Protein AF-0000000073124638 (afdb_homodimer)

InterPro domains:
  IPR000210 BTB/POZ domain [PF00651] (25-130)
  IPR000210 BTB/POZ domain [PS50097] (34-102)
  IPR000210 BTB/POZ domain [SM00225] (34-132)
  IPR011333 SKP1/BTB/POZ domain superfamily [G3DSA:3.30.710.10] (10-130)
  IPR011333 SKP1/BTB/POZ domain superfamily [SSF54695] (14-124)
  IPR011705 BTB/Kelch-associated [PF07707] (137-218)

Radius of gyration: 33.92 Å; Cα contacts (8 Å, |Δi|>4): 583; chains: 2; bounding box: 56×107×68 Å

Organism: Hermetia illucens (NCBI:txid343691)

pLDDT: mean 90.32, std 12.33, range [28.84, 98.12]

Foldseek 3Di:
DCVVPDDDDDDDDPCVVQVVLVVQVVCQVVVHPFFEWEAFPRDIGTHHLVLLLVQFVVSVVVPVDPDDSPRYYYDYDPDPDHPVLVVQVVVCSSHVDGDDDVVCLLVNLVVCVVRVRVSSNVVSLVVCLVVAALQCLLVQLLVCVVNVPVVSNVSSLVRCQVCVQVSLQHVSLQPDDPVSLVVNLVSVLVDALVSNLSSLVNNCVSPVPPCVVCNVVSSVVRRVPD/DPVVPDDDDDDDDPCVVQVVLVVQVVCQVVVHPFFEWEADPRDIGTHHLVLLLVQFVVSVVVPVDPDDSPGYYYDYDDPPDHPVLVVQVVVCSSHVDGDDDVVCLLVNLVVCVVRVRVSSNVCSLVVCLVVAALQCLLVQLLVCVVNVPVVSNVSSLVRCQVCVQVSLQHPSLQPDDPVSLVVNLVSVLVDALVSNLSSLVNNCVSPVVPCVVCNVVSSVVRRVPD

Solvent-accessible surface area (backbone atoms only — not comparable to full-atom values): 24860 Å² total; per-residue (Å²): 129,82,72,71,72,64,59,74,44,74,39,71,42,87,64,37,33,56,51,52,34,49,39,52,38,50,28,46,77,69,60,50,82,48,39,30,31,40,30,32,94,85,42,77,44,70,35,39,60,64,60,46,28,59,60,13,62,50,46,32,58,66,66,57,57,89,64,79,82,56,67,73,41,74,43,78,56,81,66,93,72,48,54,68,56,51,52,31,50,50,43,22,71,33,64,27,38,31,72,37,46,60,89,45,44,68,57,52,45,51,46,22,57,67,36,49,28,61,63,55,48,60,41,52,60,50,51,55,54,74,66,58,44,81,88,45,21,61,64,48,29,53,52,17,60,76,67,69,34,61,69,51,26,52,54,24,47,50,50,41,68,75,39,38,76,68,40,33,70,33,72,65,48,47,71,45,49,71,69,53,46,50,51,53,53,61,72,46,61,86,51,57,42,68,53,51,44,46,29,52,48,45,34,24,66,73,42,40,90,82,34,51,82,47,48,63,61,52,43,53,66,67,39,54,71,116,129,83,74,72,72,64,60,71,45,74,40,71,40,86,64,39,33,56,53,52,34,50,38,52,37,50,28,46,77,71,60,50,82,49,41,30,31,42,31,32,95,85,42,78,44,70,36,37,59,64,60,46,28,60,57,14,61,50,46,28,56,68,66,57,56,89,64,83,83,56,57,84,41,75,43,77,57,82,66,96,73,48,53,68,58,50,52,31,50,50,44,22,71,35,66,28,39,31,70,36,46,59,89,45,44,69,57,51,46,50,45,23,57,66,36,50,28,60,66,55,48,60,42,53,59,49,51,53,55,74,67,59,43,81,89,44,21,63,63,46,30,53,52,17,61,76,67,70,35,61,68,51,25,52,55,24,47,50,50,41,68,74,38,38,77,67,41,35,70,32,70,63,48,47,70,45,50,73,70,54,46,51,53,52,53,61,73,46,62,86,50,57,43,68,56,52,45,47,29,53,48,44,33,24,66,72,43,39,91,81,34,51,84,47,48,63,62,52,43,53,66,65,38,58,69,113

Nearest PDB structures (foldseek):
  8vpq-assembly1_B  TM=6.018E-01  e=1.359E-12  Homo sapiens
  9dtq-assembly1_B  TM=5.765E-01  e=1.154E-12  Homo sapiens
  8p2o-assembly1_B  TM=8.663E-01  e=1.699E-07  Xenopus laevis
  8rir-assembly1_B  TM=8.822E-01  e=6.259E-07  Xenopus laevis
  8p2n-assembly1_B  TM=8.417E-01  e=4.518E-07  Xenopus laevis

Secondary structure (DSSP, 8-state):
-----PPEEEEE-TTHHHHHHHHHHHHHHHT-S--EEEEETTEEEEE-HHHHHHH-HHHHHHHH-SS---TTEEEEP-SS--HHHHHHHHHHHTTSEEEEEGGGHHHHHHHHHHTT-HHHHHHHHHHHHHT--TTTHHHHHHHHHHTT-HHHHHHHHHHHHHTHHHHTTSHHHHT--HHHHHHHHHHTTTS-HHHHHHHHHHHHHHTHHHHGGGHHHHHHHHTS--/-----PPEEEEE-TTHHHHHHHHHHHHHHHT-S--EEEEETTEEEEE-HHHHHHH-HHHHHHTT-SS---SSEEEEP-SS--HHHHHHHHHHHTTSEEEEEGGGHHHHHHHHHHTT-HHHHHHHHHHHHHT--TTTHHHHHHHHHHTT-HHHHHHHHHHHHHTHHHHHTSHHHHT--HHHHHHHHHHTTTS-HHHHHHHHHHHHHHTHHHHGGGHHHHHHHHTS--

Sequence (452 aa):
MCSEVTPIIEVVCEGYPVDFVTKFADFRKLGRFTDVTLRVAGEEMVAHRAVLSAASPVFNAMFDDAFAETKKEVVDLHHETTPKVMAAILDYVYSGKLKMNVEYFTLFLRNADYFGLEGLKNELPKALSTRLNANNCISTLVLAVENGLDDLMNKAKQILVSHYQSINTSKEIQMLTKKQLELILNLVQQSPATQKYAAIMHWIKYDELNRQDYMYDLASKYVNKMMCSEVTPIIEVVCEGYPVDFVTKFADFRKLGRFTDVTLRVAGEEMVAHRAVLSAASPVFNAMFDDAFAETKKEVVDLHHETTPKVMAAILDYVYSGKLKMNVEYFTLFLRNADYFGLEGLKNELPKALSTRLNANNCISTLVLAVENGLDDLMNKAKQILVSHYQSINTSKEIQMLTKKQLELILNLVQQSPATQKYAAIMHWIKYDELNRQDYMYDLASKYVNKM

Structure (mmCIF, N/CA/C/O backbone):
data_AF-0000000073124638-model_v1
#
loop_
_entity.id
_entity.type
_entity.pdbx_description
1 polymer 'BTB domain-containing protein'
#
loop_
_atom_site.group_PDB
_atom_site.id
_atom_site.type_symbol
_atom_site.label_atom_id
_atom_site.label_alt_id
_atom_site.label_comp_id
_atom_site.label_asym_id
_atom_site.label_entity_id
_atom_site.label_seq_id
_atom_site.pdbx_PDB_ins_code
_atom_site.Cartn_x
_atom_site.Cartn_y
_atom_site.Cartn_z
_atom_site.occupancy
_atom_site.B_iso_or_equiv
_atom_site.auth_seq_id
_atom_site.auth_comp_id
_atom_site.auth_asym_id
_atom_site.auth_atom_id
_atom_site.pdbx_PDB_model_num
ATOM 1 N N . MET A 1 1 ? 1.289 26.484 35.375 1 28.84 1 MET A N 1
ATOM 2 C CA . MET A 1 1 ? 1.598 26.703 33.969 1 28.84 1 MET A CA 1
ATOM 3 C C . MET A 1 1 ? 1.075 25.562 33.094 1 28.84 1 MET A C 1
ATOM 5 O O . MET A 1 1 ? 1.618 24.453 33.156 1 28.84 1 MET A O 1
ATOM 9 N N . CYS A 1 2 ? -0.151 25.203 33.156 1 35.78 2 CYS A N 1
ATOM 10 C CA . CYS A 1 2 ? -0.833 24.031 32.625 1 35.78 2 CYS A CA 1
ATOM 11 C C . CYS A 1 2 ? -0.381 23.734 31.203 1 35.78 2 CYS A C 1
ATOM 13 O O . CYS A 1 2 ? -0.665 24.5 30.281 1 35.78 2 CYS A O 1
ATOM 15 N N . SER A 1 3 ? 0.734 23.219 31.016 1 41.62 3 SER A N 1
ATOM 16 C CA . SER A 1 3 ? 1.395 22.719 29.812 1 41.62 3 SER A CA 1
ATOM 17 C C . SER A 1 3 ? 0.43 21.922 28.938 1 41.62 3 SER A C 1
ATOM 19 O O . SER A 1 3 ? 0.235 20.719 29.156 1 41.62 3 SER A O 1
ATOM 21 N N . GLU A 1 4 ? -0.765 22.359 28.828 1 47.88 4 GLU A N 1
ATOM 22 C CA . GLU A 1 4 ? -1.776 21.609 28.094 1 47.88 4 GLU A CA 1
ATOM 23 C C . GLU A 1 4 ? -1.184 20.969 26.828 1 47.88 4 GLU A C 1
ATOM 25 O O . GLU A 1 4 ? -0.598 21.656 26 1 47.88 4 GLU A O 1
ATOM 30 N N . VAL A 1 5 ? -0.699 19.797 27.047 1 56.69 5 VAL A N 1
ATOM 31 C CA . VAL A 1 5 ? -0.156 18.891 26.047 1 56.69 5 VAL A CA 1
ATOM 32 C C . VAL A 1 5 ? -1.033 18.922 24.797 1 56.69 5 VAL A C 1
ATOM 34 O O . VAL A 1 5 ? -2.238 18.656 24.875 1 56.69 5 VAL A O 1
ATOM 37 N N . THR A 1 6 ? -0.661 19.844 23.922 1 69 6 THR A N 1
ATOM 38 C CA . THR A 1 6 ? -1.375 19.938 22.656 1 69 6 THR A CA 1
ATOM 39 C C . THR A 1 6 ? -1.539 18.547 22.031 1 69 6 THR A C 1
ATOM 41 O O . THR A 1 6 ? -0.627 17.719 22.094 1 69 6 THR A O 1
ATOM 44 N N . PRO A 1 7 ? -2.76 18.156 21.906 1 78.81 7 PRO A N 1
ATOM 45 C CA . PRO A 1 7 ? -3.117 16.812 21.422 1 78.81 7 PRO A CA 1
ATOM 46 C C . PRO A 1 7 ? -2.34 16.406 20.172 1 78.81 7 PRO A C 1
ATOM 48 O O . PRO A 1 7 ? -1.982 17.266 19.359 1 78.81 7 PRO A O 1
ATOM 51 N N . ILE A 1 8 ? -1.783 15.195 20.234 1 87.69 8 ILE A N 1
ATOM 52 C CA . ILE A 1 8 ? -1.191 14.602 19.031 1 87.69 8 ILE A CA 1
ATOM 53 C C . ILE A 1 8 ? -2.275 13.906 18.219 1 87.69 8 ILE A C 1
ATOM 55 O O . ILE A 1 8 ? -3.055 13.117 18.75 1 87.69 8 ILE A O 1
ATOM 59 N N . ILE A 1 9 ? -2.391 14.312 16.938 1 91.5 9 ILE A N 1
ATOM 60 C CA . ILE A 1 9 ? -3.373 13.75 16.016 1 91.5 9 ILE A CA 1
ATOM 61 C C . ILE A 1 9 ? -2.668 12.891 14.969 1 91.5 9 ILE A C 1
ATOM 63 O O . ILE A 1 9 ? -1.647 13.297 14.414 1 91.5 9 ILE A O 1
ATOM 67 N N . GLU A 1 10 ? -3.24 11.727 14.805 1 94.5 10 GLU A N 1
ATOM 68 C CA . GLU A 1 10 ? -2.715 10.883 13.742 1 94.5 10 GLU A CA 1
ATOM 69 C C . GLU A 1 10 ? -3.455 11.125 12.43 1 94.5 10 GLU A C 1
ATOM 71 O O . GLU A 1 10 ? -4.688 11.086 12.391 1 94.5 10 GLU A O 1
ATOM 76 N N . VAL A 1 11 ? -2.721 11.43 11.398 1 96.12 11 VAL A N 1
ATOM 77 C CA . VAL A 1 11 ? -3.254 11.633 10.055 1 96.12 11 VAL A CA 1
ATOM 78 C C . VAL A 1 11 ? -2.908 10.43 9.18 1 96.12 11 VAL A C 1
ATOM 80 O O . VAL A 1 11 ? -1.736 10.07 9.039 1 96.12 11 VAL A O 1
ATOM 83 N N . VAL A 1 12 ? -3.939 9.82 8.648 1 95.56 12 VAL A N 1
ATOM 84 C CA . VAL A 1 12 ? -3.721 8.633 7.836 1 95.56 12 VAL A CA 1
ATOM 85 C C . VAL A 1 12 ? -4.207 8.875 6.414 1 95.56 12 VAL A C 1
ATOM 87 O O . VAL A 1 12 ? -5.348 9.305 6.203 1 95.56 12 VAL A O 1
ATOM 90 N N . CYS A 1 13 ? -3.375 8.656 5.465 1 95.62 13 CYS A N 1
ATOM 91 C CA . CYS A 1 13 ? -3.764 8.656 4.059 1 95.62 13 CYS A CA 1
ATOM 92 C C . CYS A 1 13 ? -3.928 7.238 3.529 1 95.62 13 CYS A C 1
ATOM 94 O O . CYS A 1 13 ? -2.947 6.594 3.152 1 95.62 13 CYS A O 1
ATOM 96 N N . GLU A 1 14 ? -5.129 6.746 3.416 1 91.88 14 GLU A N 1
ATOM 97 C CA . GLU A 1 14 ? -5.453 5.344 3.16 1 91.88 14 GLU A CA 1
ATOM 98 C C . GLU A 1 14 ? -4.984 4.914 1.774 1 91.88 14 GLU A C 1
ATOM 100 O O . GLU A 1 14 ? -4.613 3.754 1.571 1 91.88 14 GLU A O 1
ATOM 105 N N . GLY A 1 15 ? -4.93 5.707 0.79 1 94 15 GLY A N 1
ATOM 106 C CA . GLY A 1 15 ? -4.551 5.336 -0.563 1 94 15 GLY A CA 1
ATOM 107 C C . GLY A 1 15 ? -3.057 5.422 -0.809 1 94 15 GLY A C 1
ATOM 108 O O . GLY A 1 15 ? -2.572 5.012 -1.866 1 94 15 GLY A O 1
ATOM 109 N N . TYR A 1 16 ? -2.33 5.766 0.233 1 96.19 16 TYR A N 1
ATOM 110 C CA . TYR A 1 16 ? -0.916 6.074 0.044 1 96.19 16 TYR A CA 1
ATOM 111 C C . TYR A 1 16 ? -0.126 4.82 -0.307 1 96.19 16 TYR A C 1
ATOM 113 O O . TYR A 1 16 ? 0.677 4.828 -1.243 1 96.19 16 TYR A O 1
ATOM 121 N N . PRO A 1 17 ? -0.336 3.635 0.362 1 95.69 17 PRO A N 1
ATOM 122 C CA . PRO A 1 17 ? 0.459 2.449 0.038 1 95.69 17 PRO A CA 1
ATOM 123 C C . PRO A 1 17 ? 0.319 2.025 -1.423 1 95.69 17 PRO A C 1
ATOM 125 O O . PRO A 1 17 ? 1.306 1.643 -2.057 1 95.69 17 PRO A O 1
ATOM 128 N N . VAL A 1 18 ? -0.871 2.143 -1.953 1 95.81 18 VAL A N 1
ATOM 129 C CA . VAL A 1 18 ? -1.108 1.774 -3.344 1 95.81 18 VAL A CA 1
ATOM 130 C C . VAL A 1 18 ? -0.355 2.729 -4.27 1 95.81 18 VAL A C 1
ATOM 132 O O . VAL A 1 18 ? 0.282 2.297 -5.23 1 95.81 18 VAL A O 1
ATOM 135 N N . ASP A 1 19 ? -0.391 4.027 -3.943 1 95.5 19 ASP A N 1
ATOM 136 C CA . ASP A 1 19 ? 0.348 5.012 -4.727 1 95.5 19 ASP A CA 1
ATOM 137 C C . ASP A 1 19 ? 1.848 4.727 -4.691 1 95.5 19 ASP A C 1
ATOM 139 O O . ASP A 1 19 ? 2.533 4.855 -5.711 1 95.5 19 ASP A O 1
ATOM 143 N N . PHE A 1 20 ? 2.273 4.332 -3.559 1 95.69 20 PHE A N 1
ATOM 144 C CA . PHE A 1 20 ? 3.686 4.051 -3.322 1 95.69 20 PHE A CA 1
ATOM 145 C C . PHE A 1 20 ? 4.168 2.92 -4.223 1 95.69 20 PHE A C 1
ATOM 147 O O . PHE A 1 20 ? 5.164 3.07 -4.938 1 95.69 20 PHE A O 1
ATOM 154 N N . VAL A 1 21 ? 3.484 1.88 -4.238 1 96.19 21 VAL A N 1
ATOM 155 C CA . VAL A 1 21 ? 3.855 0.709 -5.027 1 96.19 21 VAL A CA 1
ATOM 156 C C . VAL A 1 21 ? 3.787 1.045 -6.516 1 96.19 21 VAL A C 1
ATOM 158 O O . VAL A 1 21 ? 4.656 0.64 -7.289 1 96.19 21 VAL A O 1
ATOM 161 N N . THR A 1 22 ? 2.779 1.787 -6.918 1 96.75 22 THR A N 1
ATOM 162 C CA . THR A 1 22 ? 2.582 2.174 -8.312 1 96.75 22 THR A CA 1
ATOM 163 C C . THR A 1 22 ? 3.768 2.99 -8.82 1 96.75 22 THR A C 1
ATOM 165 O O . THR A 1 22 ? 4.227 2.793 -9.945 1 96.75 22 THR A O 1
ATOM 168 N N . LYS A 1 23 ? 4.258 3.848 -8.008 1 97.12 23 LYS A N 1
ATOM 169 C CA . LYS A 1 23 ? 5.395 4.676 -8.398 1 97.12 23 LYS A CA 1
ATOM 170 C C . LYS A 1 23 ? 6.645 3.826 -8.609 1 97.12 23 LYS A C 1
ATOM 172 O O . LYS A 1 23 ? 7.426 4.082 -9.531 1 97.12 23 LYS A O 1
ATOM 177 N N . PHE A 1 24 ? 6.828 2.846 -7.805 1 97.38 24 PHE A N 1
ATOM 178 C CA . PHE A 1 24 ? 7.992 1.984 -7.965 1 97.38 24 PHE A CA 1
ATOM 179 C C . PHE A 1 24 ? 7.883 1.156 -9.242 1 97.38 24 PHE A C 1
ATOM 181 O O . PHE A 1 24 ? 8.891 0.871 -9.891 1 97.38 24 PHE A O 1
ATOM 188 N N . ALA A 1 25 ? 6.625 0.762 -9.547 1 97.5 25 ALA A N 1
ATOM 189 C CA . ALA A 1 25 ? 6.426 0.09 -10.828 1 97.5 25 ALA A CA 1
ATOM 190 C C . ALA A 1 25 ? 6.828 0.992 -11.992 1 97.5 25 ALA A C 1
ATOM 192 O O . ALA A 1 25 ? 7.48 0.543 -12.938 1 97.5 25 ALA A O 1
ATOM 193 N N . ASP A 1 26 ? 6.496 2.246 -11.891 1 97.44 26 ASP A N 1
ATOM 194 C CA . ASP A 1 26 ? 6.871 3.219 -12.906 1 97.44 26 ASP A CA 1
ATOM 195 C C . ASP A 1 26 ? 8.383 3.379 -12.984 1 97.44 26 ASP A C 1
ATOM 197 O O . ASP A 1 26 ? 8.953 3.434 -14.078 1 97.44 26 ASP A O 1
ATOM 201 N N . PHE A 1 27 ? 8.992 3.457 -11.82 1 96.62 27 PHE A N 1
ATOM 202 C CA . PHE A 1 27 ? 10.445 3.592 -11.781 1 96.62 27 PHE A CA 1
ATOM 203 C C . PHE A 1 27 ? 11.117 2.416 -12.477 1 96.62 27 PHE A C 1
ATOM 205 O O . PHE A 1 27 ? 12.078 2.598 -13.227 1 96.62 27 PHE A O 1
ATOM 212 N N . ARG A 1 28 ? 10.633 1.242 -12.227 1 97.06 28 ARG A N 1
ATOM 213 C CA . ARG A 1 28 ? 11.219 0.064 -12.852 1 97.06 28 ARG A CA 1
ATOM 214 C C . ARG A 1 28 ? 11.07 0.119 -14.367 1 97.06 28 ARG A C 1
ATOM 216 O O . ARG A 1 28 ? 12.023 -0.127 -15.102 1 97.06 28 ARG A O 1
ATOM 223 N N . LYS A 1 29 ? 9.891 0.475 -14.828 1 96.31 29 LYS A N 1
ATOM 224 C CA . LYS A 1 29 ? 9.609 0.562 -16.25 1 96.31 29 LYS A CA 1
ATOM 225 C C . LYS A 1 29 ? 10.531 1.565 -16.938 1 96.31 29 LYS A C 1
ATOM 227 O O . LYS A 1 29 ? 10.977 1.344 -18.062 1 96.31 29 LYS A O 1
ATOM 232 N N . LEU A 1 30 ? 10.914 2.6 -16.203 1 94.62 30 LEU A N 1
ATOM 233 C CA . LEU A 1 30 ? 11.742 3.664 -16.766 1 94.62 30 LEU A CA 1
ATOM 234 C C . LEU A 1 30 ? 13.219 3.416 -16.469 1 94.62 30 LEU A C 1
ATOM 236 O O . LEU A 1 30 ? 14.078 4.172 -16.922 1 94.62 30 LEU A O 1
ATOM 240 N N . GLY A 1 31 ? 13.492 2.418 -15.703 1 94.06 31 GLY A N 1
ATOM 241 C CA . GLY A 1 31 ? 14.867 2.117 -15.328 1 94.06 31 GLY A CA 1
ATOM 242 C C . GLY A 1 31 ? 15.453 3.121 -14.352 1 94.06 31 GLY A C 1
ATOM 243 O O . GLY A 1 31 ? 16.672 3.279 -14.273 1 94.06 31 GLY A O 1
ATOM 244 N N . ARG A 1 32 ? 14.547 3.799 -13.609 1 93.62 32 ARG A N 1
ATOM 245 C CA . ARG A 1 32 ? 15.008 4.82 -12.672 1 93.62 32 ARG A CA 1
ATOM 246 C C . ARG A 1 32 ? 15.328 4.211 -11.312 1 93.62 32 ARG A C 1
ATOM 248 O O . ARG A 1 32 ? 14.555 3.412 -10.789 1 93.62 32 ARG A O 1
ATOM 255 N N . PHE A 1 33 ? 16.484 4.473 -10.75 1 92.25 33 PHE A N 1
ATOM 256 C CA . PHE A 1 33 ? 16.984 4.113 -9.43 1 92.25 33 PHE A CA 1
ATOM 257 C C . PHE A 1 33 ? 17.266 2.615 -9.344 1 92.25 33 PHE A C 1
ATOM 259 O O . PHE A 1 33 ? 17.531 2.088 -8.266 1 92.25 33 PHE A O 1
ATOM 266 N N . THR A 1 34 ? 17.062 1.877 -10.438 1 94.06 34 THR A N 1
ATOM 267 C CA . THR A 1 34 ? 17.344 0.446 -10.406 1 94.06 34 THR A CA 1
ATOM 268 C C . THR A 1 34 ? 18.828 0.191 -10.141 1 94.06 34 THR A C 1
ATOM 270 O O . THR A 1 34 ? 19.688 0.936 -10.617 1 94.06 34 THR A O 1
ATOM 273 N N . ASP A 1 35 ? 19.094 -0.896 -9.391 1 92.06 35 ASP A N 1
ATOM 274 C CA . ASP A 1 35 ? 20.484 -1.121 -9 1 92.06 35 ASP A CA 1
ATOM 275 C C . ASP A 1 35 ? 20.844 -2.598 -9.109 1 92.06 35 ASP A C 1
ATOM 277 O O . ASP A 1 35 ? 21.891 -3.023 -8.594 1 92.06 35 ASP A O 1
ATOM 281 N N . VAL A 1 36 ? 20.047 -3.396 -9.75 1 94.31 36 VAL A N 1
ATOM 282 C CA . VAL A 1 36 ? 20.359 -4.805 -9.984 1 94.31 36 VAL A CA 1
ATOM 283 C C . VAL A 1 36 ? 19.719 -5.27 -11.289 1 94.31 36 VAL A C 1
ATOM 285 O O . VAL A 1 36 ? 18.656 -4.773 -11.672 1 94.31 36 VAL A O 1
ATOM 288 N N . THR A 1 37 ? 20.344 -6.078 -11.961 1 96.25 37 THR A N 1
ATOM 289 C CA . THR A 1 37 ? 19.812 -6.742 -13.148 1 96.25 37 THR A CA 1
ATOM 290 C C . THR A 1 37 ? 19.734 -8.25 -12.93 1 96.25 37 THR A C 1
ATOM 292 O O . THR A 1 37 ? 20.734 -8.898 -12.617 1 96.25 37 THR A O 1
ATOM 295 N N . LEU A 1 38 ? 18.562 -8.797 -13.031 1 95.94 38 LEU A N 1
ATOM 296 C CA . LEU A 1 38 ? 18.359 -10.242 -12.953 1 95.94 38 LEU A CA 1
ATOM 297 C C . LEU A 1 38 ? 18.453 -10.875 -14.336 1 95.94 38 LEU A C 1
ATOM 299 O O . LEU A 1 38 ? 17.859 -10.383 -15.297 1 95.94 38 LEU A O 1
ATOM 303 N N . ARG A 1 39 ? 19.219 -11.898 -14.438 1 96.62 39 ARG A N 1
ATOM 304 C CA . ARG A 1 39 ? 19.344 -12.609 -15.703 1 96.62 39 ARG A CA 1
ATOM 305 C C . ARG A 1 39 ? 18.766 -14.016 -15.602 1 96.62 39 ARG A C 1
ATOM 307 O O . ARG A 1 39 ? 19.156 -14.789 -14.727 1 96.62 39 ARG A O 1
ATOM 314 N N . VAL A 1 40 ? 17.766 -14.32 -16.422 1 95.44 40 VAL A N 1
ATOM 315 C CA . VAL A 1 40 ? 17.094 -15.617 -16.516 1 95.44 40 VAL A CA 1
ATOM 316 C C . VAL A 1 40 ? 17.172 -16.125 -17.953 1 95.44 40 VAL A C 1
ATOM 318 O O . VAL A 1 40 ? 16.609 -15.531 -18.859 1 95.44 40 VAL A O 1
ATOM 321 N N . ALA A 1 41 ? 17.844 -17.219 -18.156 1 93.88 41 ALA A N 1
ATOM 322 C CA . ALA A 1 41 ? 18 -17.812 -19.484 1 93.88 41 ALA A CA 1
ATOM 323 C C . ALA A 1 41 ? 18.438 -16.781 -20.516 1 93.88 41 ALA A C 1
ATOM 325 O O . ALA A 1 41 ? 17.844 -16.672 -21.578 1 93.88 41 ALA A O 1
ATOM 326 N N . GLY A 1 42 ? 19.312 -15.883 -20.125 1 92.88 42 GLY A N 1
ATOM 327 C CA . GLY A 1 42 ? 19.906 -14.922 -21.047 1 92.88 42 GLY A CA 1
ATOM 328 C C . GLY A 1 42 ? 19.156 -13.609 -21.094 1 92.88 42 GLY A C 1
ATOM 329 O O . GLY A 1 42 ? 19.672 -12.609 -21.609 1 92.88 42 GLY A O 1
ATOM 330 N N . GLU A 1 43 ? 17.938 -13.609 -20.578 1 96.12 43 GLU A N 1
ATOM 331 C CA . GLU A 1 43 ? 17.172 -12.367 -20.578 1 96.12 43 GLU A CA 1
ATOM 332 C C . GLU A 1 43 ? 17.422 -11.562 -19.312 1 96.12 43 GLU A C 1
ATOM 334 O O . GLU A 1 43 ? 17.484 -12.125 -18.219 1 96.12 43 GLU A O 1
ATOM 339 N N . GLU A 1 44 ? 17.547 -10.273 -19.547 1 96.62 44 GLU A N 1
ATOM 340 C CA . GLU A 1 44 ? 17.875 -9.398 -18.422 1 96.62 44 GLU A CA 1
ATOM 341 C C . GLU A 1 44 ? 16.656 -8.562 -18.016 1 96.62 44 GLU A C 1
ATOM 343 O O . GLU A 1 44 ? 15.914 -8.086 -18.875 1 96.62 44 GLU A O 1
ATOM 348 N N . MET A 1 45 ? 16.484 -8.422 -16.688 1 97.06 45 MET A N 1
ATOM 349 C CA . MET A 1 45 ? 15.422 -7.613 -16.125 1 97.06 45 MET A CA 1
ATOM 350 C C . MET A 1 45 ? 15.945 -6.738 -14.992 1 97.06 45 MET A C 1
ATOM 352 O O . MET A 1 45 ? 16.547 -7.238 -14.031 1 97.06 45 MET A O 1
ATOM 356 N N . VAL A 1 46 ? 15.672 -5.445 -15.07 1 96.69 46 VAL A N 1
ATOM 357 C CA . VAL A 1 46 ? 16.188 -4.516 -14.062 1 96.69 46 VAL A CA 1
ATOM 358 C C . VAL A 1 46 ? 15.203 -4.441 -12.891 1 96.69 46 VAL A C 1
ATOM 360 O O . VAL A 1 46 ? 14 -4.613 -13.062 1 96.69 46 VAL A O 1
ATOM 363 N N . ALA A 1 47 ? 15.703 -4.285 -11.734 1 97 47 ALA A N 1
ATOM 364 C CA . ALA A 1 47 ? 14.891 -4.184 -10.523 1 97 47 ALA A CA 1
ATOM 365 C C . ALA A 1 47 ? 15.617 -3.375 -9.445 1 97 47 ALA A C 1
ATOM 367 O O . ALA A 1 47 ? 16.719 -2.887 -9.672 1 97 47 ALA A O 1
ATOM 368 N N . HIS A 1 48 ? 15.008 -3.072 -8.398 1 96.12 48 HIS A N 1
ATOM 369 C CA . HIS A 1 48 ? 15.594 -2.479 -7.207 1 96.12 48 HIS A CA 1
ATOM 370 C C . HIS A 1 48 ? 15.906 -3.541 -6.156 1 96.12 48 HIS A C 1
ATOM 372 O O . HIS A 1 48 ? 15.039 -4.344 -5.805 1 96.12 48 HIS A O 1
ATOM 378 N N . ARG A 1 49 ? 17.141 -3.527 -5.645 1 95.56 49 ARG A N 1
ATOM 379 C CA . ARG A 1 49 ? 17.5 -4.469 -4.59 1 95.56 49 ARG A CA 1
ATOM 380 C C . ARG A 1 49 ? 16.562 -4.355 -3.4 1 95.56 49 ARG A C 1
ATOM 382 O O . ARG A 1 49 ? 16.125 -5.367 -2.848 1 95.56 49 ARG A O 1
ATOM 389 N N . ALA A 1 50 ? 16.25 -3.109 -3.037 1 95.44 50 ALA A N 1
ATOM 390 C CA . ALA A 1 50 ? 15.383 -2.869 -1.887 1 95.44 50 ALA A CA 1
ATOM 391 C C . ALA A 1 50 ? 14 -3.484 -2.104 1 95.44 50 ALA A C 1
ATOM 393 O O . ALA A 1 50 ? 13.445 -4.105 -1.196 1 95.44 50 ALA A O 1
ATOM 394 N N . VAL A 1 51 ? 13.43 -3.338 -3.359 1 97.81 51 VAL A N 1
ATOM 395 C CA . VAL A 1 51 ? 12.109 -3.863 -3.672 1 97.81 51 VAL A CA 1
ATOM 396 C C . VAL A 1 51 ? 12.133 -5.391 -3.625 1 97.81 51 VAL A C 1
ATOM 398 O O . VAL A 1 51 ? 11.266 -6.012 -3.008 1 97.81 51 VAL A O 1
ATOM 401 N N . LEU A 1 52 ? 13.148 -5.988 -4.234 1 97.12 52 LEU A N 1
ATOM 402 C CA . LEU A 1 52 ? 13.281 -7.441 -4.227 1 97.12 52 LEU A CA 1
ATOM 403 C C . LEU A 1 52 ? 13.43 -7.965 -2.801 1 97.12 52 LEU A C 1
ATOM 405 O O . LEU A 1 52 ? 12.781 -8.953 -2.428 1 97.12 52 LEU A O 1
ATOM 409 N N . SER A 1 53 ? 14.266 -7.27 -1.991 1 96.38 53 SER A N 1
ATOM 410 C CA . SER A 1 53 ? 14.516 -7.676 -0.611 1 96.38 53 SER A CA 1
ATOM 411 C C . SER A 1 53 ? 13.266 -7.539 0.242 1 96.38 53 SER A C 1
ATOM 413 O O . SER A 1 53 ? 13.047 -8.328 1.165 1 96.38 53 SER A O 1
ATOM 415 N N . ALA A 1 54 ? 12.469 -6.543 -0.047 1 96.88 54 ALA A N 1
ATOM 416 C CA . ALA A 1 54 ? 11.227 -6.32 0.696 1 96.88 54 ALA A CA 1
ATOM 417 C C . ALA A 1 54 ? 10.227 -7.445 0.444 1 96.88 54 ALA A C 1
ATOM 419 O O . ALA A 1 54 ? 9.484 -7.84 1.347 1 96.88 54 ALA A O 1
ATOM 420 N N . ALA A 1 55 ? 10.188 -8 -0.732 1 97.5 55 ALA A N 1
ATOM 421 C CA . ALA A 1 55 ? 9.156 -8.953 -1.146 1 97.5 55 ALA A CA 1
ATOM 422 C C . ALA A 1 55 ? 9.578 -10.383 -0.843 1 97.5 55 ALA A C 1
ATOM 424 O O . ALA A 1 55 ? 8.734 -11.242 -0.573 1 97.5 55 ALA A O 1
ATOM 425 N N . SER A 1 56 ? 10.875 -10.648 -0.856 1 97.25 56 SER A N 1
ATOM 426 C CA . SER A 1 56 ? 11.359 -12.023 -0.867 1 97.25 56 SER A CA 1
ATOM 427 C C . SER A 1 56 ? 12.508 -12.219 0.118 1 97.25 56 SER A C 1
ATOM 429 O O . SER A 1 56 ? 13.547 -11.57 0.003 1 97.25 56 SER A O 1
ATOM 431 N N . PRO A 1 57 ? 12.414 -13.141 1.072 1 96.25 57 PRO A N 1
ATOM 432 C CA . PRO A 1 57 ? 13.523 -13.445 1.974 1 96.25 57 PRO A CA 1
ATOM 433 C C . PRO A 1 57 ? 14.758 -13.969 1.235 1 96.25 57 PRO A C 1
ATOM 435 O O . PRO A 1 57 ? 15.891 -13.758 1.686 1 96.25 57 PRO A O 1
ATOM 438 N N . VAL A 1 58 ? 14.562 -14.602 0.128 1 94.38 58 VAL A N 1
ATOM 439 C CA . VAL A 1 58 ? 15.664 -15.117 -0.675 1 94.38 58 VAL A CA 1
ATOM 440 C C . VAL A 1 58 ? 16.484 -13.961 -1.233 1 94.38 58 VAL A C 1
ATOM 442 O O . VAL A 1 58 ? 17.719 -13.922 -1.08 1 94.38 58 VAL A O 1
ATOM 445 N N . PHE A 1 59 ? 15.82 -13.008 -1.827 1 94.38 59 PHE A N 1
ATOM 446 C CA . PHE A 1 59 ? 16.516 -11.828 -2.324 1 94.38 59 PHE A CA 1
ATOM 447 C C . PHE A 1 59 ? 17.094 -11.016 -1.172 1 94.38 59 PHE A C 1
ATOM 449 O O . PHE A 1 59 ? 18.188 -10.453 -1.292 1 94.38 59 PHE A O 1
ATOM 456 N N . ASN A 1 60 ? 16.328 -10.938 -0.072 1 94.19 60 ASN A N 1
ATOM 457 C CA . ASN A 1 60 ? 16.828 -10.227 1.103 1 94.19 60 ASN A CA 1
ATOM 458 C C . ASN A 1 60 ? 18.141 -10.797 1.593 1 94.19 60 ASN A C 1
ATOM 460 O O . ASN A 1 60 ? 19.078 -10.047 1.908 1 94.19 60 ASN A O 1
ATOM 464 N N . ALA A 1 61 ? 18.234 -12.086 1.652 1 91.56 61 ALA A N 1
ATOM 465 C CA . ALA A 1 61 ? 19.469 -12.766 2.062 1 91.56 61 ALA A CA 1
ATOM 466 C C . ALA A 1 61 ? 20.578 -12.555 1.035 1 91.56 61 ALA A C 1
ATOM 468 O O . ALA A 1 61 ? 21.75 -12.375 1.397 1 91.56 61 ALA A O 1
ATOM 469 N N . MET A 1 62 ? 20.172 -12.539 -0.182 1 89.31 62 MET A N 1
ATOM 470 C CA . MET A 1 62 ? 21.125 -12.406 -1.28 1 89.31 62 MET A CA 1
ATOM 471 C C . MET A 1 62 ? 21.797 -11.031 -1.253 1 89.31 62 MET A C 1
ATOM 473 O O . MET A 1 62 ? 22.984 -10.914 -1.553 1 89.31 62 MET A O 1
ATOM 477 N N . PHE A 1 63 ? 21 -10.086 -0.879 1 89.81 63 PHE A N 1
ATOM 478 C CA . PHE A 1 63 ? 21.5 -8.719 -0.954 1 89.81 63 PHE A CA 1
ATOM 479 C C . PHE A 1 63 ? 21.953 -8.234 0.418 1 89.81 63 PHE A C 1
ATOM 481 O O . PHE A 1 63 ? 22.266 -7.055 0.595 1 89.81 63 PHE A O 1
ATOM 488 N N . ASP A 1 64 ? 21.656 -9.078 1.557 1 78.94 64 ASP A N 1
ATOM 489 C CA . ASP A 1 64 ? 22.141 -8.734 2.893 1 78.94 64 ASP A CA 1
ATOM 490 C C . ASP A 1 64 ? 23.656 -8.594 2.908 1 78.94 64 ASP A C 1
ATOM 492 O O . ASP A 1 64 ? 24.219 -7.969 3.812 1 78.94 64 ASP A O 1
ATOM 496 N N . ASP A 1 65 ? 24.391 -9.445 2.098 1 57.44 65 ASP A N 1
ATOM 497 C CA . ASP A 1 65 ? 25.844 -9.516 2.242 1 57.44 65 ASP A CA 1
ATOM 498 C C . ASP A 1 65 ? 26.453 -8.125 2.41 1 57.44 65 ASP A C 1
ATOM 500 O O . ASP A 1 65 ? 25.953 -7.148 1.845 1 57.44 65 ASP A O 1
ATOM 504 N N . ALA A 1 66 ? 27.219 -7.777 3.641 1 48.94 66 ALA A N 1
ATOM 505 C CA . ALA A 1 66 ? 28.406 -6.941 3.811 1 48.94 66 ALA A CA 1
ATOM 506 C C . ALA A 1 66 ? 29.047 -6.621 2.465 1 48.94 66 ALA A C 1
ATOM 508 O O . ALA A 1 66 ? 30.062 -5.934 2.404 1 48.94 66 ALA A O 1
ATOM 509 N N . PHE A 1 67 ? 29.125 -7.566 1.543 1 41.47 67 PHE A N 1
ATOM 510 C CA . PHE A 1 67 ? 29.984 -7.266 0.401 1 41.47 67 PHE A CA 1
ATOM 511 C C . PHE A 1 67 ? 29.484 -6.035 -0.342 1 41.47 67 PHE A C 1
ATOM 513 O O . PHE A 1 67 ? 28.312 -5.676 -0.239 1 41.47 67 PHE A O 1
ATOM 520 N N . ALA A 1 68 ? 30.359 -5.492 -1.363 1 43.59 68 ALA A N 1
ATOM 521 C CA . ALA A 1 68 ? 30.516 -4.234 -2.09 1 43.59 68 ALA A CA 1
ATOM 522 C C . ALA A 1 68 ? 29.266 -3.904 -2.898 1 43.59 68 ALA A C 1
ATOM 524 O O . ALA A 1 68 ? 28.75 -4.754 -3.625 1 43.59 68 ALA A O 1
ATOM 525 N N . GLU A 1 69 ? 28.188 -3.049 -2.395 1 47.62 69 GLU A N 1
ATOM 526 C CA . GLU A 1 69 ? 27.234 -2.25 -3.174 1 47.62 69 GLU A CA 1
ATOM 527 C C . GLU A 1 69 ? 27.656 -2.182 -4.641 1 47.62 69 GLU A C 1
ATOM 529 O O . GLU A 1 69 ? 28.422 -1.294 -5.035 1 47.62 69 GLU A O 1
ATOM 534 N N . THR A 1 70 ? 28.109 -3.217 -5.148 1 46.59 70 THR A N 1
ATOM 535 C CA . THR A 1 70 ? 28.438 -2.85 -6.52 1 46.59 70 THR A CA 1
ATOM 536 C C . THR A 1 70 ? 27.188 -2.434 -7.289 1 46.59 70 THR A C 1
ATOM 538 O O . THR A 1 70 ? 26.188 -3.146 -7.277 1 46.59 70 THR A O 1
ATOM 541 N N . LYS A 1 71 ? 27.062 -1.108 -7.363 1 51.03 71 LYS A N 1
ATOM 542 C CA . LYS A 1 71 ? 26.125 -0.351 -8.188 1 51.03 71 LYS A CA 1
ATOM 543 C C . LYS A 1 71 ? 25.641 -1.179 -9.375 1 51.03 71 LYS A C 1
ATOM 545 O O . LYS A 1 71 ? 24.484 -1.082 -9.773 1 51.03 71 LYS A O 1
ATOM 550 N N . LYS A 1 72 ? 25.609 -1.952 -10.078 1 62.16 72 LYS A N 1
ATOM 551 C CA . LYS A 1 72 ? 25.031 -2.586 -11.258 1 62.16 72 LYS A CA 1
ATOM 552 C C . LYS A 1 72 ? 25.469 -4.043 -11.375 1 62.16 72 LYS A C 1
ATOM 554 O O . LYS A 1 72 ? 26.219 -4.398 -12.289 1 62.16 72 LYS A O 1
ATOM 559 N N . GLU A 1 73 ? 25.031 -4.852 -10.32 1 79.19 73 GLU A N 1
ATOM 560 C CA . GLU A 1 73 ? 25.375 -6.27 -10.305 1 79.19 73 GLU A CA 1
ATOM 561 C C . GLU A 1 73 ? 24.359 -7.098 -11.086 1 79.19 73 GLU A C 1
ATOM 563 O O . GLU A 1 73 ? 23.172 -6.793 -11.078 1 79.19 73 GLU A O 1
ATOM 568 N N . VAL A 1 74 ? 24.938 -7.816 -12.016 1 89.94 74 VAL A N 1
ATOM 569 C CA . VAL A 1 74 ? 24.094 -8.797 -12.703 1 89.94 74 VAL A CA 1
ATOM 570 C C . VAL A 1 74 ? 24.031 -10.086 -11.875 1 89.94 74 VAL A C 1
ATOM 572 O O . VAL A 1 74 ? 25.062 -10.625 -11.477 1 89.94 74 VAL A O 1
ATOM 575 N N . VAL A 1 75 ? 22.875 -10.453 -11.484 1 92.06 75 VAL A N 1
ATOM 576 C CA . VAL A 1 75 ? 22.625 -11.664 -10.711 1 92.06 75 VAL A CA 1
ATOM 577 C C . VAL A 1 75 ? 22.047 -12.742 -11.625 1 92.06 75 VAL A C 1
ATOM 579 O O . VAL A 1 75 ? 20.969 -12.57 -12.195 1 92.06 75 VAL A O 1
ATOM 582 N N . ASP A 1 76 ? 22.703 -13.844 -11.773 1 92.69 76 ASP A N 1
ATOM 583 C CA . ASP A 1 76 ? 22.203 -14.984 -12.539 1 92.69 76 ASP A CA 1
ATOM 584 C C . ASP A 1 76 ? 21.312 -15.875 -11.68 1 92.69 76 ASP A C 1
ATOM 586 O O . ASP A 1 76 ? 21.75 -16.422 -10.672 1 92.69 76 ASP A O 1
ATOM 590 N N . LEU A 1 77 ? 20.094 -15.953 -12.078 1 90.69 77 LEU A N 1
ATOM 591 C CA . LEU A 1 77 ? 19.188 -16.844 -11.359 1 90.69 77 LEU A CA 1
ATOM 592 C C . LEU A 1 77 ? 19.219 -18.25 -11.938 1 90.69 77 LEU A C 1
ATOM 594 O O . LEU A 1 77 ? 18.984 -18.438 -13.133 1 90.69 77 LEU A O 1
ATOM 598 N N . HIS A 1 78 ? 19.547 -19.172 -11.125 1 81.88 78 HIS A N 1
ATOM 599 C CA . HIS A 1 78 ? 19.766 -20.547 -11.586 1 81.88 78 HIS A CA 1
ATOM 600 C C . HIS A 1 78 ? 18.609 -21.453 -11.188 1 81.88 78 HIS A C 1
ATOM 602 O O . HIS A 1 78 ? 18.562 -22.609 -11.578 1 81.88 78 HIS A O 1
ATOM 608 N N . HIS A 1 79 ? 17.688 -20.906 -10.547 1 80.56 79 HIS A N 1
ATOM 609 C CA . HIS A 1 79 ? 16.516 -21.703 -10.188 1 80.56 79 HIS A CA 1
ATOM 610 C C . HIS A 1 79 ? 15.672 -22.016 -11.414 1 80.56 79 HIS A C 1
ATOM 612 O O . HIS A 1 79 ? 15.875 -21.438 -12.477 1 80.56 79 HIS A O 1
ATOM 618 N N . GLU A 1 80 ? 14.898 -23.109 -11.32 1 86.38 80 GLU A N 1
ATOM 619 C CA . GLU A 1 80 ? 14.023 -23.516 -12.422 1 86.38 80 GLU A CA 1
ATOM 620 C C . GLU A 1 80 ? 12.945 -22.469 -12.672 1 86.38 80 GLU A C 1
ATOM 622 O O . GLU A 1 80 ? 11.906 -22.469 -12.016 1 86.38 80 GLU A O 1
ATOM 627 N N . THR A 1 81 ? 13.203 -21.547 -13.547 1 93.12 81 THR A N 1
ATOM 628 C CA . THR A 1 81 ? 12.258 -20.516 -13.945 1 93.12 81 THR A CA 1
ATOM 629 C C . THR A 1 81 ? 12.492 -20.109 -15.398 1 93.12 81 THR A C 1
ATOM 631 O O . THR A 1 81 ? 13.43 -20.594 -16.047 1 93.12 81 THR A O 1
ATOM 634 N N . THR A 1 82 ? 11.516 -19.453 -16.016 1 94.75 82 THR A N 1
ATOM 635 C CA . THR A 1 82 ? 11.617 -18.906 -17.375 1 94.75 82 THR A CA 1
ATOM 636 C C . THR A 1 82 ? 11.5 -17.375 -17.328 1 94.75 82 THR A C 1
ATOM 638 O O . THR A 1 82 ? 11.023 -16.812 -16.359 1 94.75 82 THR A O 1
ATOM 641 N N . PRO A 1 83 ? 12 -16.719 -18.375 1 95.81 83 PRO A N 1
ATOM 642 C CA . PRO A 1 83 ? 11.859 -15.266 -18.438 1 95.81 83 PRO A CA 1
ATOM 643 C C . PRO A 1 83 ? 10.414 -14.805 -18.297 1 95.81 83 PRO A C 1
ATOM 645 O O . PRO A 1 83 ? 10.141 -13.812 -17.609 1 95.81 83 PRO A O 1
ATOM 648 N N . LYS A 1 84 ? 9.516 -15.547 -18.875 1 94.88 84 LYS A N 1
ATOM 649 C CA . LYS A 1 84 ? 8.102 -15.18 -18.828 1 94.88 84 LYS A CA 1
ATOM 650 C C . LYS A 1 84 ? 7.559 -15.25 -17.406 1 94.88 84 LYS A C 1
ATOM 652 O O . LYS A 1 84 ? 6.879 -14.328 -16.953 1 94.88 84 LYS A O 1
ATOM 657 N N . VAL A 1 85 ? 7.887 -16.297 -16.719 1 96.25 85 VAL A N 1
ATOM 658 C CA . VAL A 1 85 ? 7.414 -16.5 -15.344 1 96.25 85 VAL A CA 1
ATOM 659 C C . VAL A 1 85 ? 8.047 -15.453 -14.43 1 96.25 85 VAL A C 1
ATOM 661 O O . VAL A 1 85 ? 7.359 -14.844 -13.609 1 96.25 85 VAL A O 1
ATOM 664 N N . MET A 1 86 ? 9.344 -15.195 -14.625 1 97.12 86 MET A N 1
ATOM 665 C CA . MET A 1 86 ? 10.047 -14.227 -13.781 1 97.12 86 MET A CA 1
ATOM 666 C C . MET A 1 86 ? 9.5 -12.82 -14.016 1 97.12 86 MET A C 1
ATOM 668 O O . MET A 1 86 ? 9.344 -12.047 -13.07 1 97.12 86 MET A O 1
ATOM 672 N N . ALA A 1 87 ? 9.234 -12.547 -15.289 1 96.94 87 ALA A N 1
ATOM 673 C CA . ALA A 1 87 ? 8.648 -11.242 -15.609 1 96.94 87 ALA A CA 1
ATOM 674 C C . ALA A 1 87 ? 7.32 -11.047 -14.891 1 96.94 87 ALA A C 1
ATOM 676 O O . ALA A 1 87 ? 7.062 -9.984 -14.328 1 96.94 87 ALA A O 1
ATOM 677 N N . ALA A 1 88 ? 6.461 -12.086 -14.867 1 97.25 88 ALA A N 1
ATOM 678 C CA . ALA A 1 88 ? 5.172 -12.023 -14.18 1 97.25 88 ALA A CA 1
ATOM 679 C C . ALA A 1 88 ? 5.363 -11.898 -12.672 1 97.25 88 ALA A C 1
ATOM 681 O O . ALA A 1 88 ? 4.621 -11.172 -12.008 1 97.25 88 ALA A O 1
ATOM 682 N N . ILE A 1 89 ? 6.344 -12.578 -12.156 1 97.69 89 ILE A N 1
ATOM 683 C CA . ILE A 1 89 ? 6.641 -12.516 -10.734 1 97.69 89 ILE A CA 1
ATOM 684 C C . ILE A 1 89 ? 7.102 -11.102 -10.367 1 97.69 89 ILE A C 1
ATOM 686 O O . ILE A 1 89 ? 6.691 -10.555 -9.336 1 97.69 89 ILE A O 1
ATOM 690 N N . LEU A 1 90 ? 7.949 -10.516 -11.188 1 97.94 90 LEU A N 1
ATOM 691 C CA . LEU A 1 90 ? 8.391 -9.148 -10.945 1 97.94 90 LEU A CA 1
ATOM 692 C C . LEU A 1 90 ? 7.219 -8.18 -11 1 97.94 90 LEU A C 1
ATOM 694 O O . LEU A 1 90 ? 7.148 -7.238 -10.203 1 97.94 90 LEU A O 1
ATOM 698 N N . ASP A 1 91 ? 6.316 -8.438 -11.93 1 97.38 91 ASP A N 1
ATOM 699 C CA . ASP A 1 91 ? 5.109 -7.613 -11.961 1 97.38 91 ASP A CA 1
ATOM 700 C C . ASP A 1 91 ? 4.359 -7.695 -10.633 1 97.38 91 ASP A C 1
ATOM 702 O O . ASP A 1 91 ? 3.9 -6.68 -10.109 1 97.38 91 ASP A O 1
ATOM 706 N N . TYR A 1 92 ? 4.285 -8.844 -10.094 1 98.06 92 TYR A N 1
ATOM 707 C CA . TYR A 1 92 ? 3.66 -9.031 -8.789 1 98.06 92 TYR A CA 1
ATOM 708 C C . TYR A 1 92 ? 4.426 -8.281 -7.707 1 98.06 92 TYR A C 1
ATOM 710 O O . TYR A 1 92 ? 3.824 -7.586 -6.883 1 98.06 92 TYR A O 1
ATOM 718 N N . VAL A 1 93 ? 5.703 -8.398 -7.723 1 98.12 93 VAL A N 1
ATOM 719 C CA . VAL A 1 93 ? 6.566 -7.789 -6.711 1 98.12 93 VAL A CA 1
ATOM 720 C C . VAL A 1 93 ? 6.395 -6.273 -6.727 1 98.12 93 VAL A C 1
ATOM 722 O O . VAL A 1 93 ? 6.441 -5.629 -5.676 1 98.12 93 VAL A O 1
ATOM 725 N N . TYR A 1 94 ? 6.035 -5.723 -7.863 1 98 94 TYR A N 1
ATOM 726 C CA . TYR A 1 94 ? 5.965 -4.27 -8 1 98 94 TYR A CA 1
ATOM 727 C C . TYR A 1 94 ? 4.516 -3.793 -7.98 1 98 94 TYR A C 1
ATOM 729 O O . TYR A 1 94 ? 4.246 -2.602 -8.141 1 98 94 TYR A O 1
ATOM 737 N N . SER A 1 95 ? 3.562 -4.656 -7.812 1 96.44 95 SER A N 1
ATOM 738 C CA . SER A 1 95 ? 2.191 -4.164 -7.906 1 96.44 95 SER A CA 1
ATOM 739 C C . SER A 1 95 ? 1.26 -4.949 -6.988 1 96.44 95 SER A C 1
ATOM 741 O O . SER A 1 95 ? 0.167 -4.48 -6.656 1 96.44 95 SER A O 1
ATOM 743 N N . GLY A 1 96 ? 1.605 -6.16 -6.652 1 97 96 GLY A N 1
ATOM 744 C CA . GLY A 1 96 ? 0.704 -7.043 -5.93 1 97 96 GLY A CA 1
ATOM 745 C C . GLY A 1 96 ? -0.247 -7.801 -6.836 1 97 96 GLY A C 1
ATOM 746 O O . GLY A 1 96 ? -1.169 -8.469 -6.363 1 97 96 GLY A O 1
ATOM 747 N N . LYS A 1 97 ? 0.003 -7.703 -8.148 1 97 97 LYS A N 1
ATOM 748 C CA . LYS A 1 97 ? -0.843 -8.367 -9.133 1 97 97 LYS A CA 1
ATOM 749 C C . LYS A 1 97 ? -0.013 -9.242 -10.07 1 97 97 LYS A C 1
ATOM 751 O O . LYS A 1 97 ? 1.091 -8.859 -10.469 1 97 97 LYS A O 1
ATOM 756 N N . LEU A 1 98 ? -0.501 -10.391 -10.336 1 97.44 98 LEU A N 1
ATOM 757 C CA . LEU A 1 98 ? 0.157 -11.344 -11.219 1 97.44 98 LEU A CA 1
ATOM 758 C C . LEU A 1 98 ? -0.813 -11.867 -12.273 1 97.44 98 LEU A C 1
ATOM 760 O O . LEU A 1 98 ? -1.936 -12.266 -11.945 1 97.44 98 LEU A O 1
ATOM 764 N N . LYS A 1 99 ? -0.43 -11.75 -13.516 1 96.12 99 LYS A N 1
ATOM 765 C CA . LYS A 1 99 ? -1.169 -12.406 -14.594 1 96.12 99 LYS A CA 1
ATOM 766 C C . LYS A 1 99 ? -0.581 -13.781 -14.906 1 96.12 99 LYS A C 1
ATOM 768 O O . LYS A 1 99 ? 0.576 -13.891 -15.32 1 96.12 99 LYS A O 1
ATOM 773 N N . MET A 1 100 ? -1.361 -14.695 -14.75 1 93.56 100 MET A N 1
ATOM 774 C CA . MET A 1 100 ? -0.876 -16.062 -14.875 1 93.56 100 MET A CA 1
ATOM 775 C C . MET A 1 100 ? -1.629 -16.812 -15.969 1 93.56 100 MET A C 1
ATOM 777 O O . MET A 1 100 ? -2.861 -16.828 -15.984 1 93.56 100 MET A O 1
ATOM 781 N N . ASN A 1 101 ? -0.914 -17.328 -16.844 1 91.06 101 ASN A N 1
ATOM 782 C CA . ASN A 1 101 ? -1.442 -18.422 -17.656 1 91.06 101 ASN A CA 1
ATOM 783 C C . ASN A 1 101 ? -1.525 -19.719 -16.875 1 91.06 101 ASN A C 1
ATOM 785 O O . ASN A 1 101 ? -0.522 -20.188 -16.344 1 91.06 101 ASN A O 1
ATOM 789 N N . VAL A 1 102 ? -2.666 -20.344 -16.875 1 88.5 102 VAL A N 1
ATOM 790 C CA . VAL A 1 102 ? -2.918 -21.516 -16.031 1 88.5 102 VAL A CA 1
ATOM 791 C C . VAL A 1 102 ? -1.931 -22.625 -16.375 1 88.5 102 VAL A C 1
ATOM 793 O O . VAL A 1 102 ? -1.559 -23.422 -15.508 1 88.5 102 VAL A O 1
ATOM 796 N N . GLU A 1 103 ? -1.507 -22.609 -17.594 1 86.25 103 GLU A N 1
ATOM 797 C CA . GLU A 1 103 ? -0.551 -23.625 -18.031 1 86.25 103 GLU A CA 1
ATOM 798 C C . GLU A 1 103 ? 0.737 -23.547 -17.219 1 86.25 103 GLU A C 1
ATOM 800 O O . GLU A 1 103 ? 1.447 -24.547 -17.078 1 86.25 103 GLU A O 1
ATOM 805 N N . TYR A 1 104 ? 0.997 -22.391 -16.594 1 92.25 104 TYR A N 1
ATOM 806 C CA . TYR A 1 104 ? 2.232 -22.188 -15.836 1 92.25 104 TYR A CA 1
ATOM 807 C C . TYR A 1 104 ? 1.971 -22.203 -14.336 1 92.25 104 TYR A C 1
ATOM 809 O O . TYR A 1 104 ? 2.824 -21.797 -13.547 1 92.25 104 TYR A O 1
ATOM 817 N N . PHE A 1 105 ? 0.838 -22.734 -13.961 1 94 105 PHE A N 1
ATOM 818 C CA . PHE A 1 105 ? 0.434 -22.688 -12.562 1 94 105 PHE A CA 1
ATOM 819 C C . PHE A 1 105 ? 1.492 -23.344 -11.68 1 94 105 PHE A C 1
ATOM 821 O O . PHE A 1 105 ? 1.941 -22.75 -10.695 1 94 105 PHE A O 1
ATOM 828 N N . THR A 1 106 ? 1.915 -24.516 -12.008 1 93.94 106 THR A N 1
ATOM 829 C CA . THR A 1 106 ? 2.883 -25.266 -11.211 1 93.94 106 THR A CA 1
ATOM 830 C C . THR A 1 106 ? 4.195 -24.5 -11.094 1 93.94 106 THR A C 1
ATOM 832 O O . THR A 1 106 ? 4.797 -24.438 -10.023 1 93.94 106 THR A O 1
ATOM 835 N N . LEU A 1 107 ? 4.594 -23.922 -12.164 1 95.12 107 LEU A N 1
ATOM 836 C CA . LEU A 1 107 ? 5.84 -23.156 -12.172 1 95.12 107 LEU A CA 1
ATOM 837 C C . LEU A 1 107 ? 5.719 -21.922 -11.297 1 95.12 107 LEU A C 1
ATOM 839 O O . LEU A 1 107 ? 6.637 -21.594 -10.547 1 95.12 107 LEU A O 1
ATOM 843 N N . PHE A 1 108 ? 4.598 -21.25 -11.375 1 96.75 108 PHE A N 1
ATOM 844 C CA . PHE A 1 108 ? 4.359 -20.078 -10.523 1 96.75 108 PHE A CA 1
ATOM 845 C C . PHE A 1 108 ? 4.363 -20.484 -9.055 1 96.75 108 PHE A C 1
ATOM 847 O O . PHE A 1 108 ? 4.953 -19.781 -8.219 1 96.75 108 PHE A O 1
ATOM 854 N N . LEU A 1 109 ? 3.709 -21.609 -8.766 1 96.19 109 LEU A N 1
ATOM 855 C CA . LEU A 1 109 ? 3.639 -22.078 -7.391 1 96.19 109 LEU A CA 1
ATOM 856 C C . LEU A 1 109 ? 5.031 -22.391 -6.852 1 96.19 109 LEU A C 1
ATOM 858 O O . LEU A 1 109 ? 5.375 -22 -5.734 1 96.19 109 LEU A O 1
ATOM 862 N N . ARG A 1 110 ? 5.832 -23.031 -7.602 1 95.5 110 ARG A N 1
ATOM 863 C CA . ARG A 1 110 ? 7.191 -23.391 -7.207 1 95.5 110 ARG A CA 1
ATOM 864 C C . ARG A 1 110 ? 8.047 -22.141 -7.012 1 95.5 110 ARG A C 1
ATOM 866 O O . ARG A 1 110 ? 8.82 -22.062 -6.055 1 95.5 110 ARG A O 1
ATOM 873 N N . ASN A 1 111 ? 7.926 -21.25 -7.895 1 97 111 ASN A N 1
ATOM 874 C CA . ASN A 1 111 ? 8.68 -20 -7.777 1 97 111 ASN A CA 1
ATOM 875 C C . ASN A 1 111 ? 8.242 -19.188 -6.562 1 97 111 ASN A C 1
ATOM 877 O O . ASN A 1 111 ? 9.078 -18.625 -5.855 1 97 111 ASN A O 1
ATOM 881 N N . ALA A 1 112 ? 6.934 -19.125 -6.395 1 97.31 112 ALA A N 1
ATOM 882 C CA . ALA A 1 112 ? 6.434 -18.453 -5.199 1 97.31 112 ALA A CA 1
ATOM 883 C C . ALA A 1 112 ? 7.012 -19.078 -3.932 1 97.31 112 ALA A C 1
ATOM 885 O O . ALA A 1 112 ? 7.414 -18.359 -3.01 1 97.31 112 ALA A O 1
ATOM 886 N N . ASP A 1 113 ? 7.039 -20.375 -3.949 1 96.06 113 ASP A N 1
ATOM 887 C CA . ASP A 1 113 ? 7.602 -21.094 -2.811 1 96.06 113 ASP A CA 1
ATOM 888 C C . ASP A 1 113 ? 9.094 -20.812 -2.664 1 96.06 113 ASP A C 1
ATOM 890 O O . ASP A 1 113 ? 9.57 -20.5 -1.569 1 96.06 113 ASP A O 1
ATOM 894 N N . TYR A 1 114 ? 9.797 -20.844 -3.721 1 96.06 114 TYR A N 1
ATOM 895 C CA . TYR A 1 114 ? 11.242 -20.641 -3.713 1 96.06 114 TYR A CA 1
ATOM 896 C C . TYR A 1 114 ? 11.609 -19.25 -3.221 1 96.06 114 TYR A C 1
ATOM 898 O O . TYR A 1 114 ? 12.469 -19.094 -2.355 1 96.06 114 TYR A O 1
ATOM 906 N N . PHE A 1 115 ? 10.961 -18.266 -3.703 1 97.19 115 PHE A N 1
ATOM 907 C CA . PHE A 1 115 ? 11.297 -16.891 -3.377 1 97.19 115 PHE A CA 1
ATOM 908 C C . PHE A 1 115 ? 10.641 -16.453 -2.07 1 97.19 115 PHE A C 1
ATOM 910 O O . PHE A 1 115 ? 10.805 -15.32 -1.623 1 97.19 115 PHE A O 1
ATOM 917 N N . GLY A 1 116 ? 9.859 -17.328 -1.501 1 97.31 116 GLY A N 1
ATOM 918 C CA . GLY A 1 116 ? 9.211 -17.031 -0.238 1 97.31 116 GLY A CA 1
ATOM 919 C C . GLY A 1 116 ? 8.094 -16 -0.373 1 97.31 116 GLY A C 1
ATOM 920 O O . GLY A 1 116 ? 7.91 -15.164 0.507 1 97.31 116 GLY A O 1
ATOM 921 N N . LEU A 1 117 ? 7.402 -16.031 -1.503 1 97.75 117 LEU A N 1
ATOM 922 C CA . LEU A 1 117 ? 6.273 -15.125 -1.725 1 97.75 117 LEU A CA 1
ATOM 923 C C . LEU A 1 117 ? 4.984 -15.727 -1.179 1 97.75 117 LEU A C 1
ATOM 925 O O . LEU A 1 117 ? 4.145 -16.203 -1.944 1 97.75 117 LEU A O 1
ATOM 929 N N . GLU A 1 118 ? 4.773 -15.617 0.13 1 96.56 118 GLU A N 1
ATOM 930 C CA . GLU A 1 118 ? 3.699 -16.312 0.835 1 96.56 118 GLU A CA 1
ATOM 931 C C . GLU A 1 118 ? 2.328 -15.852 0.343 1 96.56 118 GLU A C 1
ATOM 933 O O . GLU A 1 118 ? 1.421 -16.672 0.174 1 96.56 118 GLU A O 1
ATOM 938 N N . GLY A 1 119 ? 2.195 -14.547 0.164 1 96.31 119 GLY A N 1
ATOM 939 C CA . GLY A 1 119 ? 0.937 -14.055 -0.368 1 96.31 119 GLY A CA 1
ATOM 940 C C . GLY A 1 119 ? 0.555 -14.688 -1.69 1 96.31 119 GLY A C 1
ATOM 941 O O . GLY A 1 119 ? -0.576 -15.148 -1.861 1 96.31 119 GLY A O 1
ATOM 942 N N . LEU A 1 120 ? 1.487 -14.742 -2.545 1 96.69 120 LEU A N 1
ATOM 943 C CA . LEU A 1 120 ? 1.25 -15.32 -3.861 1 96.69 120 LEU A CA 1
ATOM 944 C C . LEU A 1 120 ? 0.987 -16.828 -3.758 1 96.69 120 LEU A C 1
ATOM 946 O O . LEU A 1 120 ? 0.069 -17.344 -4.395 1 96.69 120 LEU A O 1
ATOM 950 N N . LYS A 1 121 ? 1.756 -17.531 -2.961 1 96.19 121 LYS A N 1
ATOM 951 C CA . LYS A 1 121 ? 1.606 -18.969 -2.764 1 96.19 121 LYS A CA 1
ATOM 952 C C . LYS A 1 121 ? 0.199 -19.312 -2.285 1 96.19 121 LYS A C 1
ATOM 954 O O . LYS A 1 121 ? -0.387 -20.297 -2.73 1 96.19 121 LYS A O 1
ATOM 959 N N . ASN A 1 122 ? -0.342 -18.438 -1.475 1 95.62 122 ASN A N 1
ATOM 960 C CA . ASN A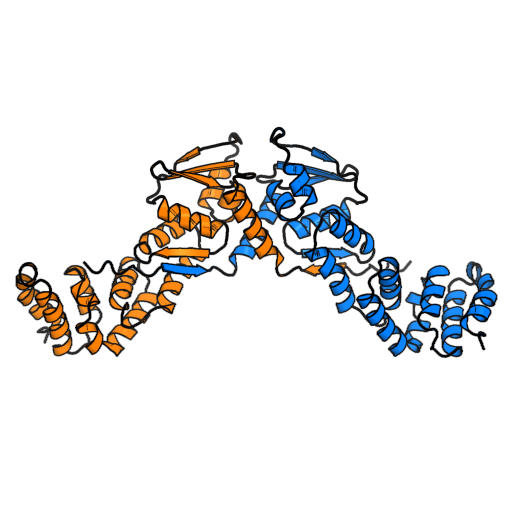 1 122 ? -1.669 -18.672 -0.913 1 95.62 122 ASN A CA 1
ATOM 961 C C . ASN A 1 122 ? -2.77 -18.281 -1.896 1 95.62 122 ASN A C 1
ATOM 963 O O . ASN A 1 122 ? -3.826 -18.906 -1.933 1 95.62 122 ASN A O 1
ATOM 967 N N . GLU A 1 123 ? -2.52 -17.297 -2.664 1 96.56 123 GLU A N 1
ATOM 968 C CA . GLU A 1 123 ? -3.574 -16.734 -3.512 1 96.56 123 GLU A CA 1
ATOM 969 C C . GLU A 1 123 ? -3.691 -17.516 -4.82 1 96.56 123 GLU A C 1
ATOM 971 O O . GLU A 1 123 ? -4.766 -17.578 -5.422 1 96.56 123 GLU A O 1
ATOM 976 N N . LEU A 1 124 ? -2.633 -18.203 -5.262 1 96.25 124 LEU A N 1
ATOM 977 C CA . LEU A 1 124 ? -2.637 -18.891 -6.547 1 96.25 124 LEU A CA 1
ATOM 978 C C . LEU A 1 124 ? -3.715 -19.969 -6.586 1 96.25 124 LEU A C 1
ATOM 980 O O . LEU A 1 124 ? -4.582 -19.953 -7.461 1 96.25 124 LEU A O 1
ATOM 984 N N . PRO A 1 125 ? -3.789 -20.875 -5.602 1 95.19 125 PRO A N 1
ATOM 985 C CA . PRO A 1 125 ? -4.844 -21.891 -5.625 1 95.19 125 PRO A CA 1
ATOM 986 C C . PRO A 1 125 ? -6.242 -21.297 -5.492 1 95.19 125 PRO A C 1
ATOM 988 O O . PRO A 1 125 ? -7.199 -21.812 -6.074 1 95.19 125 PRO A O 1
ATOM 991 N N . LYS A 1 126 ? -6.367 -20.219 -4.777 1 95.5 126 LYS A N 1
ATOM 992 C CA . LYS A 1 126 ? -7.664 -19.578 -4.602 1 95.5 126 LYS A CA 1
ATOM 993 C C . LYS A 1 126 ? -8.188 -19.016 -5.926 1 95.5 126 LYS A C 1
ATOM 995 O O . LYS A 1 126 ? -9.383 -19.094 -6.203 1 95.5 126 LYS A O 1
ATOM 1000 N N . ALA A 1 127 ? -7.273 -18.469 -6.641 1 94.12 127 ALA A N 1
ATOM 1001 C CA . ALA A 1 127 ? -7.664 -17.906 -7.934 1 94.12 127 ALA A CA 1
ATOM 1002 C C . ALA A 1 127 ? -8.242 -19 -8.836 1 94.12 127 ALA A C 1
ATOM 1004 O O . ALA A 1 127 ? -9.234 -18.781 -9.531 1 94.12 127 ALA A O 1
ATOM 1005 N N . LEU A 1 128 ? -7.707 -20.172 -8.836 1 91.94 128 LEU A N 1
ATOM 1006 C CA . LEU A 1 128 ? -8.219 -21.297 -9.609 1 91.94 128 LEU A CA 1
ATOM 1007 C C . LEU A 1 128 ? -9.57 -21.75 -9.078 1 91.94 128 LEU A C 1
ATOM 1009 O O . LEU A 1 128 ? -10.477 -22.062 -9.852 1 91.94 128 LEU A O 1
ATOM 1013 N N . SER A 1 129 ? -9.633 -21.734 -7.797 1 94.38 129 SER A N 1
ATOM 1014 C CA . SER A 1 129 ? -10.852 -22.203 -7.129 1 94.38 129 SER A CA 1
ATOM 1015 C C . SER A 1 129 ? -12.039 -21.312 -7.48 1 94.38 129 SER A C 1
ATOM 1017 O O . SER A 1 129 ? -13.148 -21.812 -7.68 1 94.38 129 SER A O 1
ATOM 1019 N N . THR A 1 130 ? -11.797 -20.047 -7.59 1 92.88 130 THR A N 1
ATOM 1020 C CA . THR A 1 130 ? -12.867 -19.094 -7.844 1 92.88 130 THR A CA 1
ATOM 1021 C C . THR A 1 130 ? -13.375 -19.219 -9.281 1 92.88 130 THR A C 1
ATOM 1023 O O . THR A 1 130 ? -14.516 -18.859 -9.578 1 92.88 130 THR A O 1
ATOM 1026 N N . ARG A 1 131 ? -12.648 -19.781 -10.141 1 90.44 131 ARG A N 1
ATOM 1027 C CA . ARG A 1 131 ? -13.031 -19.875 -11.547 1 90.44 131 ARG A CA 1
ATOM 1028 C C . ARG A 1 131 ? -13.422 -21.312 -11.898 1 90.44 131 ARG A C 1
ATOM 1030 O O . ARG A 1 131 ? -13.641 -21.625 -13.07 1 90.44 131 ARG A O 1
ATOM 1037 N N . LEU A 1 132 ? -13.477 -22.125 -10.945 1 92.06 132 LEU A N 1
ATOM 1038 C CA . LEU A 1 132 ? -13.742 -23.547 -11.117 1 92.06 132 LEU A CA 1
ATOM 1039 C C . LEU A 1 132 ? -15.164 -23.781 -11.625 1 92.06 132 LEU A C 1
ATOM 1041 O O . LEU A 1 132 ? -16.109 -23.156 -11.133 1 92.06 132 LEU A O 1
ATOM 1045 N N . ASN A 1 133 ? -15.32 -24.516 -12.648 1 91.06 133 ASN A N 1
ATOM 1046 C CA . ASN A 1 133 ? -16.609 -24.938 -13.195 1 91.06 133 ASN A CA 1
ATOM 1047 C C . ASN A 1 133 ? -16.484 -26.266 -13.945 1 91.06 133 ASN A C 1
ATOM 1049 O O . ASN A 1 133 ? -15.445 -26.922 -13.898 1 91.06 133 ASN A O 1
ATOM 1053 N N . ALA A 1 134 ? -17.531 -26.703 -14.633 1 89.88 134 ALA A N 1
ATOM 1054 C CA . ALA A 1 134 ? -17.609 -28.016 -15.266 1 89.88 134 ALA A CA 1
ATOM 1055 C C . ALA A 1 134 ? -16.625 -28.109 -16.438 1 89.88 134 ALA A C 1
ATOM 1057 O O . ALA A 1 134 ? -16.172 -29.203 -16.781 1 89.88 134 ALA A O 1
ATOM 1058 N N . ASN A 1 135 ? -16.25 -26.938 -17 1 88.38 135 ASN A N 1
ATOM 1059 C CA . ASN A 1 135 ? -15.43 -26.938 -18.203 1 88.38 135 ASN A CA 1
ATOM 1060 C C . ASN A 1 135 ? -13.945 -27.016 -17.875 1 88.38 135 ASN A C 1
ATOM 1062 O O . ASN A 1 135 ? -13.117 -27.25 -18.75 1 88.38 135 ASN A O 1
ATOM 1066 N N . ASN A 1 136 ? -13.664 -26.812 -16.578 1 90.19 136 ASN A N 1
ATOM 1067 C CA . ASN A 1 136 ? -12.25 -26.828 -16.234 1 90.19 136 ASN A CA 1
ATOM 1068 C C . ASN A 1 136 ? -11.984 -27.672 -14.992 1 90.19 136 ASN A C 1
ATOM 1070 O O . ASN A 1 136 ? -10.875 -27.656 -14.445 1 90.19 136 ASN A O 1
ATOM 1074 N N . CYS A 1 137 ? -12.945 -28.438 -14.5 1 93 137 CYS A N 1
ATOM 1075 C CA . CYS A 1 137 ? -12.836 -29.141 -13.227 1 93 137 CYS A CA 1
ATOM 1076 C C . CYS A 1 137 ? -11.852 -30.297 -13.328 1 93 137 CYS A C 1
ATOM 1078 O O . CYS A 1 137 ? -11.109 -30.578 -12.383 1 93 137 CYS A O 1
ATOM 1080 N N . ILE A 1 138 ? -11.758 -30.953 -14.531 1 92.94 138 ILE A N 1
ATOM 1081 C CA . ILE A 1 138 ? -10.859 -32.094 -14.68 1 92.94 138 ILE A CA 1
ATOM 1082 C C . ILE A 1 138 ? -9.406 -31.609 -14.664 1 92.94 138 ILE A C 1
ATOM 1084 O O . ILE A 1 138 ? -8.586 -32.125 -13.914 1 92.94 138 ILE A O 1
ATOM 1088 N N . SER A 1 139 ? -9.156 -30.625 -15.508 1 90.5 139 SER A N 1
ATOM 1089 C CA . SER A 1 139 ? -7.805 -30.078 -15.555 1 90.5 139 SER A CA 1
ATOM 1090 C C . SER A 1 139 ? -7.379 -29.531 -14.195 1 90.5 139 SER A C 1
ATOM 1092 O O . SER A 1 139 ? -6.234 -29.719 -13.781 1 90.5 139 SER A O 1
ATOM 1094 N N . THR A 1 140 ? -8.258 -28.922 -13.484 1 92.88 140 THR A N 1
ATOM 1095 C CA . THR A 1 140 ? -7.969 -28.391 -12.156 1 92.88 140 THR A CA 1
ATOM 1096 C C . THR A 1 140 ? -7.691 -29.531 -11.172 1 92.88 140 THR A C 1
ATOM 1098 O O . THR A 1 140 ? -6.812 -29.406 -10.312 1 92.88 140 THR A O 1
ATOM 1101 N N . LEU A 1 141 ? -8.531 -30.578 -11.305 1 93.94 141 LEU A N 1
ATOM 1102 C CA . LEU A 1 141 ? -8.344 -31.734 -10.445 1 93.94 141 LEU A CA 1
ATOM 1103 C C . LEU A 1 141 ? -6.953 -32.344 -10.625 1 93.94 141 LEU A C 1
ATOM 1105 O O . LEU A 1 141 ? -6.27 -32.625 -9.641 1 93.94 141 LEU A O 1
ATOM 1109 N N . VAL A 1 142 ? -6.547 -32.469 -11.875 1 92.44 142 VAL A N 1
ATOM 1110 C CA . VAL A 1 142 ? -5.227 -33 -12.18 1 92.44 142 VAL A CA 1
ATOM 1111 C C . VAL A 1 142 ? -4.152 -32.094 -11.586 1 92.44 142 VAL A C 1
ATOM 1113 O O . VAL A 1 142 ? -3.225 -32.562 -10.922 1 92.44 142 VAL A O 1
ATOM 1116 N N . LEU A 1 143 ? -4.273 -30.844 -11.727 1 91.88 143 LEU A N 1
ATOM 1117 C CA . LEU A 1 143 ? -3.324 -29.875 -11.219 1 91.88 143 LEU A CA 1
ATOM 1118 C C . LEU A 1 143 ? -3.252 -29.922 -9.695 1 91.88 143 LEU A C 1
ATOM 1120 O O . LEU A 1 143 ? -2.162 -29.875 -9.117 1 91.88 143 LEU A O 1
ATOM 1124 N N . ALA A 1 144 ? -4.398 -29.984 -9.047 1 94.94 144 ALA A N 1
ATOM 1125 C CA . ALA A 1 144 ? -4.48 -30 -7.59 1 94.94 144 ALA A CA 1
ATOM 1126 C C . ALA A 1 144 ? -3.77 -31.219 -7.012 1 94.94 144 ALA A C 1
ATOM 1128 O O . ALA A 1 144 ? -3 -31.109 -6.059 1 94.94 144 ALA A O 1
ATOM 1129 N N . VAL A 1 145 ? -4 -32.344 -7.625 1 94.25 145 VAL A N 1
ATOM 1130 C CA . VAL A 1 145 ? -3.404 -33.594 -7.148 1 94.25 145 VAL A CA 1
ATOM 1131 C C . VAL A 1 145 ? -1.891 -33.562 -7.34 1 94.25 145 VAL A C 1
ATOM 1133 O O . VAL A 1 145 ? -1.132 -33.875 -6.426 1 94.25 145 VAL A O 1
ATOM 1136 N N . GLU A 1 146 ? -1.455 -33.062 -8.461 1 91.44 146 GLU A N 1
ATOM 1137 C CA . GLU A 1 146 ? -0.033 -33.031 -8.789 1 91.44 146 GLU A CA 1
ATOM 1138 C C . GLU A 1 146 ? 0.722 -32.062 -7.875 1 91.44 146 GLU A C 1
ATOM 1140 O O . GLU A 1 146 ? 1.925 -32.219 -7.656 1 91.44 146 GLU A O 1
ATOM 1145 N N . ASN A 1 147 ? 0.061 -31.141 -7.344 1 93.5 147 ASN A N 1
ATOM 1146 C CA . ASN A 1 147 ? 0.731 -30.109 -6.547 1 93.5 147 ASN A CA 1
ATOM 1147 C C . ASN A 1 147 ? 0.34 -30.203 -5.074 1 93.5 147 ASN A C 1
ATOM 1149 O O . ASN A 1 147 ? 0.708 -29.344 -4.273 1 93.5 147 ASN A O 1
ATOM 1153 N N . GLY A 1 148 ? -0.451 -31.234 -4.746 1 94.25 148 GLY A N 1
ATOM 1154 C CA . GLY A 1 148 ? -0.815 -31.469 -3.359 1 94.25 148 GLY A CA 1
ATOM 1155 C C . GLY A 1 148 ? -1.738 -30.406 -2.801 1 94.25 148 GLY A C 1
ATOM 1156 O O . GLY A 1 148 ? -1.575 -29.969 -1.657 1 94.25 148 GLY A O 1
ATOM 1157 N N . LEU A 1 149 ? -2.686 -29.906 -3.588 1 95.69 149 LEU A N 1
ATOM 1158 C CA . LEU A 1 149 ? -3.643 -28.891 -3.154 1 95.69 149 LEU A CA 1
ATOM 1159 C C . LEU A 1 149 ? -4.98 -29.516 -2.793 1 95.69 149 LEU A C 1
ATOM 1161 O O . LEU A 1 149 ? -5.906 -29.531 -3.605 1 95.69 149 LEU A O 1
ATOM 1165 N N . ASP A 1 150 ? -5.152 -29.938 -1.567 1 96.38 150 ASP A N 1
ATOM 1166 C CA . ASP A 1 150 ? -6.27 -30.75 -1.111 1 96.38 150 ASP A CA 1
ATOM 1167 C C . ASP A 1 150 ? -7.586 -29.984 -1.209 1 96.38 150 ASP A C 1
ATOM 1169 O O . ASP A 1 150 ? -8.594 -30.531 -1.659 1 96.38 150 ASP A O 1
ATOM 1173 N N . ASP A 1 151 ? -7.52 -28.766 -0.778 1 96.62 151 ASP A N 1
ATOM 1174 C CA . ASP A 1 151 ? -8.75 -27.984 -0.809 1 96.62 151 ASP A CA 1
ATOM 1175 C C . ASP A 1 151 ? -9.258 -27.812 -2.24 1 96.62 151 ASP A C 1
ATOM 1177 O O . ASP A 1 151 ? -10.453 -27.953 -2.504 1 96.62 151 ASP A O 1
ATOM 1181 N N . LEU A 1 152 ? -8.367 -27.453 -3.092 1 95.75 152 LEU A N 1
ATOM 1182 C CA . LEU A 1 152 ? -8.727 -27.281 -4.496 1 95.75 152 LEU A CA 1
ATOM 1183 C C . LEU A 1 152 ? -9.188 -28.609 -5.098 1 95.75 152 LEU A C 1
ATOM 1185 O O . LEU A 1 152 ? -10.164 -28.641 -5.852 1 95.75 152 LEU A O 1
ATOM 1189 N N . MET A 1 153 ? -8.508 -29.688 -4.727 1 96.06 153 MET A N 1
ATOM 1190 C CA . MET A 1 153 ? -8.875 -31.031 -5.188 1 96.06 153 MET A CA 1
ATOM 1191 C C . MET A 1 153 ? -10.297 -31.375 -4.762 1 96.06 153 MET A C 1
ATOM 1193 O O . MET A 1 153 ? -11.109 -31.812 -5.582 1 96.06 153 MET A O 1
ATOM 1197 N N . ASN A 1 154 ? -10.617 -31.109 -3.564 1 96 154 ASN A N 1
ATOM 1198 C CA . ASN A 1 154 ? -11.93 -31.438 -3.029 1 96 154 ASN A CA 1
ATOM 1199 C C . ASN A 1 154 ? -13.031 -30.625 -3.709 1 96 154 ASN A C 1
ATOM 1201 O O . ASN A 1 154 ? -14.094 -31.156 -4.035 1 96 154 ASN A O 1
ATOM 1205 N N . LYS A 1 155 ? -12.75 -29.422 -3.918 1 96.31 155 LYS A N 1
ATOM 1206 C CA . LYS A 1 155 ? -13.734 -28.578 -4.586 1 96.31 155 LYS A CA 1
ATOM 1207 C C . LYS A 1 155 ? -13.961 -29.031 -6.023 1 96.31 155 LYS A C 1
ATOM 1209 O O . LYS A 1 155 ? -15.102 -29.109 -6.48 1 96.31 155 LYS A O 1
ATOM 1214 N N . ALA A 1 156 ? -12.914 -29.281 -6.703 1 95.88 156 ALA A N 1
ATOM 1215 C CA . ALA A 1 156 ? -13.023 -29.75 -8.086 1 95.88 156 ALA A CA 1
ATOM 1216 C C . ALA A 1 156 ? -13.734 -31.094 -8.148 1 95.88 156 ALA A C 1
ATOM 1218 O O . ALA A 1 156 ? -14.547 -31.344 -9.047 1 95.88 156 ALA A O 1
ATOM 1219 N N . LYS A 1 157 ? -13.453 -31.969 -7.234 1 94.31 157 LYS A N 1
ATOM 1220 C CA . LYS A 1 157 ? -14.078 -33.281 -7.168 1 94.31 157 LYS A CA 1
ATOM 1221 C C . LYS A 1 157 ? -15.586 -33.156 -6.965 1 94.31 157 LYS A C 1
ATOM 1223 O O . LYS A 1 157 ? -16.359 -33.906 -7.582 1 94.31 157 LYS A O 1
ATOM 1228 N N . GLN A 1 158 ? -15.906 -32.25 -6.137 1 94.12 158 GLN A N 1
ATOM 1229 C CA . GLN A 1 158 ? -17.328 -32.031 -5.887 1 94.12 158 GLN A CA 1
ATOM 1230 C C . GLN A 1 158 ? -18.047 -31.625 -7.168 1 94.12 158 GLN A C 1
ATOM 1232 O O . GLN A 1 158 ? -19.141 -32.094 -7.445 1 94.12 158 GLN A O 1
ATOM 1237 N N . ILE A 1 159 ? -17.484 -30.828 -7.879 1 94.62 159 ILE A N 1
ATOM 1238 C CA . ILE A 1 159 ? -18.078 -30.391 -9.133 1 94.62 159 ILE A CA 1
ATOM 1239 C C . ILE A 1 159 ? -18.156 -31.562 -10.109 1 94.62 159 ILE A C 1
ATOM 1241 O O . ILE A 1 159 ? -19.172 -31.781 -10.766 1 94.62 159 ILE A O 1
ATOM 1245 N N . LEU A 1 160 ? -17.109 -32.281 -10.188 1 92.12 160 LEU A N 1
ATOM 1246 C CA . LEU A 1 160 ? -17.047 -33.438 -11.062 1 92.12 160 LEU A CA 1
ATOM 1247 C C . LEU A 1 160 ? -18.172 -34.438 -10.734 1 92.12 160 LEU A C 1
ATOM 1249 O O . LEU A 1 160 ? -18.891 -34.875 -11.625 1 92.12 160 LEU A O 1
ATOM 1253 N N . VAL A 1 161 ? -18.328 -34.688 -9.477 1 88.56 161 VAL A N 1
ATOM 1254 C CA . VAL A 1 161 ? -19.328 -35.656 -9.039 1 88.56 161 VAL A CA 1
ATOM 1255 C C . VAL A 1 161 ? -20.719 -35.125 -9.336 1 88.56 161 VAL A C 1
ATOM 1257 O O . VAL A 1 161 ? -21.609 -35.906 -9.727 1 88.56 161 VAL A O 1
ATOM 1260 N N . SER A 1 162 ? -20.844 -33.875 -9.18 1 90.31 162 SER A N 1
ATOM 1261 C CA . SER A 1 162 ? -22.156 -33.25 -9.375 1 90.31 162 SER A CA 1
ATOM 1262 C C . SER A 1 162 ? -22.516 -33.188 -10.859 1 90.31 162 SER A C 1
ATOM 1264 O O . SER A 1 162 ? -23.688 -33.156 -11.219 1 90.31 162 SER A O 1
ATOM 1266 N N . HIS A 1 163 ? -21.516 -33.188 -11.688 1 89.06 163 HIS A N 1
ATOM 1267 C CA . HIS A 1 163 ? -21.766 -33 -13.109 1 89.06 163 HIS A CA 1
ATOM 1268 C C . HIS A 1 163 ? -21.094 -34.094 -13.93 1 89.06 163 HIS A C 1
ATOM 1270 O O . HIS A 1 163 ? -20.609 -33.844 -15.039 1 89.06 163 HIS A O 1
ATOM 1276 N N . TYR A 1 164 ? -21.031 -35.188 -13.344 1 85.38 164 TYR A N 1
ATOM 1277 C CA . TYR A 1 164 ? -20.234 -36.281 -13.898 1 85.38 164 TYR A CA 1
ATOM 1278 C C . TYR A 1 164 ? -20.703 -36.656 -15.305 1 85.38 164 TYR A C 1
ATOM 1280 O O . TYR A 1 164 ? -19.891 -36.812 -16.219 1 85.38 164 TYR A O 1
ATOM 1288 N N . GLN A 1 165 ? -22 -36.688 -15.484 1 83.94 165 GLN A N 1
ATOM 1289 C CA . GLN A 1 165 ? -22.547 -37.125 -16.766 1 83.94 165 GLN A CA 1
ATOM 1290 C C . GLN A 1 165 ? -22.109 -36.188 -17.891 1 83.94 165 GLN A C 1
ATOM 1292 O O . GLN A 1 165 ? -21.656 -36.656 -18.938 1 83.94 165 GLN A O 1
ATOM 1297 N N . SER A 1 166 ? -22.234 -34.938 -17.656 1 88.19 166 SER A N 1
ATOM 1298 C CA . SER A 1 166 ? -21.859 -33.969 -18.656 1 88.19 166 SER A CA 1
ATOM 1299 C C . SER A 1 166 ? -20.344 -33.906 -18.828 1 88.19 166 SER A C 1
ATOM 1301 O O . SER A 1 166 ? -19.844 -33.75 -19.953 1 88.19 166 SER A O 1
ATOM 1303 N N . ILE A 1 167 ? -19.562 -34.125 -17.859 1 88.56 167 ILE A N 1
ATOM 1304 C CA . ILE A 1 167 ? -18.125 -33.969 -17.875 1 88.56 167 ILE A CA 1
ATOM 1305 C C . ILE A 1 167 ? -17.469 -35.188 -18.516 1 88.56 167 ILE A C 1
ATOM 1307 O O . ILE A 1 167 ? -16.469 -35.062 -19.234 1 88.56 167 ILE A O 1
ATOM 1311 N N . ASN A 1 168 ? -18.094 -36.375 -18.406 1 84.5 168 ASN A N 1
ATOM 1312 C CA . ASN A 1 168 ? -17.562 -37.625 -18.953 1 84.5 168 ASN A CA 1
ATOM 1313 C C . ASN A 1 168 ? -17.469 -37.594 -20.469 1 84.5 168 ASN A C 1
ATOM 1315 O O . ASN A 1 168 ? -16.672 -38.312 -21.078 1 84.5 168 ASN A O 1
ATOM 1319 N N . THR A 1 169 ? -18.203 -36.688 -21.047 1 85.25 169 THR A N 1
ATOM 1320 C CA . THR A 1 169 ? -18.203 -36.594 -22.5 1 85.25 169 THR A CA 1
ATOM 1321 C C . THR A 1 169 ? -17.594 -35.281 -22.969 1 85.25 169 THR A C 1
ATOM 1323 O O . THR A 1 169 ? -17.812 -34.875 -24.109 1 85.25 169 THR A O 1
ATOM 1326 N N . SER A 1 170 ? -16.891 -34.719 -22.156 1 88.81 170 SER A N 1
ATOM 1327 C CA . SER A 1 170 ? -16.344 -33.406 -22.453 1 88.81 170 SER A CA 1
ATOM 1328 C C . SER A 1 170 ? -14.977 -33.5 -23.109 1 88.81 170 SER A C 1
ATOM 1330 O O . SER A 1 170 ? -14.383 -34.562 -23.156 1 88.81 170 SER A O 1
ATOM 1332 N N . LYS A 1 171 ? -14.547 -32.344 -23.625 1 89.31 171 LYS A N 1
ATOM 1333 C CA . LYS A 1 171 ? -13.234 -32.25 -24.266 1 89.31 171 LYS A CA 1
ATOM 1334 C C . LYS A 1 171 ? -12.117 -32.438 -23.234 1 89.31 171 LYS A C 1
ATOM 1336 O O . LYS A 1 171 ? -11.039 -32.938 -23.578 1 89.31 171 LYS A O 1
ATOM 1341 N N . GLU A 1 172 ? -12.352 -32.219 -22 1 90.19 172 GLU A N 1
ATOM 1342 C CA . GLU A 1 172 ? -11.336 -32.375 -20.969 1 90.19 172 GLU A CA 1
ATOM 1343 C C . GLU A 1 172 ? -10.883 -33.812 -20.828 1 90.19 172 GLU A C 1
ATOM 1345 O O . GLU A 1 172 ? -9.688 -34.094 -20.641 1 90.19 172 GLU A O 1
ATOM 1350 N N . ILE A 1 173 ? -11.82 -34.719 -21 1 92.12 173 ILE A N 1
ATOM 1351 C CA . ILE A 1 173 ? -11.516 -36.125 -20.875 1 92.12 173 ILE A CA 1
ATOM 1352 C C . ILE A 1 173 ? -10.664 -36.594 -22.062 1 92.12 173 ILE A C 1
ATOM 1354 O O . ILE A 1 173 ? -9.703 -37.344 -21.891 1 92.12 173 ILE A O 1
ATOM 1358 N N . GLN A 1 174 ? -10.992 -35.969 -23.156 1 92.31 174 GLN A N 1
ATOM 1359 C CA . GLN A 1 174 ? -10.312 -36.375 -24.375 1 92.31 174 GLN A CA 1
ATOM 1360 C C . GLN A 1 174 ? -8.82 -36.062 -24.312 1 92.31 174 GLN A C 1
ATOM 1362 O O . GLN A 1 174 ? -8 -36.812 -24.859 1 92.31 174 GLN A O 1
ATOM 1367 N N . MET A 1 175 ? -8.5 -35.062 -23.578 1 90.25 175 MET A N 1
ATOM 1368 C CA . MET A 1 175 ? -7.148 -34.531 -23.641 1 90.25 175 MET A CA 1
ATOM 1369 C C . MET A 1 175 ? -6.258 -35.156 -22.562 1 90.25 175 MET A C 1
ATOM 1371 O O . MET A 1 175 ? -5.059 -34.875 -22.516 1 90.25 175 MET A O 1
ATOM 1375 N N . LEU A 1 176 ? -6.742 -36.031 -21.828 1 93.25 176 LEU A N 1
ATOM 1376 C CA . LEU A 1 176 ? -6.008 -36.594 -20.703 1 93.25 176 LEU A CA 1
ATOM 1377 C C . LEU A 1 176 ? -5.027 -37.688 -21.172 1 93.25 176 LEU A C 1
ATOM 1379 O O . LEU A 1 176 ? -5.258 -38.312 -22.203 1 93.25 176 LEU A O 1
ATOM 1383 N N . THR A 1 177 ? -3.963 -37.75 -20.469 1 94.5 177 THR A N 1
ATOM 1384 C CA . THR A 1 177 ? -3.131 -38.938 -20.609 1 94.5 177 THR A CA 1
ATOM 1385 C C . THR A 1 177 ? -3.783 -40.156 -19.922 1 94.5 177 THR A C 1
ATOM 1387 O O . THR A 1 177 ? -4.77 -40 -19.188 1 94.5 177 THR A O 1
ATOM 1390 N N . LYS A 1 178 ? -3.271 -41.281 -20.25 1 95.94 178 LYS A N 1
ATOM 1391 C CA . LYS A 1 178 ? -3.787 -42.5 -19.594 1 95.94 178 LYS A CA 1
ATOM 1392 C C . LYS A 1 178 ? -3.682 -42.375 -18.078 1 95.94 178 LYS A C 1
ATOM 1394 O O . LYS A 1 178 ? -4.637 -42.688 -17.359 1 95.94 178 LYS A O 1
ATOM 1399 N N . LYS A 1 179 ? -2.508 -41.875 -17.656 1 95.75 179 LYS A N 1
ATOM 1400 C CA . LYS A 1 179 ? -2.268 -41.75 -16.219 1 95.75 179 LYS A CA 1
ATOM 1401 C C . LYS A 1 179 ? -3.271 -40.781 -15.586 1 95.75 179 LYS A C 1
ATOM 1403 O O . LYS A 1 179 ? -3.797 -41.031 -14.5 1 95.75 179 LYS A O 1
ATOM 1408 N N . GLN A 1 180 ? -3.549 -39.719 -16.25 1 94.75 180 GLN A N 1
ATOM 1409 C CA . GLN A 1 180 ? -4.484 -38.719 -15.742 1 94.75 180 GLN A CA 1
ATOM 1410 C C . GLN A 1 180 ? -5.914 -39.25 -15.727 1 94.75 180 GLN A C 1
ATOM 1412 O O . GLN A 1 180 ? -6.676 -38.969 -14.797 1 94.75 180 GLN A O 1
ATOM 1417 N N . LEU A 1 181 ? -6.301 -40 -16.766 1 95.31 181 LEU A N 1
ATOM 1418 C CA . LEU A 1 181 ? -7.617 -40.625 -16.797 1 95.31 181 LEU A CA 1
ATOM 1419 C C . LEU A 1 181 ? -7.789 -41.562 -15.625 1 95.31 181 LEU A C 1
ATOM 1421 O O . LEU A 1 181 ? -8.828 -41.562 -14.961 1 95.31 181 LEU A O 1
ATOM 1425 N N . GLU A 1 182 ? -6.789 -42.312 -15.422 1 95.5 182 GLU A N 1
ATOM 1426 C CA . GLU A 1 182 ? -6.844 -43.25 -14.297 1 95.5 182 GLU A CA 1
ATOM 1427 C C . GLU A 1 182 ? -7.004 -42.531 -12.977 1 95.5 182 GLU A C 1
ATOM 1429 O O . GLU A 1 182 ? -7.723 -42.969 -12.086 1 95.5 182 GLU A O 1
ATOM 1434 N N . LEU A 1 183 ? -6.305 -41.438 -12.867 1 94 183 LEU A N 1
ATOM 1435 C CA . LEU A 1 183 ? -6.422 -40.625 -11.68 1 94 183 LEU A CA 1
ATOM 1436 C C . LEU A 1 183 ? -7.867 -40.188 -11.461 1 94 183 LEU A C 1
ATOM 1438 O O . LEU A 1 183 ? -8.383 -40.281 -10.344 1 94 183 LEU A O 1
ATOM 1442 N N . ILE A 1 184 ? -8.477 -39.719 -12.523 1 92.62 184 ILE A N 1
ATOM 1443 C CA . ILE A 1 184 ? -9.844 -39.219 -12.453 1 92.62 184 ILE A CA 1
ATOM 1444 C C . ILE A 1 184 ? -10.789 -40.375 -12.102 1 92.62 184 ILE A C 1
ATOM 1446 O O . ILE A 1 184 ? -11.656 -40.219 -11.234 1 92.62 184 ILE A O 1
ATOM 1450 N N . LEU A 1 185 ? -10.594 -41.531 -12.734 1 92.25 185 LEU A N 1
ATOM 1451 C CA . LEU A 1 185 ? -11.438 -42.688 -12.484 1 92.25 185 LEU A CA 1
ATOM 1452 C C . LEU A 1 185 ? -11.312 -43.156 -11.039 1 92.25 185 LEU A C 1
ATOM 1454 O O . LEU A 1 185 ? -12.297 -43.594 -10.438 1 92.25 185 LEU A O 1
ATOM 1458 N N . ASN A 1 186 ? -10.172 -43.031 -10.492 1 92.19 186 ASN A N 1
ATOM 1459 C CA . ASN A 1 186 ? -9.953 -43.375 -9.094 1 92.19 186 ASN A CA 1
ATOM 1460 C C . ASN A 1 186 ? -10.664 -42.406 -8.148 1 92.19 186 ASN A C 1
ATOM 1462 O O . ASN A 1 186 ? -11.141 -42.812 -7.086 1 92.19 186 ASN A O 1
ATOM 1466 N N . LEU A 1 187 ? -10.727 -41.219 -8.547 1 88.94 187 LEU A N 1
ATOM 1467 C CA . LEU A 1 187 ? -11.312 -40.188 -7.695 1 88.94 187 LEU A CA 1
ATOM 1468 C C . LEU A 1 187 ? -12.836 -40.281 -7.688 1 88.94 187 LEU A C 1
ATOM 1470 O O . LEU A 1 187 ? -13.484 -39.875 -6.73 1 88.94 187 LEU A O 1
ATOM 1474 N N . VAL A 1 188 ? -13.383 -40.844 -8.742 1 87.62 188 VAL A N 1
ATOM 1475 C CA . VAL A 1 188 ? -14.836 -41 -8.82 1 87.62 188 VAL A CA 1
ATOM 1476 C C . VAL A 1 188 ? -15.219 -42.469 -8.688 1 87.62 188 VAL A C 1
ATOM 1478 O O . VAL A 1 188 ? -16.125 -42.938 -9.375 1 87.62 188 VAL A O 1
ATOM 1481 N N . GLN A 1 189 ? -14.594 -43.156 -7.844 1 84.75 189 GLN A N 1
ATOM 1482 C CA . GLN A 1 189 ? -14.781 -44.594 -7.672 1 84.75 189 GLN A CA 1
ATOM 1483 C C . GLN A 1 189 ? -16.219 -44.938 -7.316 1 84.75 189 GLN A C 1
ATOM 1485 O O . GLN A 1 189 ? -16.734 -46 -7.672 1 84.75 189 GLN A O 1
ATOM 1490 N N . GLN A 1 190 ? -16.906 -44.031 -6.711 1 84.81 190 GLN A N 1
ATOM 1491 C CA . GLN A 1 190 ? -18.266 -44.281 -6.262 1 84.81 190 GLN A CA 1
ATOM 1492 C C . GLN A 1 190 ? -19.281 -44.031 -7.379 1 84.81 190 GLN A C 1
ATOM 1494 O O . GLN A 1 190 ? -20.453 -44.344 -7.246 1 84.81 190 GLN A O 1
ATOM 1499 N N . SER A 1 191 ? -18.844 -43.531 -8.477 1 86.56 191 SER A N 1
ATOM 1500 C CA . SER A 1 191 ? -19.734 -43.281 -9.602 1 86.56 191 SER A CA 1
ATOM 1501 C C . SER A 1 191 ? -20.172 -44.562 -10.273 1 86.56 191 SER A C 1
ATOM 1503 O O . SER A 1 191 ? -19.469 -45.562 -10.211 1 86.56 191 SER A O 1
ATOM 1505 N N . PRO A 1 192 ? -21.359 -44.531 -10.891 1 88 192 PRO A N 1
ATOM 1506 C CA . PRO A 1 192 ? -21.859 -45.719 -11.578 1 88 192 PRO A CA 1
ATOM 1507 C C . PRO A 1 192 ? -20.891 -46.25 -12.641 1 88 192 PRO A C 1
ATOM 1509 O O . PRO A 1 192 ? -20.219 -45.438 -13.305 1 88 192 PRO A O 1
ATOM 1512 N N . ALA A 1 193 ? -20.828 -47.594 -12.758 1 90.44 193 ALA A N 1
ATOM 1513 C CA . ALA A 1 193 ? -19.938 -48.25 -13.727 1 90.44 193 ALA A CA 1
ATOM 1514 C C . ALA A 1 193 ? -20.219 -47.75 -15.141 1 90.44 193 ALA A C 1
ATOM 1516 O O . ALA A 1 193 ? -19.281 -47.562 -15.93 1 90.44 193 ALA A O 1
ATOM 1517 N N . THR A 1 194 ? -21.469 -47.469 -15.336 1 90.19 194 THR A N 1
ATOM 1518 C CA . THR A 1 194 ? -21.859 -47.031 -16.672 1 90.19 194 THR A CA 1
ATOM 1519 C C . THR A 1 194 ? -21.203 -45.688 -17 1 90.19 194 THR A C 1
ATOM 1521 O O . THR A 1 194 ? -20.812 -45.438 -18.141 1 90.19 194 THR A O 1
ATOM 1524 N N . GLN A 1 195 ? -21.156 -44.906 -16.062 1 88.44 195 GLN A N 1
ATOM 1525 C CA . GLN A 1 195 ? -20.578 -43.594 -16.266 1 88.44 195 GLN A CA 1
ATOM 1526 C C . GLN A 1 195 ? -19.062 -43.656 -16.438 1 88.44 195 GLN A C 1
ATOM 1528 O O . GLN A 1 195 ? -18.5 -42.969 -17.297 1 88.44 195 GLN A O 1
ATOM 1533 N N . LYS A 1 196 ? -18.438 -44.5 -15.648 1 92.31 196 LYS A N 1
ATOM 1534 C CA . LYS A 1 196 ? -17 -44.688 -15.781 1 92.31 196 LYS A CA 1
ATOM 1535 C C . LYS A 1 196 ? -16.641 -45.281 -17.156 1 92.31 196 LYS A C 1
ATOM 1537 O O . LYS A 1 196 ? -15.68 -44.844 -17.781 1 92.31 196 LYS A O 1
ATOM 1542 N N . TYR A 1 197 ? -17.5 -46.156 -17.562 1 92.31 197 TYR A N 1
ATOM 1543 C CA . TYR A 1 197 ? -17.312 -46.781 -18.875 1 92.31 197 TYR A CA 1
ATOM 1544 C C . TYR A 1 197 ? -17.438 -45.719 -19.969 1 92.31 197 TYR A C 1
ATOM 1546 O O . TYR A 1 197 ? -16.641 -45.719 -20.922 1 92.31 197 TYR A O 1
ATOM 1554 N N . ALA A 1 198 ? -18.391 -44.906 -19.812 1 91.69 198 ALA A N 1
ATOM 1555 C CA . ALA A 1 198 ? -18.609 -43.844 -20.797 1 91.69 198 ALA A CA 1
ATOM 1556 C C . ALA A 1 198 ? -17.375 -42.938 -20.891 1 91.69 198 ALA A C 1
ATOM 1558 O O . ALA A 1 198 ? -16.984 -42.531 -22 1 91.69 198 ALA A O 1
ATOM 1559 N N . ALA A 1 199 ? -16.828 -42.625 -19.844 1 93.44 199 ALA A N 1
ATOM 1560 C CA . ALA A 1 199 ? -15.641 -41.781 -19.812 1 93.44 199 ALA A CA 1
ATOM 1561 C C . ALA A 1 199 ? -14.469 -42.469 -20.516 1 93.44 199 ALA A C 1
ATOM 1563 O O . ALA A 1 199 ? -13.758 -41.844 -21.312 1 93.44 199 ALA A O 1
ATOM 1564 N N . ILE A 1 200 ? -14.281 -43.75 -20.281 1 95.44 200 ILE A N 1
ATOM 1565 C CA . ILE A 1 200 ? -13.203 -44.531 -20.891 1 95.44 200 ILE A CA 1
ATOM 1566 C C . ILE A 1 200 ? -13.398 -44.562 -22.406 1 95.44 200 ILE A C 1
ATOM 1568 O O . ILE A 1 200 ? -12.469 -44.312 -23.156 1 95.44 200 ILE A O 1
ATOM 1572 N N . MET A 1 201 ? -14.594 -44.781 -22.734 1 95.06 201 MET A N 1
ATOM 1573 C CA . MET A 1 201 ? -14.898 -44.906 -24.156 1 95.06 201 MET A CA 1
ATOM 1574 C C . MET A 1 201 ? -14.695 -43.562 -24.859 1 95.06 201 MET A C 1
ATOM 1576 O O . MET A 1 201 ? -14.18 -43.531 -25.984 1 95.06 201 MET A O 1
ATOM 1580 N N . HIS A 1 202 ? -15.172 -42.594 -24.25 1 95.25 202 HIS A N 1
ATOM 1581 C CA . HIS A 1 202 ? -14.984 -41.25 -24.812 1 95.25 202 HIS A CA 1
ATOM 1582 C C . HIS A 1 202 ? -13.5 -40.969 -25.016 1 95.25 202 HIS A C 1
ATOM 1584 O O . HIS A 1 202 ? -13.117 -40.406 -26.047 1 95.25 202 HIS A O 1
ATOM 1590 N N . TRP A 1 203 ? -12.719 -41.312 -24.094 1 96.5 203 TRP A N 1
ATOM 1591 C CA . TRP A 1 203 ? -11.273 -41.125 -24.141 1 96.5 203 TRP A CA 1
ATOM 1592 C C . TRP A 1 203 ? -10.648 -41.969 -25.25 1 96.5 203 TRP A C 1
ATOM 1594 O O . TRP A 1 203 ? -9.812 -41.469 -26.016 1 96.5 203 TRP A O 1
ATOM 1604 N N . ILE A 1 204 ? -11.039 -43.125 -25.484 1 96.75 204 ILE A N 1
ATOM 1605 C CA . ILE A 1 204 ? -10.492 -44.062 -26.453 1 96.75 204 ILE A CA 1
ATOM 1606 C C . ILE A 1 204 ? -10.891 -43.625 -27.859 1 96.75 204 ILE A C 1
ATOM 1608 O O . ILE A 1 204 ? -10.055 -43.594 -28.781 1 96.75 204 ILE A O 1
ATOM 1612 N N . LYS A 1 205 ? -12.125 -43.188 -28.016 1 95.81 205 LYS A N 1
ATOM 1613 C CA . LYS A 1 205 ? -12.656 -42.844 -29.344 1 95.81 205 LYS A CA 1
ATOM 1614 C C . LYS A 1 205 ? -11.953 -41.625 -29.922 1 95.81 205 LYS A C 1
ATOM 1616 O O . LYS A 1 205 ? -11.844 -41.5 -31.141 1 95.81 205 LYS A O 1
ATOM 1621 N N . TYR A 1 206 ? -11.484 -40.812 -29.109 1 95.06 206 TYR A N 1
ATOM 1622 C CA . TYR A 1 206 ? -10.805 -39.594 -29.547 1 95.06 206 TYR A CA 1
ATOM 1623 C C . TYR A 1 206 ? -9.492 -39.938 -30.25 1 95.06 206 TYR A C 1
ATOM 1625 O O . TYR A 1 206 ? -9.094 -39.25 -31.188 1 95.06 206 TYR A O 1
ATOM 1633 N N . ASP A 1 207 ? -8.812 -40.938 -29.828 1 95.5 207 ASP A N 1
ATOM 1634 C CA . ASP A 1 207 ? -7.57 -41.438 -30.422 1 95.5 207 ASP A CA 1
ATOM 1635 C C . ASP A 1 207 ? -7.504 -42.938 -30.422 1 95.5 207 ASP A C 1
ATOM 1637 O O . ASP A 1 207 ? -6.59 -43.531 -29.844 1 95.5 207 ASP A O 1
ATOM 1641 N N . GLU A 1 208 ? -8.406 -43.5 -31.203 1 94.75 208 GLU A N 1
ATOM 1642 C CA . GLU A 1 208 ? -8.625 -44.938 -31.172 1 94.75 208 GLU A CA 1
ATOM 1643 C C . GLU A 1 208 ? -7.375 -45.719 -31.594 1 94.75 208 GLU A C 1
ATOM 1645 O O . GLU A 1 208 ? -7.062 -46.781 -31.031 1 94.75 208 GLU A O 1
ATOM 1650 N N . LEU A 1 209 ? -6.703 -45.219 -32.5 1 95.81 209 LEU A N 1
ATOM 1651 C CA . LEU A 1 209 ? -5.52 -45.875 -33.031 1 95.81 209 LEU A CA 1
ATOM 1652 C C . LEU A 1 209 ? -4.48 -46.094 -31.953 1 95.81 209 LEU A C 1
ATOM 1654 O O . LEU A 1 209 ? -3.877 -47.156 -31.875 1 95.81 209 LEU A O 1
ATOM 1658 N N . ASN A 1 210 ? -4.34 -45.125 -31.094 1 96.12 210 ASN A N 1
ATOM 1659 C CA . ASN A 1 210 ? -3.268 -45.188 -30.094 1 96.12 210 ASN A CA 1
ATOM 1660 C C . ASN A 1 210 ? -3.789 -45.656 -28.734 1 96.12 210 ASN A C 1
ATOM 1662 O O . ASN A 1 210 ? -3.012 -46.094 -27.891 1 96.12 210 ASN A O 1
ATOM 1666 N N . ARG A 1 211 ? -5.117 -45.625 -28.531 1 96.81 211 ARG A N 1
ATOM 1667 C CA . ARG A 1 211 ? -5.613 -45.812 -27.172 1 96.81 211 ARG A CA 1
ATOM 1668 C C . ARG A 1 211 ? -6.453 -47.094 -27.062 1 96.81 211 ARG A C 1
ATOM 1670 O O . ARG A 1 211 ? -6.762 -47.531 -25.953 1 96.81 211 ARG A O 1
ATOM 1677 N N . GLN A 1 212 ? -6.809 -47.719 -28.156 1 95.12 212 GLN A N 1
ATOM 1678 C CA . GLN A 1 212 ? -7.723 -48.844 -28.156 1 95.12 212 GLN A CA 1
ATOM 1679 C C . GLN A 1 212 ? -7.16 -50 -27.344 1 95.12 212 GLN A C 1
ATOM 1681 O O . GLN A 1 212 ? -7.914 -50.75 -26.703 1 95.12 212 GLN A O 1
ATOM 1686 N N . ASP A 1 213 ? -5.855 -50.062 -27.281 1 95.5 213 ASP A N 1
ATOM 1687 C CA . ASP A 1 213 ? -5.215 -51.188 -26.594 1 95.5 213 ASP A CA 1
ATOM 1688 C C . ASP A 1 213 ? -5.371 -51.062 -25.078 1 95.5 213 ASP A C 1
ATOM 1690 O O . ASP A 1 213 ? -5.16 -52.031 -24.344 1 95.5 213 ASP A O 1
ATOM 1694 N N . TYR A 1 214 ? -5.742 -49.906 -24.641 1 95.31 214 TYR A N 1
ATOM 1695 C CA . TYR A 1 214 ? -5.883 -49.688 -23.203 1 95.31 214 TYR A CA 1
ATOM 1696 C C . TYR A 1 214 ? -7.289 -50.062 -22.75 1 95.31 214 TYR A C 1
ATOM 1698 O O . TYR A 1 214 ? -7.566 -50.062 -21.547 1 95.31 214 TYR A O 1
ATOM 1706 N N . MET A 1 215 ? -8.219 -50.281 -23.625 1 93.19 215 MET A N 1
ATOM 1707 C CA . MET A 1 215 ? -9.633 -50.469 -23.312 1 93.19 215 MET A CA 1
ATOM 1708 C C . MET A 1 215 ? -9.836 -51.562 -22.297 1 93.19 215 MET A C 1
ATOM 1710 O O . MET A 1 215 ? -10.492 -51.375 -21.266 1 93.19 215 MET A O 1
ATOM 1714 N N . TYR A 1 216 ? -9.289 -52.719 -22.531 1 92.19 216 TYR A N 1
ATOM 1715 C CA . TYR A 1 216 ? -9.492 -53.875 -21.656 1 92.19 216 TYR A CA 1
ATOM 1716 C C . TYR A 1 216 ? -8.953 -53.625 -20.266 1 92.19 216 TYR A C 1
ATOM 1718 O O . TYR A 1 216 ? -9.625 -53.875 -19.266 1 92.19 216 TYR A O 1
ATOM 1726 N N . ASP A 1 217 ? -7.824 -53.125 -20.203 1 94.31 217 ASP A N 1
ATOM 1727 C CA . ASP A 1 217 ? -7.164 -52.844 -18.922 1 94.31 217 ASP A CA 1
ATOM 1728 C C . ASP A 1 217 ? -7.957 -51.844 -18.109 1 94.31 217 ASP A C 1
ATOM 1730 O O . ASP A 1 217 ? -8.227 -52.062 -16.922 1 94.31 217 ASP A O 1
ATOM 1734 N N . LEU A 1 218 ? -8.383 -50.75 -18.672 1 95.06 218 LEU A N 1
ATOM 1735 C CA . LEU A 1 218 ? -9.109 -49.688 -17.984 1 95.06 218 LEU A CA 1
ATOM 1736 C C . LEU A 1 218 ? -10.484 -50.188 -17.547 1 95.06 218 LEU A C 1
ATOM 1738 O O . LEU A 1 218 ? -10.906 -49.938 -16.422 1 95.06 218 LEU A O 1
ATOM 1742 N N . ALA A 1 219 ? -11.195 -50.875 -18.453 1 92.62 219 ALA A N 1
ATOM 1743 C CA . ALA A 1 219 ? -12.539 -51.344 -18.141 1 92.62 219 ALA A CA 1
ATOM 1744 C C . ALA A 1 219 ? -12.5 -52.375 -17.016 1 92.62 219 ALA A C 1
ATOM 1746 O O . ALA A 1 219 ? -13.344 -52.375 -16.125 1 92.62 219 ALA A O 1
ATOM 1747 N N . SER A 1 220 ? -11.547 -53.281 -17.047 1 92.88 220 SER A N 1
ATOM 1748 C CA . SER A 1 220 ? -11.422 -54.312 -16.031 1 92.88 220 SER A CA 1
ATOM 1749 C C . SER A 1 220 ? -11.086 -53.719 -14.664 1 92.88 220 SER A C 1
ATOM 1751 O O . SER A 1 220 ? -11.594 -54.156 -13.641 1 92.88 220 SER A O 1
ATOM 1753 N N . LYS A 1 221 ? -10.336 -52.75 -14.641 1 93.25 221 LYS A N 1
ATOM 1754 C CA . LYS A 1 221 ? -9.836 -52.156 -13.406 1 93.25 221 LYS A CA 1
ATOM 1755 C C . LYS A 1 221 ? -10.875 -51.25 -12.773 1 93.25 221 LYS A C 1
ATOM 1757 O O . LYS A 1 221 ? -11.016 -51.188 -11.547 1 93.25 221 LYS A O 1
ATOM 1762 N N . TYR A 1 222 ? -11.688 -50.5 -13.57 1 91.5 222 TYR A N 1
ATOM 1763 C CA . TYR A 1 222 ? -12.461 -49.406 -13 1 91.5 222 TYR A CA 1
ATOM 1764 C C . TYR A 1 222 ? -13.953 -49.625 -13.227 1 91.5 222 TYR A C 1
ATOM 1766 O O . TYR A 1 222 ? -14.781 -48.969 -12.578 1 91.5 222 TYR A O 1
ATOM 1774 N N . VAL A 1 223 ? -14.375 -50.406 -14.102 1 88.69 223 VAL A N 1
ATOM 1775 C CA . VAL A 1 223 ? -15.781 -50.656 -14.391 1 88.69 223 VAL A CA 1
ATOM 1776 C C . VAL A 1 223 ? -16.234 -51.969 -13.773 1 88.69 223 VAL A C 1
ATOM 1778 O O . VAL A 1 223 ? -17.266 -52.031 -13.109 1 88.69 223 VAL A O 1
ATOM 1781 N N . ASN A 1 224 ? -15.492 -53.125 -14.094 1 78.81 224 ASN A N 1
ATOM 1782 C CA . ASN A 1 224 ? -15.859 -54.469 -13.695 1 78.81 224 ASN A CA 1
ATOM 1783 C C . ASN A 1 224 ? -15.516 -54.75 -12.234 1 78.81 224 ASN A C 1
ATOM 1785 O O . ASN A 1 224 ? -15.75 -55.844 -11.727 1 78.81 224 ASN A O 1
ATOM 1789 N N . LYS A 1 225 ? -14.844 -53.875 -11.508 1 61.25 225 LYS A N 1
ATOM 1790 C CA . LYS A 1 225 ? -14.586 -54.188 -10.109 1 61.25 225 LYS A CA 1
ATOM 1791 C C . LYS A 1 225 ? -15.891 -54.5 -9.367 1 61.25 225 LYS A C 1
ATOM 1793 O O . LYS A 1 225 ? -16.484 -53.625 -8.75 1 61.25 225 LYS A O 1
ATOM 1798 N N . MET A 1 226 ? -16.828 -55.219 -9.969 1 41.75 226 MET A N 1
ATOM 1799 C CA . MET A 1 226 ? -17.797 -55.906 -9.117 1 41.75 226 MET A CA 1
ATOM 1800 C C . MET A 1 226 ? -17.109 -56.938 -8.266 1 41.75 226 MET A C 1
ATOM 1802 O O . MET A 1 226 ? -16.203 -57.656 -8.734 1 41.75 226 MET A O 1
ATOM 1806 N N . MET B 1 1 ? -6.59 -27.5 -34.844 1 28.92 1 MET B N 1
ATOM 1807 C CA . MET B 1 1 ? -5.652 -27.516 -33.75 1 28.92 1 MET B CA 1
ATOM 1808 C C . MET B 1 1 ? -6.039 -26.5 -32.688 1 28.92 1 MET B C 1
ATOM 1810 O O . MET B 1 1 ? -5.852 -25.297 -32.875 1 28.92 1 MET B O 1
ATOM 1814 N N . CYS B 1 2 ? -7.238 -26.469 -32.219 1 36.19 2 CYS B N 1
ATOM 1815 C CA . CYS B 1 2 ? -7.906 -25.469 -31.375 1 36.19 2 CYS B CA 1
ATOM 1816 C C . CYS B 1 2 ? -7.004 -25.016 -30.25 1 36.19 2 CYS B C 1
ATOM 1818 O O . CYS B 1 2 ? -6.699 -25.781 -29.344 1 36.19 2 CYS B O 1
ATOM 1820 N N . SER B 1 3 ? -6.055 -24.219 -30.484 1 42.16 3 SER B N 1
ATOM 1821 C CA . SER B 1 3 ? -5.098 -23.547 -29.625 1 42.16 3 SER B CA 1
ATOM 1822 C C . SER B 1 3 ? -5.781 -22.984 -28.375 1 42.16 3 SER B C 1
ATOM 1824 O O . SER B 1 3 ? -6.336 -21.875 -28.406 1 42.16 3 SER B O 1
ATOM 1826 N N . GLU B 1 4 ? -6.695 -23.688 -27.797 1 48.25 4 GLU B N 1
ATOM 1827 C CA . GLU B 1 4 ? -7.477 -23.203 -26.672 1 48.25 4 GLU B CA 1
ATOM 1828 C C . GLU B 1 4 ? -6.621 -22.375 -25.719 1 48.25 4 GLU B C 1
ATOM 1830 O O . GLU B 1 4 ? -5.598 -22.859 -25.219 1 48.25 4 GLU B O 1
ATOM 1835 N N . VAL B 1 5 ? -6.566 -21.141 -26.031 1 56.75 5 VAL B N 1
ATOM 1836 C CA . VAL B 1 5 ? -5.926 -20.078 -25.281 1 56.75 5 VAL B CA 1
ATOM 1837 C C . VAL B 1 5 ? -6.199 -20.266 -23.781 1 56.75 5 VAL B C 1
ATOM 1839 O O . VAL B 1 5 ? -7.359 -20.312 -23.359 1 56.75 5 VAL B O 1
ATOM 1842 N N . THR B 1 6 ? -5.297 -21.031 -23.188 1 69.44 6 THR B N 1
ATOM 1843 C CA . THR B 1 6 ? -5.418 -21.219 -21.75 1 69.44 6 THR B CA 1
ATOM 1844 C C . THR B 1 6 ? -5.66 -19.891 -21.047 1 69.44 6 THR B C 1
ATOM 1846 O O . THR B 1 6 ? -5.078 -18.875 -21.422 1 69.44 6 THR B O 1
ATOM 1849 N N . PRO B 1 7 ? -6.785 -19.797 -20.422 1 79.38 7 PRO B N 1
ATOM 1850 C CA . PRO B 1 7 ? -7.242 -18.562 -19.781 1 79.38 7 PRO B CA 1
ATOM 1851 C C . PRO B 1 7 ? -6.16 -17.922 -18.922 1 79.38 7 PRO B C 1
ATOM 1853 O O . PRO B 1 7 ? -5.305 -18.609 -18.375 1 79.38 7 PRO B O 1
ATOM 1856 N N . ILE B 1 8 ? -5.988 -16.625 -19.125 1 87.94 8 ILE B N 1
ATOM 1857 C CA . ILE B 1 8 ? -5.137 -15.836 -18.234 1 87.94 8 ILE B CA 1
ATOM 1858 C C . ILE B 1 8 ? -5.934 -15.391 -17 1 87.94 8 ILE B C 1
ATOM 1860 O O . ILE B 1 8 ? -7.031 -14.852 -17.141 1 87.94 8 ILE B O 1
ATOM 1864 N N . ILE B 1 9 ? -5.426 -15.734 -15.828 1 91.44 9 ILE B N 1
ATOM 1865 C CA . ILE B 1 9 ? -6.062 -15.383 -14.562 1 91.44 9 ILE B CA 1
ATOM 1866 C C . ILE B 1 9 ? -5.234 -14.32 -13.836 1 91.44 9 ILE B C 1
ATOM 1868 O O . ILE B 1 9 ? -4.008 -14.438 -13.758 1 91.44 9 ILE B O 1
ATOM 1872 N N . GLU B 1 10 ? -5.961 -13.336 -13.398 1 94.56 10 GLU B N 1
ATOM 1873 C CA . GLU B 1 10 ? -5.277 -12.336 -12.594 1 94.56 10 GLU B CA 1
ATOM 1874 C C . GLU B 1 10 ? -5.344 -12.68 -11.109 1 94.56 10 GLU B C 1
ATOM 1876 O O . GLU B 1 10 ? -6.426 -12.945 -10.57 1 94.56 10 GLU B O 1
ATOM 1881 N N . VAL B 1 11 ? -4.223 -12.734 -10.469 1 96.19 11 VAL B N 1
ATOM 1882 C CA . VAL B 1 11 ? -4.105 -12.984 -9.039 1 96.19 11 VAL B CA 1
ATOM 1883 C C . VAL B 1 11 ? -3.742 -11.695 -8.312 1 96.19 11 VAL B C 1
ATOM 1885 O O . VAL B 1 11 ? -2.746 -11.047 -8.641 1 96.19 11 VAL B O 1
ATOM 1888 N N . VAL B 1 12 ? -4.598 -11.344 -7.387 1 95.69 12 VAL B N 1
ATOM 1889 C CA . VAL B 1 12 ? -4.371 -10.094 -6.668 1 95.69 12 VAL B CA 1
ATOM 1890 C C . VAL B 1 12 ? -4.172 -10.383 -5.184 1 95.69 12 VAL B C 1
ATOM 1892 O O . VAL B 1 12 ? -4.988 -11.062 -4.559 1 95.69 12 VAL B O 1
ATOM 1895 N N . CYS B 1 13 ? -3.1 -9.906 -4.648 1 95.75 13 CYS B N 1
ATOM 1896 C CA . CYS B 1 13 ? -2.877 -9.938 -3.205 1 95.75 13 CYS B CA 1
ATOM 1897 C C . CYS B 1 13 ? -3.164 -8.578 -2.58 1 95.75 13 CYS B C 1
ATOM 1899 O O . CYS B 1 13 ? -2.305 -7.695 -2.582 1 95.75 13 CYS B O 1
ATOM 1901 N N . GLU B 1 14 ? -4.297 -8.398 -1.967 1 92 14 GLU B N 1
ATOM 1902 C CA . GLU B 1 14 ? -4.832 -7.109 -1.525 1 92 14 GLU B CA 1
ATOM 1903 C C . GLU B 1 14 ? -3.967 -6.504 -0.425 1 92 14 GLU B C 1
ATOM 1905 O O . GLU B 1 14 ? -3.84 -5.281 -0.334 1 92 14 GLU B O 1
ATOM 1910 N N . GLY B 1 15 ? -3.332 -7.195 0.415 1 94 15 GLY B N 1
ATOM 1911 C CA . GLY B 1 15 ? -2.545 -6.668 1.519 1 94 15 GLY B CA 1
ATOM 1912 C C . GLY B 1 15 ? -1.106 -6.371 1.138 1 94 15 GLY B C 1
ATOM 1913 O O . GLY B 1 15 ? -0.357 -5.793 1.928 1 94 15 GLY B O 1
ATOM 1914 N N . TYR B 1 16 ? -0.795 -6.574 -0.133 1 96.19 16 TYR B N 1
ATOM 1915 C CA . TYR B 1 16 ? 0.604 -6.52 -0.543 1 96.19 16 TYR B CA 1
ATOM 1916 C C . TYR B 1 16 ? 1.134 -5.09 -0.472 1 96.19 16 TYR B C 1
ATOM 1918 O O . TYR B 1 16 ? 2.219 -4.852 0.063 1 96.19 16 TYR B O 1
ATOM 1926 N N . PRO B 1 17 ? 0.383 -4.035 -0.94 1 95.69 17 PRO B N 1
ATOM 1927 C CA . PRO B 1 17 ? 0.922 -2.672 -0.899 1 95.69 17 PRO B CA 1
ATOM 1928 C C . PRO B 1 17 ? 1.281 -2.223 0.516 1 95.69 17 PRO B C 1
ATOM 1930 O O . PRO B 1 17 ? 2.312 -1.576 0.719 1 95.69 17 PRO B O 1
ATOM 1933 N N . VAL B 1 18 ? 0.483 -2.6 1.477 1 95.75 18 VAL B N 1
ATOM 1934 C CA . VAL B 1 18 ? 0.743 -2.232 2.865 1 95.75 18 VAL B CA 1
ATOM 1935 C C . VAL B 1 18 ? 2.014 -2.922 3.354 1 95.75 18 VAL B C 1
ATOM 1937 O O . VAL B 1 18 ? 2.855 -2.299 4.004 1 95.75 18 VAL B O 1
ATOM 1940 N N . ASP B 1 19 ? 2.176 -4.203 2.996 1 95.5 19 ASP B N 1
ATOM 1941 C CA . ASP B 1 19 ? 3.385 -4.934 3.359 1 95.5 19 ASP B CA 1
ATOM 1942 C C . ASP B 1 19 ? 4.625 -4.289 2.74 1 95.5 19 ASP B C 1
ATOM 1944 O O . ASP B 1 19 ? 5.672 -4.199 3.385 1 95.5 19 ASP B O 1
ATOM 1948 N N . PHE B 1 20 ? 4.449 -3.859 1.56 1 95.62 20 PHE B N 1
ATOM 1949 C CA . PHE B 1 20 ? 5.527 -3.244 0.792 1 95.62 20 PHE B CA 1
ATOM 1950 C C . PHE B 1 20 ? 6.035 -1.985 1.484 1 95.62 20 PHE B C 1
ATOM 1952 O O . PHE B 1 20 ? 7.234 -1.849 1.732 1 95.62 20 PHE B O 1
ATOM 1959 N N . VAL B 1 21 ? 5.18 -1.151 1.835 1 96.12 21 VAL B N 1
ATOM 1960 C CA . VAL B 1 21 ? 5.531 0.113 2.471 1 96.12 21 VAL B CA 1
ATOM 1961 C C . VAL B 1 21 ? 6.148 -0.152 3.842 1 96.12 21 VAL B C 1
ATOM 1963 O O . VAL B 1 21 ? 7.125 0.496 4.227 1 96.12 21 VAL B O 1
ATOM 1966 N N . THR B 1 22 ? 5.602 -1.1 4.574 1 96.75 22 THR B N 1
ATOM 1967 C CA . THR B 1 22 ? 6.078 -1.451 5.906 1 96.75 22 THR B CA 1
ATOM 1968 C C . THR B 1 22 ? 7.531 -1.922 5.852 1 96.75 22 THR B C 1
ATOM 1970 O O . THR B 1 22 ? 8.336 -1.559 6.711 1 96.75 22 THR B O 1
ATOM 1973 N N . LYS B 1 23 ? 7.852 -2.66 4.875 1 97.12 23 LYS B N 1
ATOM 1974 C CA . LYS B 1 23 ? 9.211 -3.162 4.734 1 97.12 23 LYS B CA 1
ATOM 1975 C C . LYS B 1 23 ? 10.195 -2.021 4.473 1 97.12 23 LYS B C 1
ATOM 1977 O O . LYS B 1 23 ? 11.312 -2.029 4.984 1 97.12 23 LYS B O 1
ATOM 1982 N N . PHE B 1 24 ? 9.789 -1.072 3.707 1 97.44 24 PHE B N 1
ATOM 1983 C CA . PHE B 1 24 ? 10.672 0.059 3.43 1 97.44 24 PHE B CA 1
ATOM 1984 C C . PHE B 1 24 ? 10.875 0.902 4.684 1 97.44 24 PHE B C 1
ATOM 1986 O O . PHE B 1 24 ? 11.953 1.463 4.887 1 97.44 24 PHE B O 1
ATOM 1993 N N . ALA B 1 25 ? 9.797 0.988 5.492 1 97.44 25 ALA B N 1
ATOM 1994 C CA . ALA B 1 25 ? 9.969 1.656 6.781 1 97.44 25 ALA B CA 1
ATOM 1995 C C . ALA B 1 25 ? 11.008 0.944 7.633 1 97.44 25 ALA B C 1
ATOM 1997 O O . ALA B 1 25 ? 11.852 1.591 8.258 1 97.44 25 ALA B O 1
ATOM 1998 N N . ASP B 1 26 ? 10.992 -0.351 7.602 1 97.44 26 ASP B N 1
ATOM 1999 C CA . ASP B 1 26 ? 11.977 -1.147 8.336 1 97.44 26 ASP B CA 1
ATOM 2000 C C . ASP B 1 26 ? 13.383 -0.926 7.789 1 97.44 26 ASP B C 1
ATOM 2002 O O . ASP B 1 26 ? 14.336 -0.781 8.555 1 97.44 26 ASP B O 1
ATOM 2006 N N . PHE B 1 27 ? 13.469 -0.91 6.477 1 96.69 27 PHE B N 1
ATOM 2007 C CA . PHE B 1 27 ? 14.766 -0.684 5.852 1 96.69 27 PHE B CA 1
ATOM 2008 C C . PHE B 1 27 ? 15.352 0.657 6.281 1 96.69 27 PHE B C 1
ATOM 2010 O O . PHE B 1 27 ? 16.547 0.756 6.574 1 96.69 27 PHE B O 1
ATOM 2017 N N . ARG B 1 28 ? 14.523 1.656 6.312 1 97.06 28 ARG B N 1
ATOM 2018 C CA . ARG B 1 28 ? 15.008 2.975 6.715 1 97.06 28 ARG B CA 1
ATOM 2019 C C . ARG B 1 28 ? 15.492 2.963 8.156 1 97.06 28 ARG B C 1
ATOM 2021 O O . ARG B 1 28 ? 16.578 3.475 8.453 1 97.06 28 ARG B O 1
ATOM 2028 N N . LYS B 1 29 ? 14.719 2.354 9.031 1 96.25 29 LYS B N 1
ATOM 2029 C CA . LYS B 1 29 ? 15.07 2.277 10.445 1 96.25 29 LYS B CA 1
ATOM 2030 C C . LYS B 1 29 ? 16.406 1.567 10.641 1 96.25 29 LYS B C 1
ATOM 2032 O O . LYS B 1 29 ? 17.188 1.947 11.516 1 96.25 29 LYS B O 1
ATOM 2037 N N . LEU B 1 30 ? 16.703 0.625 9.766 1 94.69 30 LEU B N 1
ATOM 2038 C CA . LEU B 1 30 ? 17.922 -0.176 9.891 1 94.69 30 LEU B CA 1
ATOM 2039 C C . LEU B 1 30 ? 19.047 0.407 9.039 1 94.69 30 LEU B C 1
ATOM 2041 O O . LEU B 1 30 ? 20.172 -0.091 9.07 1 94.69 30 LEU B O 1
ATOM 2045 N N . GLY B 1 31 ? 18.734 1.396 8.281 1 94.06 31 GLY B N 1
ATOM 2046 C CA . GLY B 1 31 ? 19.719 2.004 7.402 1 94.06 31 GLY B CA 1
ATOM 2047 C C . GLY B 1 31 ? 20.094 1.125 6.223 1 94.06 31 GLY B C 1
ATOM 2048 O O . GLY B 1 31 ? 21.188 1.265 5.66 1 94.06 31 GLY B O 1
ATOM 2049 N N . ARG B 1 32 ? 19.188 0.209 5.879 1 93.69 32 ARG B N 1
ATOM 2050 C CA . ARG B 1 32 ? 19.453 -0.716 4.785 1 93.69 32 ARG B CA 1
ATOM 2051 C C . ARG B 1 32 ? 19.047 -0.116 3.443 1 93.69 32 ARG B C 1
ATOM 2053 O O . ARG B 1 32 ? 17.953 0.442 3.314 1 93.69 32 ARG B O 1
ATOM 2060 N N . PHE B 1 33 ? 19.891 -0.117 2.439 1 92.25 33 PHE B N 1
ATOM 2061 C CA . PHE B 1 33 ? 19.719 0.283 1.049 1 92.25 33 PHE B CA 1
ATOM 2062 C C . PHE B 1 33 ? 19.562 1.795 0.935 1 92.25 33 PHE B C 1
ATOM 2064 O O . PHE B 1 33 ? 19.234 2.312 -0.135 1 92.25 33 PHE B O 1
ATOM 2071 N N . THR B 1 34 ? 19.641 2.521 2.055 1 94 34 THR B N 1
ATOM 2072 C CA . THR B 1 34 ? 19.516 3.975 1.979 1 94 34 THR B CA 1
ATOM 2073 C C . THR B 1 34 ? 20.656 4.566 1.155 1 94 34 THR B C 1
ATOM 2075 O O . THR B 1 34 ? 21.781 4.074 1.203 1 94 34 THR B O 1
ATOM 2078 N N . ASP B 1 35 ? 20.344 5.656 0.424 1 92.12 35 ASP B N 1
ATOM 2079 C CA . ASP B 1 35 ? 21.359 6.195 -0.481 1 92.12 35 ASP B CA 1
ATOM 2080 C C . ASP B 1 35 ? 21.359 7.723 -0.448 1 92.12 35 ASP B C 1
ATOM 2082 O O . ASP B 1 35 ? 21.969 8.359 -1.312 1 92.12 35 ASP B O 1
ATOM 2086 N N . VAL B 1 36 ? 20.703 8.336 0.522 1 94.25 36 VAL B N 1
ATOM 2087 C CA . VAL B 1 36 ? 20.734 9.789 0.681 1 94.25 36 VAL B CA 1
ATOM 2088 C C . VAL B 1 36 ? 20.562 10.148 2.156 1 94.25 36 VAL B C 1
ATOM 2090 O O . VAL B 1 36 ? 19.922 9.43 2.91 1 94.25 36 VAL B O 1
ATOM 2093 N N . THR B 1 37 ? 21.188 11.125 2.561 1 96.31 37 THR B N 1
ATOM 2094 C CA . THR B 1 37 ? 21.047 11.703 3.891 1 96.31 37 THR B CA 1
ATOM 2095 C C . THR B 1 37 ? 20.516 13.133 3.803 1 96.31 37 THR B C 1
ATOM 2097 O O . THR B 1 37 ? 21.109 13.984 3.143 1 96.31 37 THR B O 1
ATOM 2100 N N . LEU B 1 38 ? 19.375 13.383 4.398 1 95.88 38 LEU B N 1
ATOM 2101 C CA . LEU B 1 38 ? 18.812 14.727 4.48 1 95.88 38 LEU B CA 1
ATOM 2102 C C . LEU B 1 38 ? 19.297 15.438 5.742 1 95.88 38 LEU B C 1
ATOM 2104 O O . LEU B 1 38 ? 19.281 14.859 6.832 1 95.88 38 LEU B O 1
ATOM 2108 N N . ARG B 1 39 ? 19.75 16.609 5.57 1 96.56 39 ARG B N 1
ATOM 2109 C CA . ARG B 1 39 ? 20.203 17.406 6.711 1 96.56 39 ARG B CA 1
ATOM 2110 C C . ARG B 1 39 ? 19.297 18.609 6.93 1 96.56 39 ARG B C 1
ATOM 2112 O O . ARG B 1 39 ? 19.078 19.406 6.012 1 96.56 39 ARG B O 1
ATOM 2119 N N . VAL B 1 40 ? 18.672 18.703 8.094 1 95.44 40 VAL B N 1
ATOM 2120 C CA . VAL B 1 40 ? 17.812 19.797 8.516 1 95.44 40 VAL B CA 1
ATOM 2121 C C . VAL B 1 40 ? 18.328 20.375 9.828 1 95.44 40 VAL B C 1
ATOM 2123 O O . VAL B 1 40 ? 18.344 19.703 10.859 1 95.44 40 VAL B O 1
ATOM 2126 N N . ALA B 1 41 ? 18.734 21.609 9.82 1 93.75 41 ALA B N 1
ATOM 2127 C CA . ALA B 1 41 ? 19.234 22.297 11 1 93.75 41 ALA B CA 1
ATOM 2128 C C . ALA B 1 41 ? 20.297 21.469 11.711 1 93.75 41 ALA B C 1
ATOM 2130 O O . ALA B 1 41 ? 20.234 21.266 12.922 1 93.75 41 ALA B O 1
ATOM 2131 N N . GLY B 1 42 ? 21.141 20.797 10.953 1 92.88 42 GLY B N 1
ATOM 2132 C CA . GLY B 1 42 ? 22.281 20.062 11.5 1 92.88 42 GLY B CA 1
ATOM 2133 C C . GLY B 1 42 ? 21.953 18.609 11.781 1 92.88 42 GLY B C 1
ATOM 2134 O O . GLY B 1 42 ? 22.875 17.797 11.992 1 92.88 42 GLY B O 1
ATOM 2135 N N . GLU B 1 43 ? 20.672 18.266 11.797 1 96.19 43 GLU B N 1
ATOM 2136 C CA . GLU B 1 43 ? 20.297 16.875 12.047 1 96.19 43 GLU B CA 1
ATOM 2137 C C . GLU B 1 43 ? 20.203 16.094 10.734 1 96.19 43 GLU B C 1
ATOM 2139 O O . GLU B 1 43 ? 19.688 16.609 9.742 1 96.19 43 GLU B O 1
ATOM 2144 N N . GLU B 1 44 ? 20.734 14.898 10.836 1 96.56 44 GLU B N 1
ATOM 2145 C CA . GLU B 1 44 ? 20.797 14.062 9.641 1 96.56 44 GLU B CA 1
ATOM 2146 C C . GLU B 1 44 ? 19.766 12.938 9.703 1 96.56 44 GLU B C 1
ATOM 2148 O O . GLU B 1 44 ? 19.562 12.336 10.766 1 96.56 44 GLU B O 1
ATOM 2153 N N . MET B 1 45 ? 19.109 12.688 8.555 1 97.06 45 MET B N 1
ATOM 2154 C CA . MET B 1 45 ? 18.141 11.609 8.414 1 97.06 45 MET B CA 1
ATOM 2155 C C . MET B 1 45 ? 18.359 10.828 7.121 1 97.06 45 MET B C 1
ATOM 2157 O O . MET B 1 45 ? 18.391 11.414 6.039 1 97.06 45 MET B O 1
ATOM 2161 N N . VAL B 1 46 ? 18.484 9.523 7.23 1 96.69 46 VAL B N 1
ATOM 2162 C CA . VAL B 1 46 ? 18.75 8.695 6.059 1 96.69 46 VAL B CA 1
ATOM 2163 C C . VAL B 1 46 ? 17.438 8.312 5.375 1 96.69 46 VAL B C 1
ATOM 2165 O O . VAL B 1 46 ? 16.406 8.195 6.035 1 96.69 46 VAL B O 1
ATOM 2168 N N . ALA B 1 47 ? 17.453 8.219 4.117 1 97 47 ALA B N 1
ATOM 2169 C CA . ALA B 1 47 ? 16.281 7.852 3.328 1 97 47 ALA B CA 1
ATOM 2170 C C . ALA B 1 47 ? 16.672 7.195 2.012 1 97 47 ALA B C 1
ATOM 2172 O O . ALA B 1 47 ? 17.859 7 1.746 1 97 47 ALA B O 1
ATOM 2173 N N . 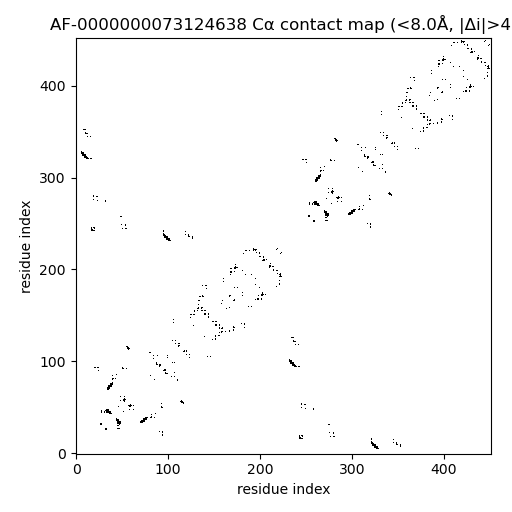HIS B 1 48 ? 15.805 6.707 1.284 1 96.12 48 HIS B N 1
ATOM 2174 C CA . HIS B 1 48 ? 15.992 6.211 -0.076 1 96.12 48 HIS B CA 1
ATOM 2175 C C . HIS B 1 48 ? 15.586 7.262 -1.104 1 96.12 48 HIS B C 1
ATOM 2177 O O . HIS B 1 48 ? 14.484 7.809 -1.035 1 96.12 48 HIS B O 1
ATOM 2183 N N . ARG B 1 49 ? 16.469 7.523 -2.072 1 95.56 49 ARG B N 1
ATOM 2184 C CA . ARG B 1 49 ? 16.125 8.469 -3.135 1 95.56 49 ARG B CA 1
ATOM 2185 C C . ARG B 1 49 ? 14.844 8.062 -3.846 1 95.56 49 ARG B C 1
ATOM 2187 O O . ARG B 1 49 ? 13.992 8.906 -4.129 1 95.56 49 ARG B O 1
ATOM 2194 N N . ALA B 1 50 ? 14.734 6.754 -4.121 1 95.44 50 ALA B N 1
ATOM 2195 C CA . ALA B 1 50 ? 13.562 6.246 -4.836 1 95.44 50 ALA B CA 1
ATOM 2196 C C . ALA B 1 50 ? 12.281 6.512 -4.051 1 95.44 50 ALA B C 1
ATOM 2198 O O . ALA B 1 50 ? 11.273 6.922 -4.625 1 95.44 50 ALA B O 1
ATOM 2199 N N . VAL B 1 51 ? 12.32 6.305 -2.684 1 97.81 51 VAL B N 1
ATOM 2200 C CA . VAL B 1 51 ? 11.148 6.504 -1.838 1 97.81 51 VAL B CA 1
ATOM 2201 C C . VAL B 1 51 ? 10.773 7.984 -1.812 1 97.81 51 VAL B C 1
ATOM 2203 O O . VAL B 1 51 ? 9.609 8.336 -1.993 1 97.81 51 VAL B O 1
ATOM 2206 N N . LEU B 1 52 ? 11.766 8.852 -1.625 1 97.06 52 LEU B N 1
ATOM 2207 C CA . LEU B 1 52 ? 11.523 10.289 -1.612 1 97.06 52 LEU B CA 1
ATOM 2208 C C . LEU B 1 52 ? 10.953 10.758 -2.945 1 97.06 52 LEU B C 1
ATOM 2210 O O . LEU B 1 52 ? 9.992 11.531 -2.977 1 97.06 52 LEU B O 1
ATOM 2214 N N . SER B 1 53 ? 11.531 10.242 -4.055 1 96.38 53 SER B N 1
ATOM 2215 C CA . SER B 1 53 ? 11.102 10.617 -5.395 1 96.38 53 SER B CA 1
ATOM 2216 C C . SER B 1 53 ? 9.68 10.133 -5.676 1 96.38 53 SER B C 1
ATOM 2218 O O . SER B 1 53 ? 8.922 10.789 -6.395 1 96.38 53 SER B O 1
ATOM 2220 N N . ALA B 1 54 ? 9.336 8.992 -5.145 1 96.88 54 ALA B N 1
ATOM 2221 C CA . ALA B 1 54 ? 8 8.43 -5.34 1 96.88 54 ALA B CA 1
ATOM 2222 C C . ALA B 1 54 ? 6.941 9.289 -4.652 1 96.88 54 ALA B C 1
ATOM 2224 O O . ALA B 1 54 ? 5.828 9.43 -5.16 1 96.88 54 ALA B O 1
ATOM 2225 N N . ALA B 1 55 ? 7.234 9.883 -3.537 1 97.5 55 ALA B N 1
ATOM 2226 C CA . ALA B 1 55 ? 6.254 10.57 -2.701 1 97.5 55 ALA B CA 1
ATOM 2227 C C . ALA B 1 55 ? 6.156 12.047 -3.074 1 97.5 55 ALA B C 1
ATOM 2229 O O . ALA B 1 55 ? 5.09 12.656 -2.943 1 97.5 55 ALA B O 1
ATOM 2230 N N . SER B 1 56 ? 7.25 12.625 -3.559 1 97.25 56 SER B N 1
ATOM 2231 C CA . SER B 1 56 ? 7.34 14.078 -3.67 1 97.25 56 SER B CA 1
ATOM 2232 C C . SER B 1 56 ? 7.906 14.492 -5.023 1 97.25 56 SER B C 1
ATOM 2234 O O . SER B 1 56 ? 9.031 14.125 -5.371 1 97.25 56 SER B O 1
ATOM 2236 N N . PRO B 1 57 ? 7.211 15.312 -5.809 1 96.19 57 PRO B N 1
ATOM 2237 C CA . PRO B 1 57 ? 7.762 15.836 -7.062 1 96.19 57 PRO B CA 1
ATOM 2238 C C . PRO B 1 57 ? 9.016 16.672 -6.855 1 96.19 57 PRO B C 1
ATOM 2240 O O . PRO B 1 57 ? 9.883 16.719 -7.73 1 96.19 57 PRO B O 1
ATOM 2243 N N . VAL B 1 58 ? 9.141 17.312 -5.73 1 94.19 58 VAL B N 1
ATOM 2244 C CA . VAL B 1 58 ? 10.305 18.125 -5.41 1 94.19 58 VAL B CA 1
ATOM 2245 C C . VAL B 1 58 ? 11.539 17.219 -5.293 1 94.19 58 VAL B C 1
ATOM 2247 O O . VAL B 1 58 ? 12.562 17.484 -5.93 1 94.19 58 VAL B O 1
ATOM 2250 N N . PHE B 1 59 ? 11.422 16.172 -4.535 1 94.25 59 PHE B N 1
ATOM 2251 C CA . PHE B 1 59 ? 12.523 15.227 -4.426 1 94.25 59 PHE B CA 1
ATOM 2252 C C . PHE B 1 59 ? 12.773 14.523 -5.758 1 94.25 59 PHE B C 1
ATOM 2254 O O . PHE B 1 59 ? 13.922 14.25 -6.117 1 94.25 59 PHE B O 1
ATOM 2261 N N . ASN B 1 60 ? 11.672 14.203 -6.449 1 94.25 60 ASN B N 1
ATOM 2262 C CA . ASN B 1 60 ? 11.805 13.57 -7.758 1 94.25 60 ASN B CA 1
ATOM 2263 C C . ASN B 1 60 ? 12.641 14.422 -8.711 1 94.25 60 ASN B C 1
ATOM 2265 O O . ASN B 1 60 ? 13.508 13.906 -9.414 1 94.25 60 ASN B O 1
ATOM 2269 N N . ALA B 1 61 ? 12.375 15.695 -8.734 1 91.44 61 ALA B N 1
ATOM 2270 C CA . ALA B 1 61 ? 13.125 16.625 -9.57 1 91.44 61 ALA B CA 1
ATOM 2271 C C . ALA B 1 61 ? 14.57 16.75 -9.094 1 91.44 61 ALA B C 1
ATOM 2273 O O . ALA B 1 61 ? 15.492 16.828 -9.898 1 91.44 61 ALA B O 1
ATOM 2274 N N . MET B 1 62 ? 14.711 16.703 -7.812 1 89.25 62 MET B N 1
ATOM 2275 C CA . MET B 1 62 ? 16.031 16.875 -7.199 1 89.25 62 MET B CA 1
ATOM 2276 C C . MET B 1 62 ? 16.938 15.703 -7.562 1 89.25 62 MET B C 1
ATOM 2278 O O . MET B 1 62 ? 18.141 15.891 -7.777 1 89.25 62 MET B O 1
ATOM 2282 N N . PHE B 1 63 ? 16.312 14.578 -7.633 1 89.81 63 PHE B N 1
ATOM 2283 C CA . PHE B 1 63 ? 17.125 13.383 -7.844 1 89.81 63 PHE B CA 1
ATOM 2284 C C . PHE B 1 63 ? 17.078 12.953 -9.305 1 89.81 63 PHE B C 1
ATOM 2286 O O . PHE B 1 63 ? 17.562 11.875 -9.656 1 89.81 63 PHE B O 1
ATOM 2293 N N . ASP B 1 64 ? 16.141 13.648 -10.203 1 78.31 64 ASP B N 1
ATOM 2294 C CA . ASP B 1 64 ? 16.094 13.352 -11.625 1 78.31 64 ASP B CA 1
ATOM 2295 C C . ASP B 1 64 ? 17.469 13.57 -12.273 1 78.31 64 ASP B C 1
ATOM 2297 O O . ASP B 1 64 ? 17.734 13.055 -13.367 1 78.31 64 ASP B O 1
ATOM 2301 N N . ASP B 1 65 ? 18.234 14.719 -11.836 1 56.75 65 ASP B N 1
ATOM 2302 C CA . ASP B 1 65 ? 19.438 15.109 -12.562 1 56.75 65 ASP B CA 1
ATOM 2303 C C . ASP B 1 65 ? 20.25 13.883 -12.977 1 56.75 65 ASP B C 1
ATOM 2305 O O . ASP B 1 65 ? 20.266 12.875 -12.281 1 56.75 65 ASP B O 1
ATOM 2309 N N . ALA B 1 66 ? 20.453 13.656 -14.398 1 48.56 66 ALA B N 1
ATOM 2310 C CA . ALA B 1 66 ? 21.594 13.039 -15.086 1 48.56 66 ALA B CA 1
ATOM 2311 C C . ALA B 1 66 ? 22.797 12.922 -14.156 1 48.56 66 ALA B C 1
ATOM 2313 O O . ALA B 1 66 ? 23.844 12.43 -14.555 1 48.56 66 ALA B O 1
ATOM 2314 N N . PHE B 1 67 ? 23.062 13.961 -13.375 1 43.81 67 PHE B N 1
ATOM 2315 C CA . PHE B 1 67 ? 24.375 13.992 -12.734 1 43.81 67 PHE B CA 1
ATOM 2316 C C . PHE B 1 67 ? 24.609 12.734 -11.914 1 43.81 67 PHE B C 1
ATOM 2318 O O . PHE B 1 67 ? 23.656 12.023 -11.57 1 43.81 67 PHE B O 1
ATOM 2325 N N . ALA B 1 68 ? 25.969 12.703 -11.109 1 43.03 68 ALA B N 1
ATOM 2326 C CA . ALA B 1 68 ? 26.828 11.68 -10.516 1 43.03 68 ALA B CA 1
ATOM 2327 C C . ALA B 1 68 ? 26.094 10.914 -9.414 1 43.03 68 ALA B C 1
ATOM 2329 O O . ALA B 1 68 ? 25.547 11.523 -8.492 1 43.03 68 ALA B O 1
ATOM 2330 N N . GLU B 1 69 ? 25.219 9.805 -9.617 1 47.59 69 GLU B N 1
ATOM 2331 C CA . GLU B 1 69 ? 24.938 8.727 -8.68 1 47.59 69 GLU B CA 1
ATOM 2332 C C . GLU B 1 69 ? 25.875 8.781 -7.477 1 47.59 69 GLU B C 1
ATOM 2334 O O . GLU B 1 69 ? 26.906 8.102 -7.445 1 47.59 69 GLU B O 1
ATOM 2339 N N . THR B 1 70 ? 26.297 9.914 -7.133 1 46.47 70 THR B N 1
ATOM 2340 C CA . THR B 1 70 ? 27.203 9.672 -6.02 1 46.47 70 THR B CA 1
ATOM 2341 C C . THR B 1 70 ? 26.469 9.031 -4.844 1 46.47 70 THR B C 1
ATOM 2343 O O . THR B 1 70 ? 25.359 9.445 -4.504 1 46.47 70 THR B O 1
ATOM 2346 N N . LYS B 1 71 ? 26.891 7.898 -4.422 1 52.28 71 LYS B N 1
ATOM 2347 C CA . LYS B 1 71 ? 26.453 7.125 -3.262 1 52.28 71 LYS B CA 1
ATOM 2348 C C . LYS B 1 71 ? 25.812 8.023 -2.209 1 52.28 71 LYS B C 1
ATOM 2350 O O . LYS B 1 71 ? 24.672 7.789 -1.798 1 52.28 71 LYS B O 1
ATOM 2355 N N . LYS B 1 72 ? 26.453 8.203 -1.161 1 61.78 72 LYS B N 1
ATOM 2356 C CA . LYS B 1 72 ? 26.047 8.805 0.102 1 61.78 72 LYS B CA 1
ATOM 2357 C C . LYS B 1 72 ? 26.125 10.328 0.032 1 61.78 72 LYS B C 1
ATOM 2359 O O . LYS B 1 72 ? 27.125 10.922 0.427 1 61.78 72 LYS B O 1
ATOM 2364 N N . GLU B 1 73 ? 25.016 10.938 -0.776 1 79.44 73 GLU B N 1
ATOM 2365 C CA . GLU B 1 73 ? 24.953 12.391 -0.88 1 79.44 73 GLU B CA 1
ATOM 2366 C C . GLU B 1 73 ? 24.172 13 0.278 1 79.44 73 GLU B C 1
ATOM 2368 O O . GLU B 1 73 ? 23.188 12.414 0.741 1 79.44 73 GLU B O 1
ATOM 2373 N N . VAL B 1 74 ? 24.828 13.922 0.883 1 89.81 74 VAL B N 1
ATOM 2374 C CA . VAL B 1 74 ? 24.125 14.711 1.894 1 89.81 74 VAL B CA 1
ATOM 2375 C C . VAL B 1 74 ? 23.422 15.891 1.23 1 89.81 74 VAL B C 1
ATOM 2377 O O . VAL B 1 74 ? 24.031 16.641 0.47 1 89.81 74 VAL B O 1
ATOM 2380 N N . VAL B 1 75 ? 22.156 15.945 1.349 1 92.12 75 VAL B N 1
ATOM 2381 C CA . VAL B 1 75 ? 21.328 17.031 0.808 1 92.12 75 VAL B CA 1
ATOM 2382 C C . VAL B 1 75 ? 20.922 17.969 1.932 1 92.12 75 VAL B C 1
ATOM 2384 O O . VAL B 1 75 ? 20.234 17.562 2.879 1 92.12 75 VAL B O 1
ATOM 2387 N N . ASP B 1 76 ? 21.281 19.203 1.855 1 92.62 76 ASP B N 1
ATOM 2388 C CA . ASP B 1 76 ? 20.859 20.219 2.812 1 92.62 76 ASP B CA 1
ATOM 2389 C C . ASP B 1 76 ? 19.516 20.812 2.434 1 92.62 76 ASP B C 1
ATOM 2391 O O . ASP B 1 76 ? 19.375 21.406 1.36 1 92.62 76 ASP B O 1
ATOM 2395 N N . LEU B 1 77 ? 18.594 20.625 3.287 1 90.69 77 LEU B N 1
ATOM 2396 C CA . LEU B 1 77 ? 17.281 21.219 3.041 1 90.69 77 LEU B CA 1
ATOM 2397 C C . LEU B 1 77 ? 17.203 22.609 3.629 1 90.69 77 LEU B C 1
ATOM 2399 O O . LEU B 1 77 ? 17.422 22.812 4.828 1 90.69 77 LEU B O 1
ATOM 2403 N N . HIS B 1 78 ? 16.906 23.562 2.805 1 81.88 78 HIS B N 1
ATOM 2404 C CA . HIS B 1 78 ? 16.938 24.953 3.207 1 81.88 78 HIS B CA 1
ATOM 2405 C C . HIS B 1 78 ? 15.531 25.531 3.357 1 81.88 78 HIS B C 1
ATOM 2407 O O . HIS B 1 78 ? 15.359 26.656 3.803 1 81.88 78 HIS B O 1
ATOM 2413 N N . HIS B 1 79 ? 14.602 24.734 3.1 1 80.62 79 HIS B N 1
ATOM 2414 C CA . HIS B 1 79 ? 13.227 25.188 3.281 1 80.62 79 HIS B CA 1
ATOM 2415 C C . HIS B 1 79 ? 12.898 25.359 4.762 1 80.62 79 HIS B C 1
ATOM 2417 O O . HIS B 1 79 ? 13.648 24.906 5.625 1 80.62 79 HIS B O 1
ATOM 2423 N N . GLU B 1 80 ? 11.914 26.219 5.031 1 86.38 80 GLU B N 1
ATOM 2424 C CA . GLU B 1 80 ? 11.484 26.453 6.41 1 86.38 80 GLU B CA 1
ATOM 2425 C C . GLU B 1 80 ? 10.891 25.203 7.023 1 86.38 80 GLU B C 1
ATOM 2427 O O . GLU B 1 80 ? 9.711 24.906 6.844 1 86.38 80 GLU B O 1
ATOM 2432 N N . THR B 1 81 ? 11.695 24.422 7.684 1 93.19 81 THR B N 1
ATOM 2433 C CA . THR B 1 81 ? 11.281 23.203 8.375 1 93.19 81 THR B CA 1
ATOM 2434 C C . THR B 1 81 ? 12.172 22.953 9.594 1 93.19 81 THR B C 1
ATOM 2436 O O . THR B 1 81 ? 13.125 23.688 9.836 1 93.19 81 THR B O 1
ATOM 2439 N N . THR B 1 82 ? 11.727 22.109 10.508 1 94.75 82 THR B N 1
ATOM 2440 C CA . THR B 1 82 ? 12.492 21.672 11.672 1 94.75 82 THR B CA 1
ATOM 2441 C C . THR B 1 82 ? 12.758 20.172 11.609 1 94.75 82 THR B C 1
ATOM 2443 O O . THR B 1 82 ? 12.086 19.453 10.867 1 94.75 82 THR B O 1
ATOM 2446 N N . PRO B 1 83 ? 13.781 19.703 12.328 1 95.88 83 PRO B N 1
ATOM 2447 C CA . PRO B 1 83 ? 14.039 18.266 12.367 1 95.88 83 PRO B CA 1
ATOM 2448 C C . PRO B 1 83 ? 12.82 17.453 12.789 1 95.88 83 PRO B C 1
ATOM 2450 O O . PRO B 1 83 ? 12.547 16.391 12.227 1 95.88 83 PRO B O 1
ATOM 2453 N N . LYS B 1 84 ? 12.078 17.984 13.719 1 94.88 84 LYS B N 1
ATOM 2454 C CA . LYS B 1 84 ? 10.898 17.281 14.227 1 94.88 84 LYS B CA 1
ATOM 2455 C C . LYS B 1 84 ? 9.836 17.125 13.148 1 94.88 84 LYS B C 1
ATOM 2457 O O . LYS B 1 84 ? 9.281 16.047 12.953 1 94.88 84 LYS B O 1
ATOM 2462 N N . VAL B 1 85 ? 9.586 18.203 12.438 1 96.25 85 VAL B N 1
ATOM 2463 C CA . VAL B 1 85 ? 8.57 18.203 11.383 1 96.25 85 VAL B CA 1
ATOM 2464 C C . VAL B 1 85 ? 9.023 17.297 10.234 1 96.25 85 VAL B C 1
ATOM 2466 O O . VAL B 1 85 ? 8.234 16.5 9.727 1 96.25 85 VAL B O 1
ATOM 2469 N N . MET B 1 86 ? 10.305 17.375 9.883 1 97.12 86 MET B N 1
ATOM 2470 C CA . MET B 1 86 ? 10.828 16.562 8.789 1 97.12 86 MET B CA 1
ATOM 2471 C C . MET B 1 86 ? 10.789 15.086 9.141 1 97.12 86 MET B C 1
ATOM 2473 O O . MET B 1 86 ? 10.461 14.25 8.297 1 97.12 86 MET B O 1
ATOM 2477 N N . ALA B 1 87 ? 11.125 14.812 10.398 1 96.94 87 ALA B N 1
ATOM 2478 C CA . ALA B 1 87 ? 11.062 13.43 10.852 1 96.94 87 ALA B CA 1
ATOM 2479 C C . ALA B 1 87 ? 9.648 12.875 10.711 1 96.94 87 ALA B C 1
ATOM 2481 O O . ALA B 1 87 ? 9.453 11.75 10.25 1 96.94 87 ALA B O 1
ATOM 2482 N N . ALA B 1 88 ? 8.633 13.664 11.102 1 97.25 88 ALA B N 1
ATOM 2483 C CA . ALA B 1 88 ? 7.234 13.25 10.984 1 97.25 88 ALA B CA 1
ATOM 2484 C C . ALA B 1 88 ? 6.828 13.102 9.523 1 97.25 88 ALA B C 1
ATOM 2486 O O . ALA B 1 88 ? 6.082 12.18 9.172 1 97.25 88 ALA B O 1
ATOM 2487 N N . ILE B 1 89 ? 7.312 13.977 8.688 1 97.69 89 ILE B N 1
ATOM 2488 C CA . ILE B 1 89 ? 7.02 13.914 7.262 1 97.69 89 ILE B CA 1
ATOM 2489 C C . ILE B 1 89 ? 7.629 12.641 6.668 1 97.69 89 ILE B C 1
ATOM 2491 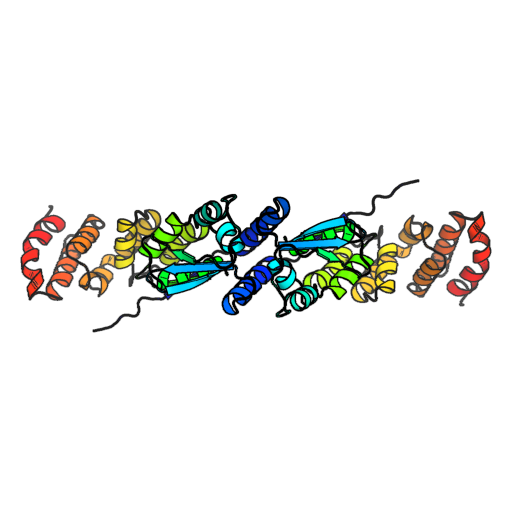O O . ILE B 1 89 ? 6.988 11.961 5.867 1 97.69 89 ILE B O 1
ATOM 2495 N N . LEU B 1 90 ? 8.836 12.32 7.047 1 97.94 90 LEU B N 1
ATOM 2496 C CA . LEU B 1 90 ? 9.469 11.094 6.57 1 97.94 90 LEU B CA 1
ATOM 2497 C C . LEU B 1 90 ? 8.695 9.867 7.039 1 97.94 90 LEU B C 1
ATOM 2499 O O . LEU B 1 90 ? 8.539 8.898 6.289 1 97.94 90 LEU B O 1
ATOM 2503 N N . ASP B 1 91 ? 8.219 9.938 8.273 1 97.38 91 ASP B N 1
ATOM 2504 C CA . ASP B 1 91 ? 7.371 8.844 8.742 1 97.38 91 ASP B CA 1
ATOM 2505 C C . ASP B 1 91 ? 6.156 8.672 7.836 1 97.38 91 ASP B C 1
ATOM 2507 O O . ASP B 1 91 ? 5.793 7.543 7.488 1 97.38 91 ASP B O 1
ATOM 2511 N N . TYR B 1 92 ? 5.594 9.727 7.434 1 98.06 92 TYR B N 1
ATOM 2512 C CA . TYR B 1 92 ? 4.469 9.688 6.504 1 98.06 92 TYR B CA 1
ATOM 2513 C C . TYR B 1 92 ? 4.891 9.094 5.168 1 98.06 92 TYR B C 1
ATOM 2515 O O . TYR B 1 92 ? 4.199 8.234 4.617 1 98.06 92 TYR B O 1
ATOM 2523 N N . VAL B 1 93 ? 5.988 9.531 4.664 1 98.12 93 VAL B N 1
ATOM 2524 C CA . VAL B 1 93 ? 6.492 9.102 3.361 1 98.12 93 VAL B CA 1
ATOM 2525 C C . VAL B 1 93 ? 6.719 7.594 3.365 1 98.12 93 VAL B C 1
ATOM 2527 O O . VAL B 1 93 ? 6.5 6.926 2.352 1 98.12 93 VAL B O 1
ATOM 2530 N N . TYR B 1 94 ? 7.004 7.027 4.523 1 98 94 TYR B N 1
ATOM 2531 C CA . TYR B 1 94 ? 7.348 5.613 4.598 1 98 94 TYR B CA 1
ATOM 2532 C C . TYR B 1 94 ? 6.18 4.793 5.133 1 98 94 TYR B C 1
ATOM 2534 O O . TYR B 1 94 ? 6.293 3.58 5.32 1 98 94 TYR B O 1
ATOM 2542 N N . SER B 1 95 ? 5.062 5.387 5.418 1 96.5 95 SER B N 1
ATOM 2543 C CA . SER B 1 95 ? 4.012 4.582 6.027 1 96.5 95 SER B CA 1
ATOM 2544 C C . SER B 1 95 ? 2.627 5.062 5.602 1 96.5 95 SER B C 1
ATOM 2546 O O . SER B 1 95 ? 1.646 4.328 5.719 1 96.5 95 SER B O 1
ATOM 2548 N N . GLY B 1 96 ? 2.504 6.301 5.227 1 97 96 GLY B N 1
ATOM 2549 C CA . GLY B 1 96 ? 1.201 6.895 4.973 1 97 96 GLY B CA 1
ATOM 2550 C C . GLY B 1 96 ? 0.541 7.438 6.227 1 97 96 GLY B C 1
ATOM 2551 O O . GLY B 1 96 ? -0.626 7.832 6.199 1 97 96 GLY B O 1
ATOM 2552 N N . LYS B 1 97 ? 1.32 7.477 7.305 1 97 97 LYS B N 1
ATOM 2553 C CA . LYS B 1 97 ? 0.806 7.965 8.586 1 97 97 LYS B CA 1
ATOM 2554 C C . LYS B 1 97 ? 1.699 9.062 9.156 1 97 97 LYS B C 1
ATOM 2556 O O . LYS B 1 97 ? 2.926 8.984 9.055 1 97 97 LYS B O 1
ATOM 2561 N N . LEU B 1 98 ? 1.093 10.062 9.656 1 97.44 98 LEU B N 1
ATOM 2562 C CA . LEU B 1 98 ? 1.792 11.195 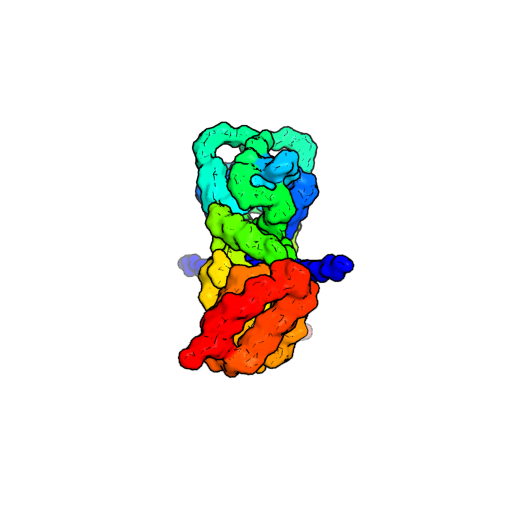10.25 1 97.44 98 LEU B CA 1
ATOM 2563 C C . LEU B 1 98 ? 1.23 11.523 11.633 1 97.44 98 LEU B C 1
ATOM 2565 O O . LEU B 1 98 ? 0.013 11.609 11.805 1 97.44 98 LEU B O 1
ATOM 2569 N N . LYS B 1 99 ? 2.088 11.578 12.609 1 96.12 99 LYS B N 1
ATOM 2570 C CA . LYS B 1 99 ? 1.706 12.086 13.922 1 96.12 99 LYS B CA 1
ATOM 2571 C C . LYS B 1 99 ? 2.006 13.578 14.039 1 96.12 99 LYS B C 1
ATOM 2573 O O . LYS B 1 99 ? 3.166 13.992 13.961 1 96.12 99 LYS B O 1
ATOM 2578 N N . MET B 1 100 ? 1.024 14.258 14.258 1 93.56 100 MET B N 1
ATOM 2579 C CA . MET B 1 100 ? 1.154 15.711 14.25 1 93.56 100 MET B CA 1
ATOM 2580 C C . MET B 1 100 ? 0.753 16.297 15.594 1 93.56 100 MET B C 1
ATOM 2582 O O . MET B 1 100 ? -0.327 16.016 16.109 1 93.56 100 MET B O 1
ATOM 2586 N N . ASN B 1 101 ? 1.615 17.031 16.141 1 91.31 101 ASN B N 1
ATOM 2587 C CA . ASN B 1 101 ? 1.213 18 17.156 1 91.31 101 ASN B CA 1
ATOM 2588 C C . ASN B 1 101 ? 0.507 19.203 16.531 1 91.31 101 ASN B C 1
ATOM 2590 O O . ASN B 1 101 ? 1.063 19.875 15.664 1 91.31 101 ASN B O 1
ATOM 2594 N N . VAL B 1 102 ? -0.658 19.516 17.031 1 88.69 102 VAL B N 1
ATOM 2595 C CA . VAL B 1 102 ? -1.501 20.531 16.422 1 88.69 102 VAL B CA 1
ATOM 2596 C C . VAL B 1 102 ? -0.763 21.875 16.391 1 88.69 102 VAL B C 1
ATOM 2598 O O . VAL B 1 102 ? -0.975 22.688 15.5 1 88.69 102 VAL B O 1
ATOM 2601 N N .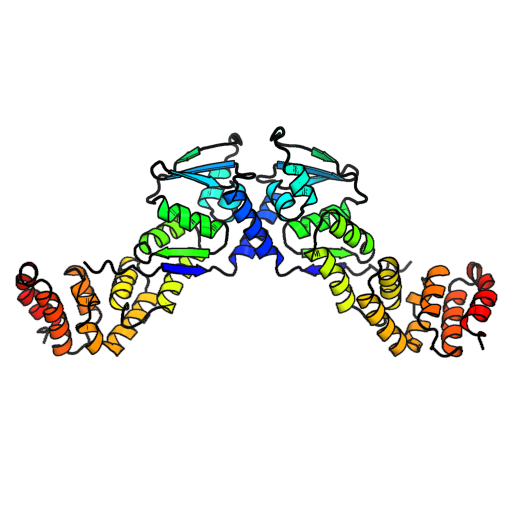 GLU B 1 103 ? 0.1 22.016 17.344 1 86.62 103 GLU B N 1
ATOM 2602 C CA . GLU B 1 103 ? 0.873 23.266 17.422 1 86.62 103 GLU B CA 1
ATOM 2603 C C . GLU B 1 103 ? 1.7 23.469 16.156 1 86.62 103 GLU B C 1
ATOM 2605 O O . GLU B 1 103 ? 2.031 24.594 15.797 1 86.62 103 GLU B O 1
ATOM 2610 N N . TYR B 1 104 ? 1.96 22.375 15.398 1 92.44 104 TYR B N 1
ATOM 2611 C CA . TYR B 1 104 ? 2.801 22.453 14.211 1 92.44 104 TYR B CA 1
ATOM 2612 C C . TYR B 1 104 ? 1.965 22.328 12.945 1 92.44 104 TYR B C 1
ATOM 2614 O O . TYR B 1 104 ? 2.504 22.094 11.859 1 92.44 104 TYR B O 1
ATOM 2622 N N . PHE B 1 105 ? 0.688 22.531 13.086 1 94.19 105 PHE B N 1
ATOM 2623 C CA . PHE B 1 105 ? -0.22 22.328 11.969 1 94.19 105 PHE B CA 1
ATOM 2624 C C . PHE B 1 105 ? 0.201 23.172 10.766 1 94.19 105 PHE B C 1
ATOM 2626 O O . PHE B 1 105 ? 0.348 22.656 9.656 1 94.19 105 PHE B O 1
ATOM 2633 N N . THR B 1 106 ? 0.404 24.438 10.953 1 94.06 106 THR B N 1
ATOM 2634 C CA . THR B 1 106 ? 0.757 25.359 9.883 1 94.06 106 THR B CA 1
ATOM 2635 C C . THR B 1 106 ? 2.057 24.922 9.203 1 94.06 106 THR B C 1
ATOM 2637 O O . THR B 1 106 ? 2.166 24.953 7.98 1 94.06 106 THR B O 1
ATOM 2640 N N . LEU B 1 107 ? 2.98 24.516 9.992 1 95.19 107 LEU B N 1
ATOM 2641 C CA . LEU B 1 107 ? 4.266 24.094 9.461 1 95.19 107 LEU B CA 1
ATOM 2642 C C . LEU B 1 107 ? 4.117 22.797 8.648 1 95.19 107 LEU B C 1
ATOM 2644 O O . LEU B 1 107 ? 4.703 22.672 7.574 1 95.19 107 LEU B O 1
ATOM 2648 N N . PHE B 1 108 ? 3.326 21.875 9.133 1 96.75 108 PHE B N 1
ATOM 2649 C CA . PHE B 1 108 ? 3.062 20.656 8.398 1 96.75 108 PHE B CA 1
ATOM 2650 C C . PHE B 1 108 ? 2.379 20.953 7.066 1 96.75 108 PHE B C 1
ATOM 2652 O O . PHE B 1 108 ? 2.738 20.391 6.035 1 96.75 108 PHE B O 1
ATOM 2659 N N . LEU B 1 109 ? 1.406 21.875 7.125 1 96.25 109 LEU B N 1
ATOM 2660 C CA . LEU B 1 109 ? 0.675 22.234 5.918 1 96.25 109 LEU B CA 1
ATOM 2661 C C . LEU B 1 109 ? 1.609 22.859 4.883 1 96.25 109 LEU B C 1
ATOM 2663 O O . LEU B 1 109 ? 1.557 22.5 3.703 1 96.25 109 LEU B O 1
ATOM 2667 N N . ARG B 1 110 ? 2.459 23.719 5.277 1 95.5 110 ARG B N 1
ATOM 2668 C CA . ARG B 1 110 ? 3.412 24.375 4.387 1 95.5 110 ARG B CA 1
ATOM 2669 C C . ARG B 1 110 ? 4.395 23.375 3.801 1 95.5 110 ARG B C 1
ATOM 2671 O O . ARG B 1 110 ? 4.723 23.438 2.613 1 95.5 110 ARG B O 1
ATOM 2678 N N . ASN B 1 111 ? 4.867 22.516 4.617 1 97 111 ASN B N 1
ATOM 2679 C CA . ASN B 1 111 ? 5.797 21.5 4.141 1 97 111 ASN B CA 1
ATOM 2680 C C . ASN B 1 111 ? 5.121 20.531 3.162 1 97 111 ASN B C 1
ATOM 2682 O O . ASN B 1 111 ? 5.715 20.156 2.15 1 97 111 ASN B O 1
ATOM 2686 N N . ALA B 1 112 ? 3.908 20.141 3.535 1 97.31 112 ALA B N 1
ATOM 2687 C CA . ALA B 1 112 ? 3.16 19.297 2.605 1 97.31 112 ALA B CA 1
ATOM 2688 C C . ALA B 1 112 ? 3.01 19.984 1.248 1 97.31 112 ALA B C 1
ATOM 2690 O O . ALA B 1 112 ? 3.17 19.344 0.205 1 97.31 112 ALA B O 1
ATOM 2691 N N . ASP B 1 113 ? 2.717 21.25 1.315 1 96.06 113 ASP B N 1
ATOM 2692 C CA . ASP B 1 113 ? 2.58 22.031 0.087 1 96.06 113 ASP B CA 1
ATOM 2693 C C . ASP B 1 113 ? 3.91 22.109 -0.658 1 96.06 113 ASP B C 1
ATOM 2695 O O . ASP B 1 113 ? 3.967 21.875 -1.866 1 96.06 113 ASP B O 1
ATOM 2699 N N . TYR B 1 114 ? 4.953 22.375 0.021 1 96 114 TYR B N 1
ATOM 2700 C CA . TYR B 1 114 ? 6.273 22.531 -0.573 1 96 114 TYR B CA 1
ATOM 2701 C C . TYR B 1 114 ? 6.738 21.25 -1.239 1 96 114 TYR B C 1
ATOM 2703 O O . TYR B 1 114 ? 7.199 21.266 -2.383 1 96 114 TYR B O 1
ATOM 2711 N N . PHE B 1 115 ? 6.605 20.172 -0.581 1 97.12 115 PHE B N 1
ATOM 2712 C CA . PHE B 1 115 ? 7.113 18.891 -1.087 1 97.12 115 PHE B CA 1
ATOM 2713 C C . PHE B 1 115 ? 6.109 18.25 -2.039 1 97.12 115 PHE B C 1
ATOM 2715 O O . PHE B 1 115 ? 6.355 17.172 -2.57 1 97.12 115 PHE B O 1
ATOM 2722 N N . GLY B 1 116 ? 4.973 18.891 -2.213 1 97.31 116 GLY B N 1
ATOM 2723 C CA . GLY B 1 116 ? 3.965 18.359 -3.125 1 97.31 116 GLY B CA 1
ATOM 2724 C C . GLY B 1 116 ? 3.287 17.109 -2.609 1 97.31 116 GLY B C 1
ATOM 2725 O O . GLY B 1 116 ? 2.977 16.203 -3.383 1 97.31 116 GLY B O 1
ATOM 2726 N N . LEU B 1 117 ? 3.115 17.016 -1.3 1 97.75 117 LEU B N 1
ATOM 2727 C CA . LEU B 1 117 ? 2.43 15.875 -0.694 1 97.75 117 LEU B CA 1
ATOM 2728 C C . LEU B 1 117 ? 0.925 16.109 -0.645 1 97.75 117 LEU B C 1
ATOM 2730 O O . LEU B 1 117 ? 0.374 16.406 0.416 1 97.75 117 LEU B O 1
ATOM 2734 N N . GLU B 1 118 ? 0.241 15.875 -1.756 1 96.56 118 GLU B N 1
ATOM 2735 C CA . GLU B 1 118 ? -1.159 16.25 -1.936 1 96.56 118 GLU B CA 1
ATOM 2736 C C . GLU B 1 118 ? -2.059 15.492 -0.961 1 96.56 118 GLU B C 1
ATOM 2738 O O . GLU B 1 118 ? -2.996 16.062 -0.403 1 96.56 118 GLU B O 1
ATOM 2743 N N . GLY B 1 119 ? -1.773 14.203 -0.821 1 96.25 119 GLY B N 1
ATOM 2744 C CA . GLY B 1 119 ? -2.551 13.438 0.142 1 96.25 119 GLY B CA 1
ATOM 2745 C C . GLY B 1 119 ? -2.514 14.031 1.539 1 96.25 119 GLY B C 1
ATOM 2746 O O . GLY B 1 119 ? -3.559 14.203 2.172 1 96.25 119 GLY B O 1
ATOM 2747 N N . LEU B 1 120 ? -1.364 14.367 1.949 1 96.69 120 LEU B N 1
ATOM 2748 C CA . LEU B 1 120 ? -1.189 14.938 3.279 1 96.69 120 LEU B CA 1
ATOM 2749 C C . LEU B 1 120 ? -1.834 16.312 3.369 1 96.69 120 LEU B C 1
ATOM 2751 O O . LEU B 1 120 ? -2.516 16.625 4.348 1 96.69 120 LEU B O 1
ATOM 2755 N N . LYS B 1 121 ? -1.652 17.141 2.369 1 96.12 121 LYS B N 1
ATOM 2756 C CA . LYS B 1 121 ? -2.223 18.484 2.324 1 96.12 121 LYS B CA 1
ATOM 2757 C C . LYS B 1 121 ? -3.74 18.438 2.473 1 96.12 121 LYS B C 1
ATOM 2759 O O . LYS B 1 121 ? -4.324 19.281 3.164 1 96.12 121 LYS B O 1
ATOM 2764 N N . ASN B 1 122 ? -4.32 17.422 1.907 1 95.56 122 ASN B N 1
ATOM 2765 C CA . ASN B 1 122 ? -5.773 17.281 1.941 1 95.56 122 ASN B CA 1
ATOM 2766 C C . ASN B 1 122 ? -6.246 16.688 3.264 1 95.56 122 ASN B C 1
ATOM 2768 O O . ASN B 1 122 ? -7.32 17.047 3.758 1 95.56 122 ASN B O 1
ATOM 2772 N N . GLU B 1 123 ? -5.473 15.836 3.812 1 96.56 123 GLU B N 1
ATOM 2773 C CA . GLU B 1 123 ? -5.922 15.094 4.984 1 96.56 123 GLU B CA 1
ATOM 2774 C C . GLU B 1 123 ? -5.688 15.891 6.266 1 96.56 123 GLU 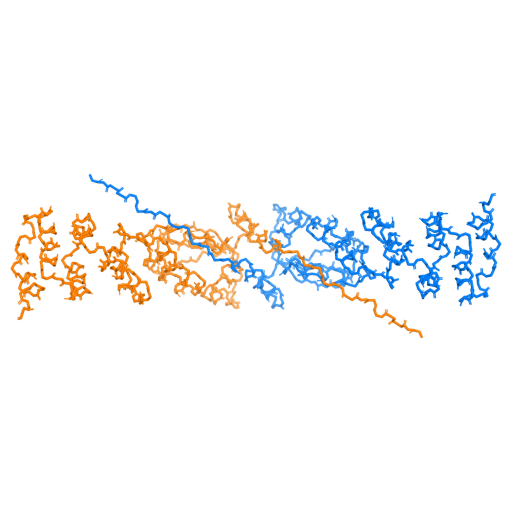B C 1
ATOM 2776 O O . GLU B 1 123 ? -6.398 15.703 7.258 1 96.56 123 GLU B O 1
ATOM 2781 N N . LEU B 1 124 ? -4.746 16.844 6.277 1 96.25 124 LEU B N 1
ATOM 2782 C CA . LEU B 1 124 ? -4.398 17.578 7.488 1 96.25 124 LEU B CA 1
ATOM 2783 C C . LEU B 1 124 ? -5.602 18.359 8.008 1 96.25 124 LEU B C 1
ATOM 2785 O O . LEU B 1 124 ? -6.012 18.172 9.156 1 96.25 124 LEU B O 1
ATOM 2789 N N . PRO B 1 125 ? -6.285 19.156 7.18 1 95.19 125 PRO B N 1
ATOM 2790 C CA . PRO B 1 125 ? -7.461 19.891 7.672 1 95.19 125 PRO B CA 1
ATOM 2791 C C . PRO B 1 125 ? -8.594 18.953 8.094 1 95.19 125 PRO B C 1
ATOM 2793 O O . PRO B 1 125 ? -9.336 19.266 9.031 1 95.19 125 PRO B O 1
ATOM 2796 N N . LYS B 1 126 ? -8.734 17.844 7.441 1 95.44 126 LYS B N 1
ATOM 2797 C CA . LYS B 1 126 ? -9.789 16.891 7.777 1 95.44 126 LYS B CA 1
ATOM 2798 C C . LYS B 1 126 ? -9.578 16.297 9.172 1 95.44 126 LYS B C 1
ATOM 2800 O O . LYS B 1 126 ? -10.539 16.078 9.906 1 95.44 126 LYS B O 1
ATOM 2805 N N . ALA B 1 127 ? -8.344 16.031 9.43 1 94.12 127 ALA B N 1
ATOM 2806 C CA . ALA B 1 127 ? -8.031 15.477 10.742 1 94.12 127 ALA B CA 1
ATOM 2807 C C . ALA B 1 127 ? -8.438 16.438 11.859 1 94.12 127 ALA B C 1
ATOM 2809 O O . ALA B 1 127 ? -8.977 16.016 12.883 1 94.12 127 ALA B O 1
ATOM 2810 N N . LEU B 1 128 ? -8.273 17.703 11.695 1 92.06 128 LEU B N 1
ATOM 2811 C CA . LEU B 1 128 ? -8.688 18.703 12.664 1 92.06 128 LEU B CA 1
ATOM 2812 C C . LEU B 1 128 ? -10.211 18.781 12.742 1 92.06 128 LEU B C 1
ATOM 2814 O O . LEU B 1 128 ? -10.773 18.922 13.836 1 92.06 128 LEU B O 1
ATOM 2818 N N . SER B 1 129 ? -10.773 18.672 11.594 1 94.38 129 SER B N 1
ATOM 2819 C CA . SER B 1 129 ? -12.227 18.797 11.492 1 94.38 129 SER B CA 1
ATOM 2820 C C . SER B 1 129 ? -12.914 17.672 12.258 1 94.38 129 SER B C 1
ATOM 2822 O O . SER B 1 129 ? -13.945 17.891 12.898 1 94.38 129 SER B O 1
ATOM 2824 N N . THR B 1 130 ? -12.336 16.516 12.203 1 92.88 130 THR B N 1
ATOM 2825 C CA . THR B 1 130 ? -12.953 15.344 12.828 1 92.88 130 THR B CA 1
ATOM 2826 C C . THR B 1 130 ? -12.852 15.422 14.344 1 92.88 130 THR B C 1
ATOM 2828 O O . THR B 1 130 ? -13.656 14.812 15.055 1 92.88 130 THR B O 1
ATOM 2831 N N . ARG B 1 131 ? -12.008 16.188 14.867 1 90.5 131 ARG B N 1
ATOM 2832 C CA . ARG B 1 131 ? -11.812 16.281 16.312 1 90.5 131 ARG B CA 1
ATOM 2833 C C . ARG B 1 131 ? -12.359 17.594 16.859 1 90.5 131 ARG B C 1
ATOM 2835 O O . ARG B 1 131 ? -12.164 17.922 18.031 1 90.5 131 ARG B O 1
ATOM 2842 N N . LEU B 1 132 ? -12.992 18.297 16.031 1 92.12 132 LEU B N 1
ATOM 2843 C CA . LEU B 1 132 ? -13.508 19.625 16.359 1 92.12 132 LEU B CA 1
ATOM 2844 C C . LEU B 1 132 ? -14.617 19.531 17.406 1 92.12 132 LEU B C 1
ATOM 2846 O O . LEU B 1 132 ? -15.5 18.672 17.312 1 92.12 132 LEU B O 1
ATOM 2850 N N . ASN B 1 133 ? -14.523 20.281 18.438 1 91.12 133 ASN B N 1
ATOM 2851 C CA . ASN B 1 133 ? -15.539 20.391 19.484 1 91.12 133 ASN B CA 1
ATOM 2852 C C . ASN B 1 133 ? -15.461 21.75 20.188 1 91.12 133 ASN B C 1
ATOM 2854 O O . ASN B 1 133 ? -14.719 22.641 19.75 1 91.12 133 ASN B O 1
ATOM 2858 N N . ALA B 1 134 ? -16.219 21.953 21.25 1 89.81 134 ALA B N 1
ATOM 2859 C CA . ALA B 1 134 ? -16.344 23.234 21.922 1 89.81 134 ALA B CA 1
ATOM 2860 C C . ALA B 1 134 ? -15.047 23.641 22.609 1 89.81 134 ALA B C 1
ATOM 2862 O O . ALA B 1 134 ? -14.773 24.828 22.797 1 89.81 134 ALA B O 1
ATOM 2863 N N . ASN B 1 135 ? -14.195 22.641 22.922 1 88.38 135 ASN B N 1
ATOM 2864 C CA . ASN B 1 135 ? -12.984 22.906 23.688 1 88.38 135 ASN B CA 1
ATOM 2865 C C . ASN B 1 135 ? -11.82 23.312 22.797 1 88.38 135 ASN B C 1
ATOM 2867 O O . ASN B 1 135 ? -10.805 23.812 23.281 1 88.38 135 ASN B O 1
ATOM 2871 N N . ASN B 1 136 ? -12.047 23.125 21.5 1 90.25 136 ASN B N 1
ATOM 2872 C CA . ASN B 1 136 ? -10.938 23.453 20.609 1 90.25 136 ASN B CA 1
ATOM 2873 C C . ASN B 1 136 ? -11.406 24.266 19.406 1 90.25 136 ASN B C 1
ATOM 2875 O O . ASN B 1 136 ? -10.648 24.484 18.469 1 90.25 136 ASN B O 1
ATOM 2879 N N . CYS B 1 137 ? -12.648 24.75 19.391 1 92.94 137 CYS B N 1
ATOM 2880 C CA . CYS B 1 137 ? -13.234 25.391 18.219 1 92.94 137 CYS B CA 1
ATOM 2881 C C . CYS B 1 137 ? -12.609 26.766 17.969 1 92.94 137 CYS B C 1
ATOM 2883 O O . CYS B 1 137 ? -12.398 27.156 16.828 1 92.94 137 CYS B O 1
ATOM 2885 N N . ILE B 1 138 ? -12.195 27.5 19.062 1 93.06 138 ILE B N 1
ATOM 2886 C CA . ILE B 1 138 ? -11.617 28.828 18.891 1 93.06 138 ILE B CA 1
ATOM 2887 C C . ILE B 1 138 ? -10.227 28.703 18.266 1 93.06 138 ILE B C 1
ATOM 2889 O O . ILE B 1 138 ? -9.93 29.375 17.281 1 93.06 138 ILE B O 1
ATOM 2893 N N . SER B 1 139 ? -9.43 27.844 18.891 1 90.62 139 SER B N 1
ATOM 2894 C CA . SER B 1 139 ? -8.086 27.641 18.359 1 90.62 139 SER B CA 1
ATOM 2895 C C . SER B 1 139 ? -8.125 27.141 16.922 1 90.62 139 SER B C 1
ATOM 2897 O O . SER B 1 139 ? -7.316 27.578 16.078 1 90.62 139 SER B O 1
ATOM 2899 N N . THR B 1 140 ? -9.039 26.312 16.594 1 93.06 140 THR B N 1
ATOM 2900 C CA . THR B 1 140 ? -9.188 25.797 15.234 1 93.06 140 THR B CA 1
ATOM 2901 C C . THR B 1 140 ? -9.617 26.906 14.273 1 93.06 140 THR B C 1
ATOM 2903 O O . THR B 1 140 ? -9.156 26.953 13.133 1 93.06 140 THR B O 1
ATOM 2906 N N . LEU B 1 141 ? -10.555 27.734 14.797 1 94.06 141 LEU B N 1
ATOM 2907 C CA . LEU B 1 141 ? -11.016 28.859 13.984 1 94.06 141 LEU B CA 1
ATOM 2908 C C . LEU B 1 141 ? -9.859 29.781 13.617 1 94.06 141 LEU B C 1
ATOM 2910 O O . LEU B 1 141 ? -9.727 30.188 12.461 1 94.06 141 LEU B O 1
ATOM 2914 N N . VAL B 1 142 ? -9.039 30.078 14.594 1 92.44 142 VAL B N 1
ATOM 2915 C CA . VAL B 1 142 ? -7.871 30.938 14.367 1 92.44 142 VAL B CA 1
ATOM 2916 C C . VAL B 1 142 ? -6.941 30.281 13.352 1 92.44 142 VAL B C 1
ATOM 2918 O O . VAL B 1 142 ? -6.504 30.922 12.391 1 92.44 142 VAL B O 1
ATOM 2921 N N . LEU B 1 143 ? -6.691 29.031 13.469 1 92.06 143 LEU B N 1
ATOM 2922 C CA . LEU B 1 143 ? -5.82 28.281 12.578 1 92.06 143 LEU B CA 1
ATOM 2923 C C . LEU B 1 143 ? -6.383 28.266 11.156 1 92.06 143 LEU B C 1
ATOM 2925 O O . LEU B 1 143 ? -5.637 28.453 10.188 1 92.06 143 LEU B O 1
ATOM 2929 N N . ALA B 1 144 ? -7.668 28.031 11.039 1 95 144 ALA B N 1
ATOM 2930 C CA . ALA B 1 144 ? -8.328 27.938 9.734 1 95 144 ALA B CA 1
ATOM 2931 C C . ALA B 1 144 ? -8.227 29.266 8.977 1 95 144 ALA B C 1
ATOM 2933 O O . ALA B 1 144 ? -7.906 29.281 7.789 1 95 144 ALA B O 1
ATOM 2934 N N . VAL B 1 145 ? -8.453 30.344 9.688 1 94.25 145 VAL B N 1
ATOM 2935 C CA . VAL B 1 145 ? -8.422 31.656 9.07 1 94.25 145 VAL B CA 1
ATOM 2936 C C . VAL B 1 145 ? -6.992 31.984 8.633 1 94.25 145 VAL B C 1
ATOM 2938 O O . VAL B 1 145 ? -6.773 32.438 7.508 1 94.25 145 VAL B O 1
ATOM 2941 N N . GLU B 1 146 ? -6.047 31.672 9.445 1 91.5 146 GLU B N 1
ATOM 2942 C CA . GLU B 1 146 ? -4.648 32 9.172 1 91.5 146 GLU B CA 1
ATOM 2943 C C . GLU B 1 146 ? -4.121 31.188 7.984 1 91.5 146 GLU B C 1
ATOM 2945 O O . GLU B 1 146 ? -3.191 31.625 7.301 1 91.5 146 GLU B O 1
ATOM 2950 N N . ASN B 1 147 ? -4.691 30.109 7.723 1 93.62 147 ASN B N 1
ATOM 2951 C CA . ASN B 1 147 ? -4.18 29.234 6.668 1 93.62 147 ASN B CA 1
ATOM 2952 C C . ASN B 1 147 ? -5.141 29.156 5.488 1 93.62 147 ASN B C 1
ATOM 2954 O O . ASN B 1 147 ? -4.934 28.359 4.566 1 93.62 147 ASN B O 1
ATOM 2958 N N . GLY B 1 148 ? -6.203 29.953 5.547 1 94.31 148 GLY B N 1
ATOM 2959 C CA . GLY B 1 148 ? -7.141 30.016 4.438 1 94.31 148 GLY B CA 1
ATOM 2960 C C . GLY B 1 148 ? -7.926 28.719 4.25 1 94.31 148 GLY B C 1
ATOM 2961 O O . GLY B 1 148 ? -8.141 28.281 3.119 1 94.31 148 GLY B O 1
ATOM 2962 N N . LEU B 1 149 ? -8.328 28.047 5.328 1 95.75 149 LEU B N 1
ATOM 2963 C CA . LEU B 1 149 ? -9.102 26.812 5.266 1 95.75 149 LEU B CA 1
ATOM 2964 C C . LEU B 1 149 ? -10.578 27.078 5.508 1 95.75 149 LEU B C 1
ATOM 2966 O O . LEU B 1 149 ? -11.078 26.922 6.625 1 95.75 149 LEU B O 1
ATOM 2970 N N . ASP B 1 150 ? -11.328 27.375 4.484 1 96.44 150 ASP B N 1
ATOM 2971 C CA . ASP B 1 150 ? -12.695 27.875 4.559 1 96.44 150 ASP B CA 1
ATOM 2972 C C . ASP B 1 150 ? -13.633 26.828 5.141 1 96.44 150 ASP B C 1
ATOM 2974 O O . ASP B 1 150 ? -14.484 27.125 5.98 1 96.44 150 ASP B O 1
ATOM 2978 N N . ASP B 1 151 ? -13.445 25.625 4.664 1 96.62 151 ASP B N 1
ATOM 2979 C CA . ASP B 1 151 ? -14.328 24.578 5.152 1 96.62 151 ASP B CA 1
ATOM 2980 C C . ASP B 1 151 ? -14.156 24.359 6.652 1 96.62 151 ASP B C 1
ATOM 2982 O O . ASP B 1 151 ? -15.141 24.219 7.383 1 96.62 151 ASP B O 1
ATOM 2986 N N . LEU B 1 152 ? -12.945 24.281 7.059 1 95.88 152 LEU B N 1
ATOM 2987 C CA . LEU B 1 152 ? -12.664 24.109 8.477 1 95.88 152 LEU B CA 1
ATOM 2988 C C . LEU B 1 152 ? -13.148 25.312 9.281 1 95.88 152 LEU B C 1
ATOM 2990 O O . LEU B 1 152 ? -13.711 25.156 10.367 1 95.88 152 LEU B O 1
ATOM 2994 N N . MET B 1 153 ? -12.953 26.5 8.711 1 96.06 153 MET B N 1
ATOM 2995 C CA . MET B 1 153 ? -13.422 27.734 9.352 1 96.06 153 MET B CA 1
ATOM 2996 C C . MET B 1 153 ? -14.938 27.703 9.547 1 96.06 153 MET B C 1
ATOM 2998 O O . MET B 1 153 ? -15.43 27.969 10.641 1 96.06 153 MET B O 1
ATOM 3002 N N . ASN B 1 154 ? -15.633 27.297 8.57 1 96.06 154 ASN B N 1
ATOM 3003 C CA . ASN B 1 154 ? -17.094 27.266 8.625 1 96.06 154 ASN B CA 1
ATOM 3004 C C . ASN B 1 154 ? -17.594 26.25 9.641 1 96.06 154 ASN B C 1
ATOM 3006 O O . ASN B 1 154 ? -18.531 26.531 10.391 1 96.06 154 ASN B O 1
ATOM 3010 N N . LYS B 1 155 ? -16.953 25.172 9.664 1 96.31 155 LYS B N 1
ATOM 3011 C CA . LYS B 1 155 ? -17.344 24.141 10.625 1 96.31 155 LYS B CA 1
ATOM 3012 C C . LYS B 1 155 ? -17.094 24.609 12.055 1 96.31 155 LYS B C 1
ATOM 3014 O O . LYS B 1 155 ? -17.938 24.422 12.938 1 96.31 155 LYS B O 1
ATOM 3019 N N . ALA B 1 156 ? -15.961 25.141 12.266 1 95.88 156 ALA B N 1
ATOM 3020 C CA . ALA B 1 156 ? -15.617 25.641 13.602 1 95.88 156 ALA B CA 1
ATOM 3021 C C . ALA B 1 156 ? -16.547 26.781 14.008 1 95.88 156 ALA B C 1
ATOM 3023 O O . ALA B 1 156 ? -16.969 26.859 15.164 1 95.88 156 ALA B O 1
ATOM 3024 N N . LYS B 1 157 ? -16.875 27.641 13.094 1 94.44 157 LYS B N 1
ATOM 3025 C CA . LYS B 1 157 ? -17.781 28.75 13.352 1 94.44 157 LYS B CA 1
ATOM 3026 C C . LYS B 1 157 ? -19.172 28.266 13.766 1 94.44 157 LYS B C 1
ATOM 3028 O O . LYS B 1 157 ? -19.797 28.828 14.664 1 94.44 157 LYS B O 1
ATOM 3033 N N . GLN B 1 158 ? -19.562 27.25 13.094 1 94.19 158 GLN B N 1
ATOM 3034 C CA . GLN B 1 158 ? -20.859 26.672 13.422 1 94.19 158 GLN B CA 1
ATOM 3035 C C . GLN B 1 158 ? -20.875 26.172 14.867 1 94.19 158 GLN B C 1
ATOM 3037 O O . GLN B 1 158 ? -21.859 26.391 15.578 1 94.19 158 GLN B O 1
ATOM 3042 N N . ILE B 1 159 ? -19.906 25.594 15.25 1 94.62 159 ILE B N 1
ATOM 3043 C CA . ILE B 1 159 ? -19.828 25.094 16.625 1 94.62 159 ILE B CA 1
ATOM 3044 C C . ILE B 1 159 ? -19.781 26.281 17.594 1 94.62 159 ILE B C 1
ATOM 3046 O O . ILE B 1 159 ? -20.469 26.281 18.625 1 94.62 159 ILE B O 1
ATOM 3050 N N . LEU B 1 160 ? -19.016 27.219 17.281 1 92.25 160 LEU B N 1
ATOM 3051 C CA . LEU B 1 160 ? -18.906 28.422 18.109 1 92.25 160 LEU B CA 1
ATOM 3052 C C . LEU B 1 160 ? -20.266 29.078 18.312 1 92.25 160 LEU B C 1
ATOM 3054 O O . LEU B 1 160 ? -20.641 29.391 19.438 1 92.25 160 LEU B O 1
ATOM 3058 N N . VAL B 1 161 ? -20.969 29.203 17.234 1 88.62 161 VAL B N 1
ATOM 3059 C CA . VAL B 1 161 ? -22.266 29.875 17.266 1 88.62 161 VAL B CA 1
ATOM 3060 C C . VAL B 1 161 ? -23.25 29.047 18.078 1 88.62 161 VAL B C 1
ATOM 3062 O O . VAL B 1 161 ? -24.078 29.594 18.812 1 88.62 161 VAL B O 1
ATOM 3065 N N . SER B 1 162 ? -23.094 27.781 17.938 1 90.38 162 SER B N 1
ATOM 3066 C CA . SER B 1 162 ? -24.016 26.891 18.609 1 90.38 162 SER B CA 1
ATOM 3067 C C . SER B 1 162 ? -23.719 26.797 20.109 1 90.38 162 SER B C 1
ATOM 3069 O O . SER B 1 162 ? -24.609 26.5 20.906 1 90.38 162 SER B O 1
ATOM 3071 N N . HIS B 1 163 ? -22.516 27.094 20.453 1 89.19 163 HIS B N 1
ATOM 3072 C CA . HIS B 1 163 ? -22.125 26.922 21.859 1 89.19 163 HIS B CA 1
ATOM 3073 C C . HIS B 1 163 ? -21.469 28.203 22.391 1 89.19 163 HIS B C 1
ATOM 3075 O O . HIS B 1 163 ? -20.547 28.125 23.203 1 89.19 163 HIS B O 1
ATOM 3081 N N . TYR B 1 164 ? -21.938 29.234 21.906 1 85.44 164 TYR B N 1
ATOM 3082 C CA . TYR B 1 164 ? -21.281 30.516 22.156 1 85.44 164 TYR B CA 1
ATOM 3083 C C . TYR B 1 164 ? -21.219 30.812 23.641 1 85.44 164 TYR B C 1
ATOM 3085 O O . TYR B 1 164 ? -20.172 31.25 24.156 1 85.44 164 TYR B O 1
ATOM 3093 N N . GLN B 1 165 ? -22.281 30.531 24.344 1 83.94 165 GLN B N 1
ATOM 3094 C CA . GLN B 1 165 ? -22.359 30.875 25.766 1 83.94 165 GLN B CA 1
ATOM 3095 C C . GLN B 1 165 ? -21.297 30.141 26.562 1 83.94 165 GLN B C 1
ATOM 3097 O O . GLN B 1 165 ? -20.578 30.75 27.375 1 83.94 165 GLN B O 1
ATOM 3102 N N . SER B 1 166 ? -21.203 28.922 26.312 1 88.12 166 SER B N 1
ATOM 3103 C CA . SER B 1 166 ? -20.219 28.109 27.031 1 88.12 166 SER B CA 1
ATOM 3104 C C . SER B 1 166 ? -18.797 28.438 26.578 1 88.12 166 SER B C 1
ATOM 3106 O O . SER B 1 166 ? -17.875 28.453 27.391 1 88.12 166 SER B O 1
ATOM 3108 N N . ILE B 1 167 ? -18.547 28.812 25.391 1 88.69 167 ILE B N 1
ATOM 3109 C CA . ILE B 1 167 ? -17.234 29.016 24.797 1 88.69 167 ILE B CA 1
ATOM 3110 C C . ILE B 1 167 ? -16.703 30.391 25.219 1 88.69 167 ILE B C 1
ATOM 3112 O O . ILE B 1 167 ? -15.5 30.547 25.469 1 88.69 167 ILE B O 1
ATOM 3116 N N . ASN B 1 168 ? -17.594 31.391 25.438 1 84.25 168 ASN B N 1
ATOM 3117 C CA . ASN B 1 168 ? -17.219 32.75 25.797 1 84.25 168 ASN B CA 1
ATOM 3118 C C . ASN B 1 168 ? -16.531 32.812 27.156 1 84.25 168 ASN B C 1
ATOM 3120 O O . ASN B 1 168 ? -15.758 33.719 27.438 1 84.25 168 ASN B O 1
ATOM 3124 N N . THR B 1 169 ? -16.734 31.766 27.906 1 84.94 169 THR B N 1
ATOM 3125 C CA . THR B 1 169 ? -16.125 31.75 29.234 1 84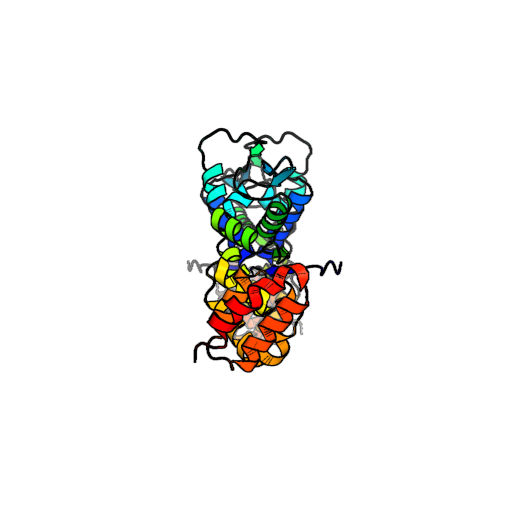.94 169 THR B CA 1
ATOM 3126 C C . THR B 1 169 ? -15.07 30.656 29.344 1 84.94 169 THR B C 1
ATOM 3128 O O . THR B 1 169 ? -14.695 30.25 30.438 1 84.94 169 THR B O 1
ATOM 3131 N N . SER B 1 170 ? -14.633 30.266 28.266 1 88.81 170 SER B N 1
ATOM 3132 C CA . SER B 1 170 ? -13.703 29.141 28.25 1 88.81 170 SER B CA 1
ATOM 3133 C C . SER B 1 170 ? -12.25 29.625 28.312 1 88.81 170 SER B C 1
ATOM 3135 O O . SER B 1 170 ? -11.984 30.812 28.188 1 88.81 170 SER B O 1
ATOM 3137 N N . LYS B 1 171 ? -11.375 28.656 28.562 1 89.56 171 LYS B N 1
ATOM 3138 C CA . LYS B 1 171 ? -9.945 28.906 28.609 1 89.56 171 LYS B CA 1
ATOM 3139 C C . LYS B 1 171 ? -9.414 29.328 27.234 1 89.56 171 LYS B C 1
ATOM 3141 O O . LYS B 1 171 ? -8.453 30.094 27.141 1 89.56 171 LYS B O 1
ATOM 3146 N N . GLU B 1 172 ? -10.055 28.984 26.188 1 90.38 172 GLU B N 1
ATOM 3147 C CA . GLU B 1 172 ? -9.609 29.312 24.844 1 90.38 172 GLU B CA 1
ATOM 3148 C C . GLU B 1 172 ? -9.633 30.812 24.594 1 90.38 172 GLU B C 1
ATOM 3150 O O . GLU B 1 172 ? -8.719 31.375 23.984 1 90.38 172 GLU B O 1
ATOM 3155 N N . ILE B 1 173 ? -10.633 31.453 25.172 1 92.31 173 ILE B N 1
ATOM 3156 C CA . ILE B 1 173 ? -10.766 32.906 25.016 1 92.31 173 ILE B CA 1
ATOM 3157 C C . ILE B 1 173 ? -9.656 33.625 25.797 1 92.31 173 ILE B C 1
ATOM 3159 O O . ILE B 1 173 ? -9.07 34.562 25.297 1 92.31 173 ILE B O 1
ATOM 3163 N N . GLN B 1 174 ? -9.352 33.031 26.891 1 92.38 174 GLN B N 1
ATOM 3164 C CA . GLN B 1 174 ? -8.367 33.656 27.766 1 92.38 174 GLN B CA 1
ATOM 3165 C C . GLN B 1 174 ? -6.992 33.688 27.109 1 92.38 174 GLN B C 1
ATOM 3167 O O . GLN B 1 174 ? -6.23 34.656 27.312 1 92.38 174 GLN B O 1
ATOM 3172 N N . MET B 1 175 ? -6.758 32.781 26.25 1 90.44 175 MET B N 1
ATOM 3173 C CA . MET B 1 175 ? -5.402 32.594 25.734 1 90.44 175 MET B CA 1
ATOM 3174 C C . MET B 1 175 ? -5.195 33.344 24.422 1 90.44 175 MET B C 1
ATOM 3176 O O . MET B 1 175 ? -4.086 33.375 23.891 1 90.44 175 MET B O 1
ATOM 3180 N N . LEU B 1 176 ? -6.141 34.031 23.984 1 93.38 176 LEU B N 1
ATOM 3181 C CA . LEU B 1 176 ? -6.078 34.719 22.688 1 93.38 176 LEU B CA 1
ATOM 3182 C C . LEU B 1 176 ? -5.281 36 22.781 1 93.38 176 LEU B C 1
ATOM 3184 O O . LEU B 1 176 ? -5.242 36.625 23.844 1 93.38 176 LEU B O 1
ATOM 3188 N N . THR B 1 177 ? -4.637 36.312 21.719 1 94.5 177 THR B N 1
ATOM 3189 C CA . THR B 1 177 ? -4.137 37.656 21.562 1 94.5 177 THR B CA 1
ATOM 3190 C C . THR B 1 177 ? -5.281 38.625 21.25 1 94.5 177 THR B C 1
ATOM 3192 O O . THR B 1 177 ? -6.402 38.188 20.969 1 94.5 177 THR B O 1
ATOM 3195 N N . LYS B 1 178 ? -4.98 39.875 21.406 1 95.88 178 LYS B N 1
ATOM 3196 C CA . LYS B 1 178 ? -5.988 40.875 21.062 1 95.88 178 LYS B CA 1
ATOM 3197 C C . LYS B 1 178 ? -6.469 40.688 19.625 1 95.88 178 LYS B C 1
ATOM 3199 O O . LYS B 1 178 ? -7.672 40.75 19.344 1 95.88 178 LYS B O 1
ATOM 3204 N N . LYS B 1 179 ? -5.484 40.5 18.734 1 95.75 179 LYS B N 1
ATOM 3205 C CA . LYS B 1 179 ? -5.801 40.344 17.328 1 95.75 179 LYS B CA 1
ATOM 3206 C C . LYS B 1 179 ? -6.707 39.125 17.094 1 95.75 179 LYS B C 1
ATOM 3208 O O . LYS B 1 179 ? -7.664 39.188 16.328 1 95.75 179 LYS B O 1
ATOM 3213 N N . GLN B 1 180 ? -6.422 38.062 17.766 1 94.75 180 GLN B N 1
ATOM 3214 C CA . GLN B 1 180 ? -7.207 36.844 17.641 1 94.75 180 GLN B CA 1
ATOM 3215 C C . GLN B 1 180 ? -8.609 37 18.219 1 94.75 180 GLN B C 1
ATOM 3217 O O . GLN B 1 180 ? -9.586 36.5 17.656 1 94.75 180 GLN B O 1
ATOM 3222 N N . LEU B 1 181 ? -8.734 37.688 19.359 1 95.31 181 LEU B N 1
ATOM 3223 C CA . LEU B 1 181 ? -10.039 38 19.938 1 95.31 181 LEU B CA 1
ATOM 3224 C C . LEU B 1 181 ? -10.891 38.812 18.969 1 95.31 181 LEU B C 1
ATOM 3226 O O . LEU B 1 181 ? -12.07 38.5 18.781 1 95.31 181 LEU B O 1
ATOM 3230 N N . GLU B 1 182 ? -10.266 39.75 18.422 1 95.44 182 GLU B N 1
ATOM 3231 C CA . GLU B 1 182 ? -10.992 40.594 17.453 1 95.44 182 GLU B CA 1
ATOM 3232 C C . GLU B 1 182 ? -11.469 39.75 16.266 1 95.44 182 GLU B C 1
ATOM 3234 O O . GLU B 1 182 ? -12.57 40 15.75 1 95.44 182 GLU B O 1
ATOM 3239 N N . LEU B 1 183 ? -10.641 38.906 15.844 1 94 183 LEU B N 1
ATOM 3240 C CA . LEU B 1 183 ? -11.008 38 14.758 1 94 183 LEU B CA 1
ATOM 3241 C C . LEU B 1 183 ? -12.266 37.219 15.109 1 94 183 LEU B C 1
ATOM 3243 O O . LEU B 1 183 ? -13.188 37.125 14.297 1 94 183 LEU B O 1
ATOM 3247 N N . ILE B 1 184 ? -12.258 36.656 16.312 1 92.75 184 ILE B N 1
ATOM 3248 C CA . ILE B 1 184 ? -13.383 35.844 16.766 1 92.75 184 ILE B CA 1
ATOM 3249 C C . ILE B 1 184 ? -14.633 36.719 16.875 1 92.75 184 ILE B C 1
ATOM 3251 O O . ILE B 1 184 ? -15.711 36.312 16.422 1 92.75 184 ILE B O 1
ATOM 3255 N N . LEU B 1 185 ? -14.5 37.906 17.438 1 92.25 185 LEU B N 1
ATOM 3256 C CA . LEU B 1 185 ? -15.633 38.812 17.594 1 92.25 185 LEU B CA 1
ATOM 3257 C C . LEU B 1 185 ? -16.203 39.219 16.234 1 92.25 185 LEU B C 1
ATOM 3259 O O . LEU B 1 185 ? -17.422 39.375 16.094 1 92.25 185 LEU B O 1
ATOM 3263 N N . ASN B 1 186 ? -15.375 39.344 15.266 1 92.12 186 ASN B N 1
ATOM 3264 C CA . ASN B 1 186 ? -15.812 39.656 13.914 1 92.12 186 ASN B CA 1
ATOM 3265 C C . ASN B 1 186 ? -16.578 38.5 13.289 1 92.12 186 ASN B C 1
ATOM 3267 O O . ASN B 1 186 ? -17.516 38.719 12.508 1 92.12 186 ASN B O 1
ATOM 3271 N N . LEU B 1 187 ? -16.203 37.344 13.625 1 88.88 187 LEU B N 1
ATOM 3272 C CA . LEU B 1 187 ? -16.812 36.156 13.023 1 88.88 187 LEU B CA 1
ATOM 3273 C C . LEU B 1 187 ? -18.188 35.906 13.625 1 88.88 187 LEU B C 1
ATOM 3275 O O . LEU B 1 187 ? -19.031 35.281 12.984 1 88.88 187 LEU B O 1
ATOM 3279 N N . VAL B 1 188 ? -18.391 36.375 14.82 1 87.62 188 VAL B N 1
ATOM 3280 C CA . VAL B 1 188 ? -19.672 36.156 15.477 1 87.62 188 VAL B CA 1
ATOM 3281 C C . VAL B 1 188 ? -20.422 37.469 15.578 1 87.62 188 VAL B C 1
ATOM 3283 O O . VAL B 1 188 ? -21.047 37.781 16.594 1 87.62 188 VAL B O 1
ATOM 3286 N N . GLN B 1 189 ? -20.391 38.25 14.586 1 84.75 189 GLN B N 1
ATOM 3287 C CA . GLN B 1 189 ? -20.969 39.59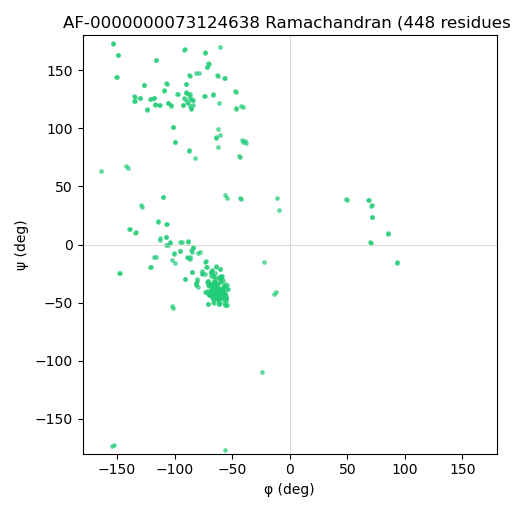4 14.57 1 84.75 189 GLN B CA 1
ATOM 3288 C C . GLN B 1 189 ? -22.469 39.562 14.836 1 84.75 189 GLN B C 1
ATOM 3290 O O . GLN B 1 189 ? -23.031 40.469 15.422 1 84.75 189 GLN B O 1
ATOM 3295 N N . GLN B 1 190 ? -23.078 38.469 14.5 1 84.69 190 GLN B N 1
ATOM 3296 C CA . GLN B 1 190 ? -24.531 38.375 14.641 1 84.69 190 GLN B CA 1
ATOM 3297 C C . GLN B 1 190 ? -24.922 37.938 16.047 1 84.69 190 GLN B C 1
ATOM 3299 O O . GLN B 1 190 ? -26.094 37.969 16.422 1 84.69 190 GLN B O 1
ATOM 3304 N N . SER B 1 191 ? -23.969 37.625 16.859 1 86.5 191 SER B N 1
ATOM 3305 C CA . SER B 1 191 ? -24.25 37.219 18.234 1 86.5 191 SER B CA 1
ATOM 3306 C C . SER B 1 191 ? -24.703 38.406 19.078 1 86.5 191 SER B C 1
ATOM 3308 O O . SER B 1 191 ? -24.344 39.531 18.797 1 86.5 191 SER B O 1
ATOM 3310 N N . PRO B 1 192 ? -25.5 38.125 20.125 1 87.94 192 PRO B N 1
ATOM 3311 C CA . PRO B 1 192 ? -25.953 39.188 21 1 87.94 192 PRO B CA 1
ATOM 3312 C C . PRO B 1 192 ? -24.812 39.969 21.625 1 87.94 192 PRO B C 1
ATOM 3314 O O . PRO B 1 192 ? -23.766 39.406 21.938 1 87.94 192 PRO B O 1
ATOM 3317 N N . ALA B 1 193 ? -25.047 41.312 21.766 1 90.38 193 ALA B N 1
ATOM 3318 C CA . ALA B 1 193 ? -24.047 42.219 22.344 1 90.38 193 ALA B CA 1
ATOM 3319 C C . ALA B 1 193 ? -23.609 41.719 23.719 1 90.38 193 ALA B C 1
ATOM 3321 O O . ALA B 1 193 ? -22.422 41.812 24.078 1 90.38 193 ALA B O 1
ATOM 3322 N N . THR B 1 194 ? -24.562 41.156 24.391 1 90.06 194 THR B N 1
ATOM 3323 C CA . THR B 1 194 ? -24.281 40.688 25.734 1 90.06 194 THR B CA 1
ATOM 3324 C C . THR B 1 194 ? -23.25 39.562 25.719 1 90.06 194 THR B C 1
ATOM 3326 O O . THR B 1 194 ? -22.375 39.5 26.594 1 90.06 194 THR B O 1
ATOM 3329 N N . GLN B 1 195 ? -23.359 38.781 24.812 1 88.31 195 GLN B N 1
ATOM 3330 C CA . GLN B 1 195 ? -22.438 37.656 24.688 1 88.31 195 GLN B CA 1
ATOM 3331 C C . GLN B 1 195 ? -21.047 38.125 24.266 1 88.31 195 GLN B C 1
ATOM 3333 O O . GLN B 1 195 ? -20.047 37.656 24.781 1 88.31 195 GLN B O 1
ATOM 3338 N N . LYS B 1 196 ? -21.016 39.031 23.328 1 92.25 196 LYS B N 1
ATOM 3339 C CA . LYS B 1 196 ? -19.734 39.594 22.891 1 92.25 196 LYS B CA 1
ATOM 3340 C C . LYS B 1 196 ? -19.031 40.312 24.047 1 92.25 196 LYS B C 1
ATOM 3342 O O . LYS B 1 196 ? -17.828 40.188 24.219 1 92.25 196 LYS B O 1
ATOM 3347 N N . TYR B 1 197 ? -19.859 40.969 24.797 1 92.31 197 TYR B N 1
ATOM 3348 C CA . TYR B 1 197 ? -19.312 41.656 25.969 1 92.31 197 TYR B CA 1
ATOM 3349 C C . TYR B 1 197 ? -18.734 40.688 26.969 1 92.31 197 TYR B C 1
ATOM 3351 O O . TYR B 1 197 ? -17.656 40.906 27.531 1 92.31 197 TYR B O 1
ATOM 3359 N N . ALA B 1 198 ? -19.438 39.656 27.156 1 91.62 198 ALA B N 1
ATOM 3360 C CA . ALA B 1 198 ? -18.969 38.625 28.094 1 91.62 198 ALA B CA 1
ATOM 3361 C C . ALA B 1 198 ? -17.625 38.062 27.656 1 91.62 198 ALA B C 1
ATOM 3363 O O . ALA B 1 198 ? -16.75 37.812 28.5 1 91.62 198 ALA B O 1
ATOM 3364 N N . ALA B 1 199 ? -17.469 37.844 26.469 1 93.5 199 ALA B N 1
ATOM 3365 C CA . ALA B 1 199 ? -16.219 37.312 25.938 1 93.5 199 ALA B CA 1
ATOM 3366 C C . ALA B 1 199 ? -15.078 38.312 26.141 1 93.5 199 ALA B C 1
ATOM 3368 O O . ALA B 1 199 ? -13.984 37.906 26.562 1 93.5 199 ALA B O 1
ATOM 3369 N N . ILE B 1 200 ? -15.328 39.562 25.922 1 95.31 200 ILE B N 1
ATOM 3370 C CA . ILE B 1 200 ? -14.328 40.625 26.078 1 95.31 200 ILE B CA 1
ATOM 3371 C C . ILE B 1 200 ? -13.922 40.719 27.547 1 95.31 200 ILE B C 1
ATOM 3373 O O . ILE B 1 200 ? -12.727 40.75 27.875 1 95.31 200 ILE B O 1
ATOM 3377 N N . MET B 1 201 ? -14.891 40.625 28.344 1 95.06 201 MET B N 1
ATOM 3378 C CA . MET B 1 201 ? -14.625 40.75 29.781 1 95.06 201 MET B CA 1
ATOM 3379 C C . MET B 1 201 ? -13.836 39.531 30.281 1 95.06 201 MET B C 1
ATOM 3381 O O . MET B 1 201 ? -12.93 39.688 31.109 1 95.06 201 MET B O 1
ATOM 3385 N N . HIS B 1 202 ? -14.242 38.469 29.844 1 95.31 202 HIS B N 1
ATOM 3386 C CA . HIS B 1 202 ? -13.523 37.25 30.234 1 95.31 202 HIS B CA 1
ATOM 3387 C C . HIS B 1 202 ? -12.055 37.312 29.828 1 95.31 202 HIS B C 1
ATOM 3389 O O . HIS B 1 202 ? -11.172 36.938 30.578 1 95.31 202 HIS B O 1
ATOM 3395 N N . TRP B 1 203 ? -11.828 37.812 28.688 1 96.56 203 TRP B N 1
ATOM 3396 C CA . TRP B 1 203 ? -10.484 37.969 28.156 1 96.56 203 TRP B CA 1
ATOM 3397 C C . TRP B 1 203 ? -9.703 39 28.953 1 96.56 203 TRP B C 1
ATOM 3399 O O . TRP B 1 203 ? -8.539 38.781 29.297 1 96.56 203 TRP B O 1
ATOM 3409 N N . ILE B 1 204 ? -10.25 40.062 29.375 1 96.75 204 ILE B N 1
ATOM 3410 C CA . ILE B 1 204 ? -9.602 41.156 30.094 1 96.75 204 ILE B CA 1
ATOM 3411 C C . ILE B 1 204 ? -9.289 40.719 31.531 1 96.75 204 ILE B C 1
ATOM 3413 O O . ILE B 1 204 ? -8.195 40.938 32.031 1 96.75 204 ILE B O 1
ATOM 3417 N N . LYS B 1 205 ? -10.203 40 32.156 1 95.88 205 LYS B N 1
ATOM 3418 C CA . LYS B 1 205 ? -10.078 39.625 33.562 1 95.88 205 LYS B CA 1
ATOM 3419 C C . LYS B 1 205 ? -8.922 38.625 33.75 1 95.88 205 LYS B C 1
ATOM 3421 O O . LYS B 1 205 ? -8.305 38.594 34.812 1 95.88 205 LYS B O 1
ATOM 3426 N N . TYR B 1 206 ? -8.625 37.906 32.781 1 95.06 206 TYR B N 1
ATOM 3427 C CA . TYR B 1 206 ? -7.547 36.938 32.875 1 95.06 206 TYR B CA 1
ATOM 3428 C C . TYR B 1 206 ? -6.195 37.625 33 1 95.06 206 TYR B C 1
ATOM 3430 O O . TYR B 1 206 ? -5.297 37.125 33.688 1 95.06 206 TYR B O 1
ATOM 3438 N N . ASP B 1 207 ? -6.02 38.75 32.375 1 95.5 207 ASP B N 1
ATOM 3439 C CA . ASP B 1 207 ? -4.797 39.531 32.469 1 95.5 207 ASP B CA 1
ATOM 3440 C C . ASP B 1 207 ? -5.117 41.031 32.5 1 95.5 207 ASP B C 1
ATOM 3442 O O . ASP B 1 207 ? -4.68 41.812 31.641 1 95.5 207 ASP B O 1
ATOM 3446 N N . GLU B 1 208 ? -5.746 41.406 33.594 1 94.75 208 GLU B N 1
ATOM 3447 C CA . GLU B 1 208 ? -6.312 42.75 33.719 1 94.75 208 GLU B CA 1
ATOM 3448 C C . GLU B 1 208 ? -5.227 43.812 33.656 1 94.75 208 GLU B C 1
ATOM 3450 O O . GLU B 1 208 ? -5.438 44.875 33.062 1 94.75 208 GLU B O 1
ATOM 3455 N N . LEU B 1 209 ? -4.156 43.531 34.188 1 95.81 209 LEU B N 1
ATOM 3456 C CA . LEU B 1 209 ? -3.062 44.5 34.25 1 95.81 209 LEU B CA 1
ATOM 3457 C C . LEU B 1 209 ? -2.627 44.906 32.844 1 95.81 209 LEU B C 1
ATOM 3459 O O . LEU B 1 209 ? -2.375 46.094 32.594 1 95.81 209 LEU B O 1
ATOM 3463 N N . ASN B 1 210 ? -2.611 43.969 31.953 1 96.12 210 ASN B N 1
ATOM 3464 C CA . ASN B 1 210 ? -2.068 44.25 30.625 1 96.12 210 ASN B CA 1
ATOM 3465 C C . ASN B 1 210 ? -3.176 44.469 29.609 1 96.12 210 ASN B C 1
ATOM 3467 O O . ASN B 1 210 ? -2.932 45.031 28.547 1 96.12 210 ASN B O 1
ATOM 3471 N N . ARG B 1 211 ? -4.43 44.125 29.953 1 96.81 211 ARG B N 1
ATOM 3472 C CA . ARG B 1 211 ? -5.449 44.125 28.906 1 96.81 211 ARG B CA 1
ATOM 3473 C C . ARG B 1 211 ? -6.547 45.125 29.188 1 96.81 211 ARG B C 1
ATOM 3475 O O . ARG B 1 211 ? -7.371 45.438 28.328 1 96.81 211 ARG B O 1
ATOM 3482 N N . GLN B 1 212 ? -6.582 45.688 30.359 1 95.12 212 GLN B N 1
ATOM 3483 C CA . GLN B 1 212 ? -7.664 46.594 30.781 1 95.12 212 GLN B CA 1
ATOM 3484 C C . GLN B 1 212 ? -7.777 47.781 29.844 1 95.12 212 GLN B C 1
ATOM 3486 O O . GLN B 1 212 ? -8.883 48.281 29.594 1 95.12 212 GLN B O 1
ATOM 3491 N N . ASP B 1 213 ? -6.652 48.156 29.281 1 95.5 213 ASP B N 1
ATOM 3492 C CA . ASP B 1 213 ? -6.629 49.375 28.453 1 95.5 213 ASP B CA 1
ATOM 3493 C C . ASP B 1 213 ? -7.336 49.125 27.125 1 95.5 213 ASP B C 1
ATOM 3495 O O . ASP B 1 213 ? -7.676 50.062 26.406 1 95.5 213 ASP B O 1
ATOM 3499 N N . TYR B 1 214 ? -7.574 47.906 26.812 1 95.31 214 TYR B N 1
ATOM 3500 C CA . TYR B 1 214 ? -8.211 47.562 25.547 1 95.31 214 TYR B CA 1
ATOM 3501 C C . TYR B 1 214 ? -9.727 47.531 25.688 1 95.31 214 TYR B C 1
ATOM 3503 O O . TYR B 1 214 ? -10.453 47.438 24.703 1 95.31 214 TYR B O 1
ATOM 3511 N N . MET B 1 215 ? -10.258 47.594 26.875 1 93.31 215 MET B N 1
ATOM 3512 C CA . MET B 1 215 ? -11.68 47.406 27.172 1 93.31 215 MET B CA 1
ATOM 3513 C C . MET B 1 215 ? -12.539 48.375 26.359 1 93.31 215 MET B C 1
ATOM 3515 O O . MET B 1 215 ? -13.469 47.969 25.672 1 93.31 215 MET B O 1
ATOM 3519 N N . TYR B 1 216 ? -12.227 49.656 26.406 1 92.12 216 TYR B N 1
ATOM 3520 C CA . TYR B 1 216 ? -13.039 50.656 25.75 1 92.12 216 TYR B CA 1
ATOM 3521 C C . TYR B 1 216 ? -13.047 50.469 24.234 1 92.12 216 TYR B C 1
ATOM 3523 O O . TYR B 1 216 ? -14.102 50.5 23.609 1 92.12 216 TYR B O 1
ATOM 3531 N N . ASP B 1 217 ? -11.961 50.25 23.719 1 94.38 217 ASP B N 1
ATOM 3532 C CA . ASP B 1 217 ? -11.805 50.094 22.281 1 94.38 217 ASP B CA 1
ATOM 3533 C C . ASP B 1 217 ? -12.586 48.875 21.781 1 94.38 217 ASP B C 1
ATOM 3535 O O . ASP B 1 217 ? -13.336 48.938 20.812 1 94.38 217 ASP B O 1
ATOM 3539 N N . LEU B 1 218 ? -12.469 47.75 22.438 1 95.06 218 LEU B N 1
ATOM 3540 C CA . LEU B 1 218 ? -13.125 46.5 22.047 1 95.06 218 LEU B CA 1
ATOM 3541 C C . LEU B 1 218 ? -14.633 46.594 22.203 1 95.06 218 LEU B C 1
ATOM 3543 O O . LEU B 1 218 ? -15.391 46.188 21.328 1 95.06 218 LEU B O 1
ATOM 3547 N N . ALA B 1 219 ? -15.078 47.156 23.344 1 92.56 219 ALA B N 1
ATOM 3548 C CA . ALA B 1 219 ? -16.516 47.281 23.609 1 92.56 219 ALA B CA 1
ATOM 3549 C C . ALA B 1 219 ? -17.172 48.25 22.609 1 92.56 219 ALA B C 1
ATOM 3551 O O . ALA B 1 219 ? -18.266 47.969 22.125 1 92.56 219 ALA B O 1
ATOM 3552 N N . SER B 1 220 ? -16.531 49.312 22.297 1 92.88 220 SER B N 1
ATOM 3553 C CA . SER B 1 220 ? -17.062 50.281 21.359 1 92.88 220 SER B CA 1
ATOM 3554 C C . SER B 1 220 ? -17.156 49.719 19.938 1 92.88 220 SER B C 1
ATOM 3556 O O . SER B 1 220 ? -18.125 49.969 19.219 1 92.88 220 SER B O 1
ATOM 3558 N N . LYS B 1 221 ? -16.281 48.969 19.594 1 92.94 221 LYS B N 1
ATOM 3559 C CA . LYS B 1 221 ? -16.172 48.438 18.219 1 92.94 221 LYS B CA 1
ATOM 3560 C C . LYS B 1 221 ? -17.109 47.25 18.016 1 92.94 221 LYS B C 1
ATOM 3562 O O . LYS B 1 221 ? -17.703 47.125 16.938 1 92.94 221 LYS B O 1
ATOM 3567 N N . TYR B 1 222 ? -17.344 46.375 19.031 1 91.5 222 TYR B N 1
ATOM 3568 C CA . TYR B 1 222 ? -17.984 45.094 18.766 1 91.5 222 TYR B CA 1
ATOM 3569 C C . TYR B 1 222 ? -19.281 44.969 19.578 1 91.5 222 TYR B C 1
ATOM 3571 O O . TYR B 1 222 ? -20.109 44.094 19.281 1 91.5 222 TYR B O 1
ATOM 3579 N N . VAL B 1 223 ? -19.484 45.688 20.578 1 88.62 223 VAL B N 1
ATOM 3580 C CA . VAL B 1 223 ? -20.688 45.594 21.422 1 88.62 223 VAL B CA 1
ATOM 3581 C C . VAL B 1 223 ? -21.641 46.719 21.094 1 88.62 223 VAL B C 1
ATOM 3583 O O . VAL B 1 223 ? -22.844 46.5 20.891 1 88.62 223 VAL B O 1
ATOM 3586 N N . ASN B 1 224 ? -21.156 48.031 21.125 1 78.56 224 ASN B N 1
ATOM 3587 C CA . ASN B 1 224 ? -21.969 49.219 20.984 1 78.56 224 ASN B CA 1
ATOM 3588 C C . ASN B 1 224 ? -22.312 49.5 19.516 1 78.56 224 ASN B C 1
ATOM 3590 O O . ASN B 1 224 ? -23.016 50.469 19.203 1 78.56 224 ASN B O 1
ATOM 3594 N N . LYS B 1 225 ? -21.766 48.781 18.547 1 60.62 225 LYS B N 1
ATOM 3595 C CA . LYS B 1 225 ? -22.172 49.062 17.172 1 60.62 225 LYS B CA 1
ATOM 3596 C C . LYS B 1 225 ? -23.688 48.938 17.016 1 60.62 225 LYS B C 1
ATOM 3598 O O . LYS B 1 225 ? -24.188 47.844 16.75 1 60.62 225 LYS B O 1
ATOM 3603 N N . MET B 1 226 ? -24.469 49.438 17.938 1 41.5 226 MET B N 1
ATOM 3604 C CA . MET B 1 226 ? -25.828 49.781 17.547 1 41.5 226 MET B CA 1
ATOM 3605 C C . MET B 1 226 ? -25.828 50.875 16.469 1 41.5 226 MET B C 1
ATOM 3607 O O . MET B 1 226 ? -25.016 51.781 16.5 1 41.5 226 MET B O 1
#